Protein AF-0000000084845623 (afdb_homodimer)

Sequence (428 aa):
MVIKLFGHPLSTCTKQVATVFHEKKVPFEFYAVDFAKAEHKSPEHKAKQPFGQIPYIDDEGFILYESRAICRYLEDKYPNQGTKLIPSDIRQRALFEQGASIETSNFDAKALPLVSETVFKAFHGQTPDPVKVEELKTALAAKLDVYDEILSKQKYIAGDNVTLADLFHLPFGSLLAPAGINLIQERPHVARWFNELQNRPSWQTIKDGVKSSAMVIKLFGHPLSTCTKQVATVFHEKKVPFEFYAVDFAKAEHKSPEHKAKQPFGQIPYIDDEGFILYESRAICRYLEDKYPNQGTKLIPSDIRQRALFEQGASIETSNFDAKALPLVSETVFKAFHGQTPDPVKVEELKTALAAKLDVYDEILSKQKYIAGDNVTLADLFHLPFGSLLAPAGINLIQERPHVARWFNELQNRPSWQTIKDGVKSSA

Solvent-accessible surface area (backbone atoms only — not comparable to full-atom values): 22301 Å² total; per-residue (Å²): 135,72,35,34,39,37,22,38,43,80,36,50,46,30,40,49,36,51,27,45,32,48,44,33,68,46,55,26,41,58,43,77,50,50,66,92,74,44,41,39,67,33,69,75,40,25,74,71,29,68,85,35,61,66,22,38,35,39,52,91,79,48,70,44,40,45,39,71,17,48,40,53,37,52,47,68,75,39,62,88,35,60,60,65,43,69,61,84,51,68,69,55,30,30,35,36,36,24,26,37,42,42,39,51,68,52,40,44,65,29,46,48,60,39,42,43,42,63,48,52,30,45,75,72,72,43,79,60,55,67,69,58,49,53,52,31,50,52,55,34,47,59,41,49,53,44,47,24,57,55,31,67,77,30,66,29,82,50,33,81,55,72,32,53,38,56,57,69,45,47,48,63,58,66,52,32,51,84,71,72,43,53,65,53,68,74,30,68,41,38,27,51,41,50,52,54,55,59,65,32,68,36,41,60,68,31,75,88,32,56,70,54,68,99,136,70,35,34,40,36,22,39,44,78,36,49,47,30,41,50,36,51,27,46,32,49,44,32,67,48,55,27,41,59,42,78,50,50,64,94,74,44,40,40,67,33,69,75,41,26,75,71,30,69,83,36,63,66,22,37,36,39,54,89,80,48,68,44,41,44,39,70,18,46,41,53,37,52,46,68,75,39,65,87,33,60,58,66,45,70,60,84,50,69,70,54,28,29,36,35,37,24,24,38,41,43,39,52,68,50,39,46,66,29,44,49,60,38,43,42,42,61,48,52,29,44,75,72,73,44,80,60,55,66,69,60,48,52,54,30,50,53,55,34,46,59,40,50,53,44,47,26,57,56,33,67,76,32,67,31,81,49,32,81,55,72,33,52,40,55,58,68,45,48,47,62,57,66,53,32,51,85,71,70,44,53,67,54,69,73,30,68,40,39,27,52,40,51,52,54,55,59,65,33,66,35,39,61,67,31,75,90,32,54,68,54,69,96

pLDDT: mean 97.41, std 2.62, range [78.5, 98.94]

Nearest PDB structures (foldseek):
  5f05-assembly1_B  TM=9.588E-01  e=9.829E-20  Populus trichocarpa
  8agq-assembly1_A  TM=9.716E-01  e=1.937E-19  Populus trichocarpa
  6ezy-assembly1_A  TM=9.530E-01  e=1.029E-18  Arabidopsis thaliana
  5a4u-assembly1_F  TM=9.196E-01  e=6.434E-19  Arabidopsis thaliana
  5a5k-assembly3_O  TM=9.305E-01  e=4.676E-18  Arabidopsis thaliana

InterPro domains:
  IPR004045 Glutathione S-transferase, N-terminal [PF02798] (1-75)
  IPR004045 Glutathione S-transferase, N-terminal [PS50404] (1-82)
  IPR004046 Glutathione S-transferase, C-terminal [PF00043] (121-201)
  IPR010987 Glutathione S-transferase, C-terminal-like [PS50405] (89-214)
  IPR036249 Thioredoxin-like superfamily [SSF52833] (1-87)
  IPR036282 Glutathione S-transferase, C-terminal domain superfamily [SSF47616] (73-207)
  IPR040079 Glutathione transferase family [SFLDS00019] (1-210)

Radius of gyration: 20.86 Å; Cα contacts (8 Å, |Δi|>4): 704; chains: 2; bounding box: 49×49×54 Å

Organism: Agaricus bisporus var. burnettii (strain JB137-S8 / ATCC MYA-4627 / FGSC 10392) (NCBI:txid597362)

Structure (mmCIF, N/CA/C/O backbone):
data_AF-0000000084845623-model_v1
#
loop_
_entity.id
_entity.type
_entity.pdbx_description
1 polymer 'glutathione transferase'
#
loop_
_atom_site.group_PDB
_atom_site.id
_atom_site.type_symbol
_atom_site.label_atom_id
_atom_site.label_alt_id
_atom_site.label_comp_id
_atom_site.label_asym_id
_atom_site.label_entity_id
_atom_site.label_seq_id
_atom_site.pdbx_PDB_ins_code
_atom_site.Cartn_x
_atom_site.Cartn_y
_atom_site.Cartn_z
_atom_site.occupancy
_atom_site.B_iso_or_equiv
_atom_site.auth_seq_id
_atom_site.auth_comp_id
_atom_site.auth_asym_id
_atom_site.auth_atom_id
_atom_site.pdbx_PDB_model_num
ATOM 1 N N . MET A 1 1 ? -14.062 5.828 25.391 1 78.5 1 MET A N 1
ATOM 2 C CA . MET A 1 1 ? -12.781 6.434 25.734 1 78.5 1 MET A CA 1
ATOM 3 C C . MET A 1 1 ? -12.086 6.969 24.484 1 78.5 1 MET A C 1
ATOM 5 O O . MET A 1 1 ? -12.414 6.57 23.359 1 78.5 1 MET A O 1
ATOM 9 N N . VAL A 1 2 ? -11.188 8.016 24.641 1 94.81 2 VAL A N 1
ATOM 10 C CA . VAL A 1 2 ? -10.555 8.781 23.562 1 94.81 2 VAL A CA 1
ATOM 11 C C . VAL A 1 2 ? -9.352 8.008 23.016 1 94.81 2 VAL A C 1
ATOM 13 O O . VAL A 1 2 ? -8.586 7.422 23.781 1 94.81 2 VAL A O 1
ATOM 16 N N . ILE A 1 3 ? -9.266 7.836 21.75 1 98.56 3 ILE A N 1
ATOM 17 C CA . ILE A 1 3 ? -8.141 7.156 21.125 1 98.56 3 ILE A CA 1
ATOM 18 C C . ILE A 1 3 ? -6.871 7.988 21.297 1 98.56 3 ILE A C 1
ATOM 20 O O . ILE A 1 3 ? -6.895 9.211 21.156 1 98.56 3 ILE A O 1
ATOM 24 N N . LYS A 1 4 ? -5.75 7.289 21.641 1 98.88 4 LYS A N 1
ATOM 25 C CA . LYS A 1 4 ? -4.449 7.938 21.781 1 98.88 4 LYS A CA 1
ATOM 26 C C . LYS A 1 4 ? -3.598 7.746 20.531 1 98.88 4 LYS A C 1
ATOM 28 O O . LYS A 1 4 ? -3.482 6.629 20.016 1 98.88 4 LYS A O 1
ATOM 33 N N . LEU A 1 5 ? -3.055 8.844 20.031 1 98.88 5 LEU A N 1
ATOM 34 C CA . LEU A 1 5 ? -2.15 8.836 18.891 1 98.88 5 LEU A CA 1
ATOM 35 C C . LEU A 1 5 ? -0.729 9.188 19.312 1 98.88 5 LEU A C 1
ATOM 37 O O . LEU A 1 5 ? -0.491 10.258 19.875 1 98.88 5 LEU A O 1
ATOM 41 N N . PHE A 1 6 ? 0.217 8.281 19.078 1 98.88 6 PHE A N 1
ATOM 42 C CA . PHE A 1 6 ? 1.625 8.477 19.391 1 98.88 6 PHE A CA 1
ATOM 43 C C . PHE A 1 6 ? 2.441 8.711 18.125 1 98.88 6 PHE A C 1
ATOM 45 O O . PHE A 1 6 ? 2.369 7.922 17.188 1 98.88 6 PHE A O 1
ATOM 52 N N . GLY A 1 7 ? 3.146 9.766 18.047 1 98.31 7 GLY A N 1
ATOM 53 C CA . GLY A 1 7 ? 3.951 10.094 16.875 1 98.31 7 GLY A CA 1
ATOM 54 C C . GLY A 1 7 ? 4.691 11.414 17.016 1 98.31 7 GLY A C 1
ATOM 55 O O . GLY A 1 7 ? 4.898 11.906 18.125 1 98.31 7 GLY A O 1
ATOM 56 N N . HIS A 1 8 ? 5.238 11.898 15.977 1 97.88 8 HIS A N 1
ATOM 57 C CA . HIS A 1 8 ? 5.875 13.211 15.914 1 97.88 8 HIS A CA 1
ATOM 58 C C . HIS A 1 8 ? 4.988 14.219 15.195 1 97.88 8 HIS A C 1
ATOM 60 O O . HIS A 1 8 ? 4.387 13.906 14.164 1 97.88 8 HIS A O 1
ATOM 66 N N . PRO A 1 9 ? 4.824 15.438 15.734 1 97.44 9 PRO A N 1
ATOM 67 C CA . PRO A 1 9 ? 3.846 16.391 15.203 1 97.44 9 PRO A CA 1
ATOM 68 C C . PRO A 1 9 ? 4.094 16.75 13.742 1 97.44 9 PRO A C 1
ATOM 70 O O . PRO A 1 9 ? 3.156 17.094 13.023 1 97.44 9 PRO A O 1
ATOM 73 N N . LEU A 1 10 ? 5.332 16.609 13.289 1 95.25 10 LEU A N 1
ATOM 74 C CA . LEU A 1 10 ? 5.656 17.016 11.93 1 95.25 10 LEU A CA 1
ATOM 75 C C . LEU A 1 10 ? 5.832 15.82 11.016 1 95.25 10 LEU A C 1
ATOM 77 O O . LEU A 1 10 ? 6.137 15.969 9.828 1 95.25 10 LEU A O 1
ATOM 81 N N . SER A 1 11 ? 5.691 14.641 11.57 1 96 11 SER A N 1
ATOM 82 C CA . SER A 1 11 ? 5.867 13.414 10.805 1 96 11 SER A CA 1
ATOM 83 C C . SER A 1 11 ? 4.789 13.273 9.734 1 96 11 SER A C 1
ATOM 85 O O . SER A 1 11 ? 3.604 13.477 10.008 1 96 11 SER A O 1
ATOM 87 N N . THR A 1 12 ? 5.211 12.922 8.539 1 96.62 12 THR A N 1
ATOM 88 C CA . THR A 1 12 ? 4.301 12.727 7.414 1 96.62 12 THR A CA 1
ATOM 89 C C . THR A 1 12 ? 3.238 11.688 7.758 1 96.62 12 THR A C 1
ATOM 91 O O . THR A 1 12 ? 2.043 11.93 7.578 1 96.62 12 THR A O 1
ATOM 94 N N . CYS A 1 13 ? 3.633 10.547 8.352 1 97.88 13 CYS A N 1
ATOM 95 C CA . CYS A 1 13 ? 2.707 9.461 8.641 1 97.88 13 CYS A CA 1
ATOM 96 C C . CYS A 1 13 ? 1.781 9.82 9.797 1 97.88 13 CYS A C 1
ATOM 98 O O . CYS A 1 13 ? 0.621 9.406 9.82 1 97.88 13 CYS A O 1
ATOM 100 N N . THR A 1 14 ? 2.297 10.562 10.766 1 98.62 14 THR A N 1
ATOM 101 C CA . THR A 1 14 ? 1.461 11.031 11.867 1 98.62 14 THR A CA 1
ATOM 102 C C . THR A 1 14 ? 0.401 12 11.367 1 98.62 14 THR A C 1
ATOM 104 O O . THR A 1 14 ? -0.769 11.906 11.742 1 98.62 14 THR A O 1
ATOM 107 N N . LYS A 1 15 ? 0.77 12.891 10.461 1 98.75 15 LYS A N 1
ATOM 108 C CA . LYS A 1 15 ? -0.166 13.859 9.883 1 98.75 15 LYS A CA 1
ATOM 109 C C . LYS A 1 15 ? -1.247 13.156 9.07 1 98.75 15 LYS A C 1
ATOM 111 O O . LYS A 1 15 ? -2.402 13.586 9.055 1 98.75 15 LYS A O 1
ATOM 116 N N . GLN A 1 16 ? -0.851 12.125 8.414 1 98.69 16 GLN A N 1
ATOM 117 C CA . GLN A 1 16 ? -1.819 11.336 7.656 1 98.69 16 GLN A CA 1
ATOM 118 C C . GLN A 1 16 ? -2.936 10.82 8.562 1 98.69 16 GLN A C 1
ATOM 120 O O . GLN A 1 16 ? -4.117 10.969 8.242 1 98.69 16 GLN A O 1
ATOM 125 N N . VAL A 1 17 ? -2.605 10.258 9.688 1 98.88 17 VAL A N 1
ATOM 126 C CA . VAL A 1 17 ? -3.562 9.688 10.633 1 98.88 17 VAL A CA 1
ATOM 127 C C . VAL A 1 17 ? -4.395 10.805 11.258 1 98.88 17 VAL A C 1
ATOM 129 O O . VAL A 1 17 ? -5.621 10.703 11.344 1 98.88 17 VAL A O 1
ATOM 132 N N . ALA A 1 18 ? -3.742 11.883 11.625 1 98.94 18 ALA A N 1
ATOM 133 C CA . ALA A 1 18 ? -4.441 13 12.25 1 98.94 18 ALA A CA 1
ATOM 134 C C . ALA A 1 18 ? -5.457 13.617 11.289 1 98.94 18 ALA A C 1
ATOM 136 O O . ALA A 1 18 ? -6.543 14.031 11.703 1 98.94 18 ALA A O 1
ATOM 137 N N . THR A 1 19 ? -5.086 13.711 10.023 1 98.94 19 THR A N 1
ATOM 138 C CA . THR A 1 19 ? -6.02 14.195 9.016 1 98.94 19 THR A CA 1
ATOM 139 C C . THR A 1 19 ? -7.312 13.391 9.039 1 98.94 19 THR A C 1
ATOM 141 O O . THR A 1 19 ? -8.406 13.953 9 1 98.94 19 THR A O 1
ATOM 144 N N . VAL A 1 20 ? -7.203 12.07 9.156 1 98.88 20 VAL A N 1
ATOM 145 C CA . VAL A 1 20 ? -8.367 11.195 9.102 1 98.88 20 VAL A CA 1
ATOM 146 C C . VAL A 1 20 ? -9.164 11.32 10.398 1 98.88 20 VAL A C 1
ATOM 148 O O . VAL A 1 20 ? -10.398 11.281 10.383 1 98.88 20 VAL A O 1
ATOM 151 N N . PHE A 1 21 ? -8.484 11.5 11.578 1 98.88 21 PHE A N 1
ATOM 152 C CA . PHE A 1 21 ? -9.203 11.797 12.812 1 98.88 21 PHE A CA 1
ATOM 153 C C . PHE A 1 21 ? -10.117 13.008 12.625 1 98.88 21 PHE A C 1
ATOM 155 O O . PHE A 1 21 ? -11.289 12.969 13.008 1 98.88 21 PHE A O 1
ATOM 162 N N . HIS A 1 22 ? -9.594 14.008 11.992 1 98.88 22 HIS A N 1
ATOM 163 C CA . HIS A 1 22 ? -10.352 15.234 11.797 1 98.88 22 HIS A CA 1
ATOM 164 C C . HIS A 1 22 ? -11.445 15.047 10.758 1 98.88 22 HIS A C 1
ATOM 166 O O . HIS A 1 22 ? -12.562 15.547 10.922 1 98.88 22 HIS A O 1
ATOM 172 N N . GLU A 1 23 ? -11.148 14.352 9.633 1 98.88 23 GLU A N 1
ATOM 173 C CA . GLU A 1 23 ? -12.164 14.062 8.625 1 98.88 23 GLU A CA 1
ATOM 174 C C . GLU A 1 23 ? -13.359 13.344 9.25 1 98.88 23 GLU A C 1
ATOM 176 O O . GLU A 1 23 ? -14.508 13.609 8.875 1 98.88 23 GLU A O 1
ATOM 181 N N . LYS A 1 24 ? -13.055 12.461 10.227 1 98.56 24 LYS A N 1
ATOM 182 C CA . LYS A 1 24 ? -14.078 11.617 10.828 1 98.56 24 LYS A CA 1
ATOM 183 C C . LYS A 1 24 ? -14.695 12.289 12.062 1 98.56 24 LYS A C 1
ATOM 185 O O . LYS A 1 24 ? -15.641 11.766 12.648 1 98.56 24 LYS A O 1
ATOM 190 N N . LYS A 1 25 ? -14.125 13.422 12.445 1 98.12 25 LYS A N 1
ATOM 191 C CA . LYS A 1 25 ? -14.586 14.148 13.617 1 98.12 25 LYS A CA 1
ATOM 192 C C . LYS A 1 25 ? -14.492 13.281 14.875 1 98.12 25 LYS A C 1
ATOM 194 O O . LYS A 1 25 ? -15.43 13.242 15.68 1 98.12 25 LYS A O 1
ATOM 199 N N . VAL A 1 26 ? -13.461 12.57 14.977 1 98.12 26 VAL A N 1
ATOM 200 C CA . VAL A 1 26 ? -13.172 11.742 16.141 1 98.12 26 VAL A CA 1
ATOM 201 C C . VAL A 1 26 ? -12.109 12.422 17.016 1 98.12 26 VAL A C 1
ATOM 203 O O . VAL A 1 26 ? -10.984 12.656 16.547 1 98.12 26 VAL A O 1
ATOM 206 N N . PRO A 1 27 ? -12.453 12.797 18.188 1 98.06 27 PRO A N 1
ATOM 207 C CA . PRO A 1 27 ? -11.422 13.359 19.062 1 98.06 27 PRO A CA 1
ATOM 208 C C . PRO A 1 27 ? -10.312 12.367 19.391 1 98.06 27 PRO A C 1
ATOM 210 O O . PRO A 1 27 ? -10.562 11.156 19.469 1 98.06 27 PRO A O 1
ATOM 213 N N . PHE A 1 28 ? -9.102 12.859 19.562 1 98.75 28 PHE A N 1
ATOM 214 C CA . PHE A 1 28 ? -7.977 12.008 19.922 1 98.75 28 PHE A CA 1
ATOM 215 C C . PHE A 1 28 ? -7.004 12.766 20.828 1 98.75 28 PHE A C 1
ATOM 217 O O . PHE A 1 28 ? -6.965 13.992 20.812 1 98.75 28 PHE A O 1
ATOM 224 N N . GLU A 1 29 ? -6.27 12.023 21.656 1 98.81 29 GLU A N 1
ATOM 225 C CA . GLU A 1 29 ? -5.141 12.539 22.422 1 98.81 29 GLU A CA 1
ATOM 226 C C . GLU A 1 29 ? -3.82 12.273 21.703 1 98.81 29 GLU A C 1
ATOM 228 O O . GLU A 1 29 ? -3.582 11.164 21.219 1 98.81 29 GLU A O 1
ATOM 233 N N . PHE A 1 30 ? -3.033 13.305 21.688 1 98.69 30 PHE A N 1
ATOM 234 C CA . PHE A 1 30 ? -1.767 13.18 20.969 1 98.69 30 PHE A CA 1
ATOM 235 C C . PHE A 1 30 ? -0.601 13.125 21.953 1 98.69 30 PHE A C 1
ATOM 237 O O . PHE A 1 30 ? -0.526 13.922 22.891 1 98.69 30 PHE A O 1
ATOM 244 N N . TYR A 1 31 ? 0.286 12.148 21.766 1 98.56 31 TYR A N 1
ATOM 245 C CA . TYR A 1 31 ? 1.508 11.961 22.547 1 98.56 31 TYR A CA 1
ATOM 246 C C . TYR A 1 31 ? 2.738 12.023 21.641 1 98.56 31 TYR A C 1
ATOM 248 O O . TYR A 1 31 ? 2.949 11.141 20.812 1 98.56 31 TYR A O 1
ATOM 256 N N . ALA A 1 32 ? 3.545 12.984 21.875 1 98.19 32 ALA A N 1
ATOM 257 C CA . ALA A 1 32 ? 4.719 13.195 21.047 1 98.19 32 ALA A CA 1
ATOM 258 C C . ALA A 1 32 ? 5.824 12.195 21.375 1 98.19 32 ALA A C 1
ATOM 260 O O . ALA A 1 32 ? 6.102 11.938 22.547 1 98.19 32 ALA A O 1
ATOM 261 N N . VAL A 1 33 ? 6.316 11.57 20.359 1 97.81 33 VAL A N 1
ATOM 262 C CA . VAL A 1 33 ? 7.5 10.727 20.453 1 97.81 33 VAL A CA 1
ATOM 263 C C . VAL A 1 33 ? 8.75 11.555 20.172 1 97.81 33 VAL A C 1
ATOM 265 O O . VAL A 1 33 ? 8.836 12.234 19.141 1 97.81 33 VAL A O 1
ATOM 268 N N . ASP A 1 34 ? 9.766 11.555 21.062 1 95.56 34 ASP A N 1
ATOM 269 C CA . ASP A 1 34 ? 10.961 12.391 20.969 1 95.56 34 ASP A CA 1
ATOM 270 C C . ASP A 1 34 ? 12.016 11.75 20.078 1 95.56 34 ASP A C 1
ATOM 272 O O . ASP A 1 34 ? 12.789 10.906 20.516 1 95.56 34 ASP A O 1
ATOM 276 N N . PHE A 1 35 ? 12.227 12.258 18.906 1 90.44 35 PHE A N 1
ATOM 277 C CA . PHE A 1 35 ? 13.18 11.703 17.953 1 90.44 35 PHE A CA 1
ATOM 278 C C . PHE A 1 35 ? 14.609 12.102 18.312 1 90.44 35 PHE A C 1
ATOM 280 O O . PHE A 1 35 ? 15.562 11.391 18 1 90.44 35 PHE A O 1
ATOM 287 N N . ALA A 1 36 ? 14.68 13.297 18.922 1 89.19 36 ALA A N 1
ATOM 288 C CA . ALA A 1 36 ? 16 13.75 19.312 1 89.19 36 ALA A CA 1
ATOM 289 C C . ALA A 1 36 ? 16.656 12.75 20.281 1 89.19 36 ALA A C 1
ATOM 291 O O . ALA A 1 36 ? 17.875 12.602 20.297 1 89.19 36 ALA A O 1
ATOM 292 N N . LYS A 1 37 ? 15.859 12.039 21.031 1 94.62 37 LYS A N 1
ATOM 293 C CA . LYS A 1 37 ? 16.359 11.055 21.984 1 94.62 37 LYS A CA 1
ATOM 294 C C . LYS A 1 37 ? 16.188 9.633 21.453 1 94.62 37 LYS A C 1
ATOM 296 O O . LYS A 1 37 ? 16.328 8.664 22.188 1 94.62 37 LYS A O 1
ATOM 301 N N . ALA A 1 38 ? 15.742 9.445 20.188 1 95.12 38 ALA A N 1
ATOM 302 C CA . ALA A 1 38 ? 15.508 8.156 19.531 1 95.12 38 ALA A CA 1
ATOM 303 C C . ALA A 1 38 ? 14.5 7.328 20.328 1 95.12 38 ALA A C 1
ATOM 305 O O . ALA A 1 38 ? 14.648 6.109 20.438 1 95.12 38 ALA A O 1
ATOM 306 N N . GLU A 1 39 ? 13.555 7.969 20.875 1 97.19 39 GLU A N 1
ATOM 307 C CA . GLU A 1 39 ? 12.539 7.305 21.688 1 97.19 39 GLU A CA 1
ATOM 308 C C . GLU A 1 39 ? 11.828 6.215 20.891 1 97.19 39 GLU A C 1
ATOM 310 O O . GLU A 1 39 ? 11.438 5.188 21.453 1 97.19 39 GLU A O 1
ATOM 315 N N . HIS A 1 40 ? 11.672 6.367 19.562 1 96.62 40 HIS A N 1
ATOM 316 C CA . HIS A 1 40 ? 11 5.395 18.703 1 96.62 40 HIS A CA 1
ATOM 317 C C . HIS A 1 40 ? 11.812 4.113 18.594 1 96.62 40 HIS A C 1
ATOM 319 O O . HIS A 1 40 ? 11.305 3.094 18.109 1 96.62 40 HIS A O 1
ATOM 325 N N . LYS A 1 41 ? 13.023 4.133 19.078 1 97.06 41 LYS A N 1
ATOM 326 C CA . LYS A 1 41 ? 13.883 2.957 19.031 1 97.06 41 LYS A CA 1
ATOM 327 C C . LYS A 1 41 ? 13.977 2.283 20.391 1 97.06 41 LYS A C 1
ATOM 329 O O . LYS A 1 41 ? 14.602 1.225 20.531 1 97.06 41 LYS A O 1
ATOM 334 N N . SER A 1 42 ? 13.375 2.857 21.422 1 97.69 42 SER A N 1
ATOM 335 C CA . SER A 1 42 ? 13.43 2.303 22.781 1 97.69 42 SER A CA 1
ATOM 336 C C . SER A 1 42 ? 12.664 0.985 22.859 1 97.69 42 SER A C 1
ATOM 338 O O . SER A 1 42 ? 11.766 0.733 22.062 1 97.69 42 SER A O 1
ATOM 340 N N . PRO A 1 43 ? 12.984 0.126 23.828 1 97.5 43 PRO A N 1
ATOM 341 C CA . PRO A 1 43 ? 12.242 -1.117 24.047 1 97.5 43 PRO A CA 1
ATOM 342 C C . PRO A 1 43 ? 10.766 -0.875 24.344 1 97.5 43 PRO A C 1
ATOM 344 O O . PRO A 1 43 ? 9.906 -1.646 23.891 1 97.5 43 PRO A O 1
ATOM 347 N N . GLU A 1 44 ? 10.508 0.162 25.078 1 97.5 44 GLU A N 1
ATOM 348 C CA . GLU A 1 44 ? 9.133 0.485 25.422 1 97.5 44 GLU A CA 1
ATOM 349 C C . GLU A 1 44 ? 8.297 0.801 24.188 1 97.5 44 GLU A C 1
ATOM 351 O O . GLU A 1 44 ? 7.164 0.333 24.062 1 97.5 44 GLU A O 1
ATOM 356 N N . HIS A 1 45 ? 8.883 1.646 23.297 1 98.25 45 HIS A N 1
ATOM 357 C CA . HIS A 1 45 ? 8.188 1.962 22.047 1 98.25 45 HIS A CA 1
ATOM 358 C C . HIS A 1 45 ? 8.055 0.727 21.172 1 98.25 45 HIS A C 1
ATOM 360 O O . HIS A 1 45 ? 6.977 0.457 20.641 1 98.25 45 HIS A O 1
ATOM 366 N N . LYS A 1 46 ? 9.078 -0.075 21.047 1 98 46 LYS A N 1
ATOM 367 C CA . LYS A 1 46 ? 9.109 -1.23 20.156 1 98 46 LYS A CA 1
ATOM 368 C C . LYS A 1 46 ? 8.172 -2.332 20.641 1 98 46 LYS A C 1
ATOM 370 O O . LYS A 1 46 ? 7.746 -3.186 19.859 1 98 46 LYS A O 1
ATOM 375 N N . ALA A 1 47 ? 7.824 -2.318 21.922 1 97.69 47 ALA A N 1
ATOM 376 C CA . ALA A 1 47 ? 6.848 -3.262 22.453 1 97.69 47 ALA A CA 1
ATOM 377 C C . ALA A 1 47 ? 5.461 -3.012 21.875 1 97.69 47 ALA A C 1
ATOM 379 O O . ALA A 1 47 ? 4.637 -3.926 21.797 1 97.69 47 ALA A O 1
ATOM 380 N N . LYS A 1 48 ? 5.238 -1.767 21.422 1 97.81 48 LYS A N 1
ATOM 381 C CA . LYS A 1 48 ? 3.953 -1.375 20.844 1 97.81 48 LYS A CA 1
ATOM 382 C C . LYS A 1 48 ? 4.031 -1.288 19.328 1 97.81 48 LYS A C 1
ATOM 384 O O . LYS A 1 48 ? 3.086 -1.661 18.625 1 97.81 48 LYS A O 1
ATOM 389 N N . GLN A 1 49 ? 5.195 -0.9 18.875 1 98.06 49 GLN A N 1
ATOM 390 C CA . GLN A 1 49 ? 5.496 -0.757 17.453 1 98.06 49 GLN A CA 1
ATOM 391 C C . GLN A 1 49 ? 6.828 -1.415 17.109 1 98.06 49 GLN A C 1
ATOM 393 O O . GLN A 1 49 ? 7.859 -0.743 17.047 1 98.06 49 GLN A O 1
ATOM 398 N N . PRO A 1 50 ? 6.844 -2.645 16.75 1 98.19 50 PRO A N 1
ATOM 399 C CA . PRO A 1 50 ? 8.047 -3.484 16.734 1 98.19 50 PRO A CA 1
ATOM 400 C C . PRO A 1 50 ? 9.055 -3.049 15.688 1 98.19 50 PRO A C 1
ATOM 402 O O . PRO A 1 50 ? 10.234 -3.414 15.766 1 98.19 50 PRO A O 1
ATOM 405 N N . PHE A 1 51 ? 8.68 -2.295 14.711 1 98.38 51 PHE A N 1
ATOM 406 C CA . PHE A 1 51 ? 9.617 -1.852 13.68 1 98.38 51 PHE A CA 1
ATOM 407 C C . PHE A 1 51 ? 10.344 -0.585 14.117 1 98.38 51 PHE A C 1
ATOM 409 O O . PHE A 1 51 ? 11.195 -0.073 13.391 1 98.38 51 PHE A O 1
ATOM 416 N N . GLY A 1 52 ? 9.938 -0.023 15.312 1 98.19 52 GLY A N 1
ATOM 417 C CA . GLY A 1 52 ? 10.57 1.19 15.797 1 98.19 52 GLY A CA 1
ATOM 418 C C . GLY A 1 52 ? 10.227 2.418 14.977 1 98.19 52 GLY A C 1
ATOM 419 O O . GLY A 1 52 ? 11.07 3.303 14.789 1 98.19 52 GLY A O 1
ATOM 420 N N . GLN A 1 53 ? 9.07 2.4 14.445 1 97.69 53 GLN A N 1
ATOM 421 C CA . GLN A 1 53 ? 8.57 3.498 13.625 1 97.69 53 GLN A CA 1
ATOM 422 C C . GLN A 1 53 ? 7.414 4.215 14.312 1 97.69 53 GLN A C 1
ATOM 424 O O . GLN A 1 53 ? 7.121 3.955 15.484 1 97.69 53 GLN A O 1
ATOM 429 N N . ILE A 1 54 ? 6.934 5.254 13.797 1 98 54 ILE A N 1
ATOM 430 C CA . ILE A 1 54 ? 5.734 5.984 14.195 1 98 54 ILE A CA 1
ATOM 431 C C . ILE A 1 54 ? 4.824 6.172 12.984 1 98 54 ILE A C 1
ATOM 433 O O . ILE A 1 54 ? 5.273 6.09 11.836 1 98 54 ILE A O 1
ATOM 437 N N . PRO A 1 55 ? 3.543 6.391 13.195 1 98.62 55 PRO A N 1
ATOM 438 C CA . PRO A 1 55 ? 2.807 6.449 14.461 1 98.62 55 PRO A CA 1
ATOM 439 C C . PRO A 1 55 ? 2.246 5.094 14.883 1 98.62 55 PRO A C 1
ATOM 441 O O . PRO A 1 55 ? 2.355 4.117 14.133 1 98.62 55 PRO A O 1
ATOM 444 N N . TYR A 1 56 ? 1.729 4.984 16.031 1 98.88 56 TYR A N 1
ATOM 445 C CA . TYR A 1 56 ? 0.762 3.963 16.422 1 98.88 56 TYR A CA 1
ATOM 446 C C . TYR A 1 56 ? -0.35 4.562 17.281 1 98.88 56 TYR A C 1
ATOM 448 O O . TYR A 1 56 ? -0.236 5.695 17.75 1 98.88 56 TYR A O 1
ATOM 456 N N . ILE A 1 57 ? -1.484 3.869 17.391 1 98.94 57 ILE A N 1
ATOM 457 C CA . ILE A 1 57 ? -2.561 4.305 18.281 1 98.94 57 ILE A CA 1
ATOM 458 C C . ILE A 1 57 ? -2.771 3.271 19.391 1 98.94 57 ILE A C 1
ATOM 460 O O . ILE A 1 57 ? -2.369 2.115 19.25 1 98.94 57 ILE A O 1
ATOM 464 N N . ASP A 1 58 ? -3.32 3.705 20.453 1 98.88 58 ASP A N 1
ATOM 465 C CA . ASP A 1 58 ? -3.855 2.902 21.547 1 98.88 58 AS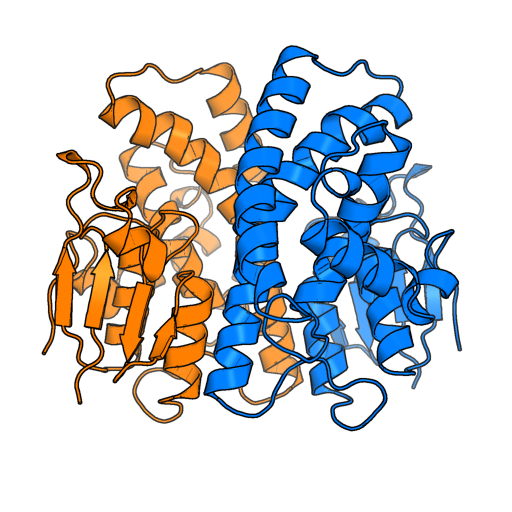P A CA 1
ATOM 466 C C . ASP A 1 58 ? -5.344 3.176 21.75 1 98.88 58 ASP A C 1
ATOM 468 O O . ASP A 1 58 ? -5.719 4.23 22.266 1 98.88 58 ASP A O 1
ATOM 472 N N . ASP A 1 59 ? -6.199 2.332 21.25 1 98.62 59 ASP A N 1
ATOM 473 C CA . ASP A 1 59 ? -7.645 2.412 21.422 1 98.62 59 ASP A CA 1
ATOM 474 C C . ASP A 1 59 ? -8.117 1.451 22.5 1 98.62 59 ASP A C 1
ATOM 476 O O . ASP A 1 59 ? -8.578 0.345 22.203 1 98.62 59 ASP A O 1
ATOM 480 N N . GLU A 1 60 ? -8.078 1.901 23.781 1 97.38 60 GLU A N 1
ATOM 481 C CA . GLU A 1 60 ? -8.5 1.114 24.938 1 97.38 60 GLU A CA 1
ATOM 482 C C . GLU A 1 60 ? -7.742 -0.21 25.016 1 97.38 60 GLU A C 1
ATOM 484 O O . GLU A 1 60 ? -8.352 -1.271 25.156 1 97.38 60 GLU A O 1
ATOM 489 N N . GLY A 1 61 ? -6.504 -0.144 24.75 1 97.81 61 GLY A N 1
ATOM 490 C CA . GLY A 1 61 ? -5.66 -1.324 24.859 1 97.81 61 GLY A CA 1
ATOM 491 C C . GLY A 1 61 ? -5.387 -1.988 23.516 1 97.81 61 GLY A C 1
ATOM 492 O O . GLY A 1 61 ? -4.461 -2.795 23.406 1 97.81 61 GLY A O 1
ATOM 493 N N . PHE A 1 62 ? -6.156 -1.656 22.531 1 98.44 62 PHE A N 1
ATOM 494 C CA . PHE A 1 62 ? -5.898 -2.164 21.188 1 98.44 62 PHE A CA 1
ATOM 495 C C . PHE A 1 62 ? -4.832 -1.328 20.484 1 98.44 62 PHE A C 1
ATOM 497 O O . PHE A 1 62 ? -5.09 -0.192 20.094 1 98.44 62 PHE A O 1
ATOM 504 N N . ILE A 1 63 ? -3.627 -1.902 20.297 1 98.81 63 ILE A N 1
ATOM 505 C CA . ILE A 1 63 ? -2.502 -1.218 19.672 1 98.81 63 ILE A CA 1
ATOM 506 C C . ILE A 1 63 ? -2.514 -1.481 18.172 1 98.81 63 ILE A C 1
ATOM 508 O O . ILE A 1 63 ? -2.65 -2.629 17.734 1 98.81 63 ILE A O 1
ATOM 512 N N . LEU A 1 64 ? -2.4 -0.426 17.453 1 98.88 64 LEU A N 1
ATOM 513 C CA . LEU A 1 64 ? -2.381 -0.526 16 1 98.88 64 LEU A CA 1
ATOM 514 C C . LEU A 1 64 ? -1.36 0.437 15.406 1 98.88 64 LEU A C 1
ATOM 516 O O . LEU A 1 64 ? -1.308 1.608 15.789 1 98.88 64 LEU A O 1
ATOM 520 N N . TYR A 1 65 ? -0.489 -0.127 14.547 1 98.75 65 TYR A N 1
ATOM 521 C CA . TYR A 1 65 ? 0.468 0.72 13.844 1 98.75 65 TYR A CA 1
ATOM 522 C C . TYR A 1 65 ? 0.328 0.565 12.336 1 98.75 65 TYR A C 1
ATOM 524 O O . TYR A 1 65 ? -0.524 -0.188 11.859 1 98.75 65 TYR A O 1
ATOM 532 N N . GLU A 1 66 ? 1.207 1.361 11.656 1 98.62 66 GLU A N 1
ATOM 533 C CA . GLU A 1 66 ? 1.088 1.612 10.219 1 98.62 66 GLU A CA 1
ATOM 534 C C . GLU A 1 66 ? -0.007 2.635 9.93 1 98.62 66 GLU A C 1
ATOM 536 O O . GLU A 1 66 ? -1.189 2.365 10.156 1 98.62 66 GLU A O 1
ATOM 541 N N . SER A 1 67 ? 0.356 3.764 9.391 1 98.75 67 SER A N 1
ATOM 542 C CA . SER A 1 67 ? -0.542 4.906 9.25 1 98.75 67 SER A CA 1
ATOM 543 C C . SER A 1 67 ? -1.755 4.555 8.398 1 98.75 67 SER A C 1
ATOM 545 O O . SER A 1 67 ? -2.891 4.863 8.766 1 98.75 67 SER A O 1
ATOM 547 N N . ARG A 1 68 ? -1.574 3.814 7.297 1 98.75 68 ARG A N 1
ATOM 548 C CA . ARG A 1 68 ? -2.686 3.496 6.406 1 98.75 68 ARG A CA 1
ATOM 549 C C . ARG A 1 68 ? -3.656 2.523 7.066 1 98.75 68 ARG A C 1
ATOM 551 O O . ARG A 1 68 ? -4.867 2.605 6.852 1 98.75 68 ARG A O 1
ATOM 558 N N . ALA A 1 69 ? -3.143 1.563 7.859 1 98.88 69 ALA A N 1
ATOM 559 C CA . ALA A 1 69 ? -3.992 0.645 8.609 1 98.88 69 ALA A CA 1
ATOM 560 C C . ALA A 1 69 ? -4.836 1.395 9.641 1 98.88 69 ALA A C 1
ATOM 562 O O . ALA A 1 69 ? -6.031 1.129 9.781 1 98.88 69 ALA A O 1
ATOM 563 N N . ILE A 1 70 ? -4.246 2.34 10.328 1 98.94 70 ILE A N 1
ATOM 564 C CA . ILE A 1 70 ? -4.949 3.135 11.328 1 98.94 70 ILE A CA 1
ATOM 565 C C . ILE A 1 70 ? -6.078 3.924 10.664 1 98.94 70 ILE A C 1
ATOM 567 O O . ILE A 1 70 ? -7.195 3.973 11.18 1 98.94 70 ILE A O 1
ATOM 571 N N . CYS A 1 71 ? -5.801 4.496 9.523 1 98.94 71 CYS A N 1
ATOM 572 C CA . CYS A 1 71 ? -6.805 5.27 8.812 1 98.94 71 CYS A CA 1
ATOM 573 C C . CYS A 1 71 ? -7.996 4.398 8.422 1 98.94 71 CYS A C 1
ATOM 575 O O . CYS A 1 71 ? -9.148 4.797 8.602 1 98.94 71 CYS A O 1
ATOM 577 N N . ARG A 1 72 ? -7.727 3.217 7.887 1 98.88 72 ARG A N 1
ATOM 578 C CA . ARG A 1 72 ? -8.805 2.301 7.516 1 98.88 72 ARG A CA 1
ATOM 579 C C . ARG A 1 72 ? -9.586 1.849 8.742 1 98.88 72 ARG A C 1
ATOM 581 O O . ARG A 1 72 ? -10.812 1.722 8.688 1 98.88 72 ARG A O 1
ATOM 588 N N . TYR A 1 73 ? -8.906 1.649 9.883 1 98.94 73 TYR A N 1
ATOM 589 C CA . TYR A 1 73 ? -9.539 1.266 11.133 1 98.94 73 TYR A CA 1
ATOM 590 C C . TYR A 1 73 ? -10.5 2.346 11.609 1 98.94 73 TYR A C 1
ATOM 592 O O . TYR A 1 73 ? -11.633 2.047 12.008 1 98.94 73 TYR A O 1
ATOM 600 N N . LEU A 1 74 ? -10.117 3.609 11.508 1 98.88 74 LEU A N 1
ATOM 601 C CA . LEU A 1 74 ? -10.961 4.723 11.93 1 98.88 74 LEU A CA 1
ATOM 602 C C . LEU A 1 74 ? -12.234 4.785 11.086 1 98.88 74 LEU A C 1
ATOM 604 O O . LEU A 1 74 ? -13.32 5.023 11.609 1 98.88 74 LEU A O 1
ATOM 608 N N . GLU A 1 75 ? -12.078 4.566 9.781 1 98.62 75 GLU A N 1
ATOM 609 C CA . GLU A 1 75 ? -13.25 4.547 8.914 1 98.62 75 GLU A CA 1
ATOM 610 C C . GLU A 1 75 ? -14.188 3.398 9.281 1 98.62 75 GLU A C 1
ATOM 612 O O . GLU A 1 75 ? -15.406 3.576 9.328 1 98.62 75 GLU A O 1
ATOM 617 N N . ASP A 1 76 ? -13.656 2.225 9.547 1 97.94 76 ASP A N 1
ATOM 618 C CA . ASP A 1 76 ? -14.453 1.051 9.883 1 97.94 76 ASP A CA 1
ATOM 619 C C . ASP A 1 76 ? -15.164 1.234 11.227 1 97.94 76 ASP A C 1
ATOM 621 O O . ASP A 1 76 ? -16.312 0.816 11.383 1 97.94 76 ASP A O 1
ATOM 625 N N . LYS A 1 77 ? -14.5 1.837 12.125 1 97.88 77 LYS A N 1
ATOM 626 C CA . LYS A 1 77 ? -15.023 1.99 13.477 1 97.88 77 LYS A CA 1
ATOM 627 C C . LYS A 1 77 ? -16.109 3.064 13.531 1 97.88 77 LYS A C 1
ATOM 629 O O . LYS A 1 77 ? -17.047 2.963 14.312 1 97.88 77 LYS A O 1
ATOM 634 N N . TYR A 1 78 ? -15.961 4.07 12.688 1 97.56 78 TYR A N 1
ATOM 635 C CA . TYR A 1 78 ? -16.906 5.184 12.68 1 97.56 78 TYR A CA 1
ATOM 636 C 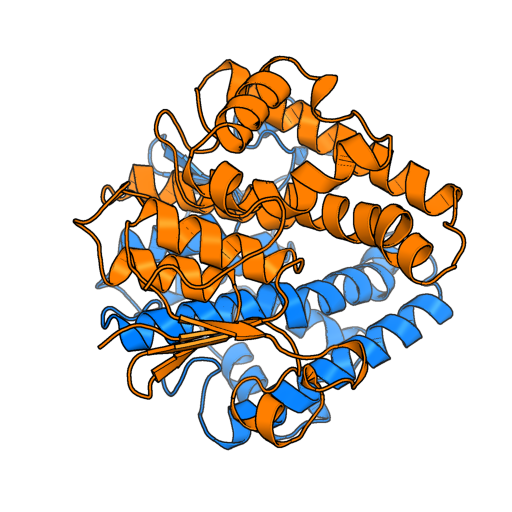C . TYR A 1 78 ? -17.469 5.414 11.289 1 97.56 78 TYR A C 1
ATOM 638 O O . TYR A 1 78 ? -17.344 6.508 10.734 1 97.56 78 TYR A O 1
ATOM 646 N N . PRO A 1 79 ? -18.172 4.449 10.789 1 94.94 79 PRO A N 1
ATOM 647 C CA . PRO A 1 79 ? -18.594 4.496 9.383 1 94.94 79 PRO A CA 1
ATOM 648 C C . PRO A 1 79 ? -19.625 5.59 9.117 1 94.94 79 PRO A C 1
ATOM 650 O O . PRO A 1 79 ? -19.781 6.039 7.98 1 94.94 79 PRO A O 1
ATOM 653 N N . ASN A 1 80 ? -20.312 6.055 10.109 1 95.38 80 ASN A N 1
ATOM 654 C CA . ASN A 1 80 ? -21.406 6.996 9.922 1 95.38 80 ASN A CA 1
ATOM 655 C C . ASN A 1 80 ? -21.078 8.367 10.5 1 95.38 80 ASN A C 1
ATOM 657 O O . ASN A 1 80 ? -21.969 9.18 10.734 1 95.38 80 ASN A O 1
ATOM 661 N N . GLN A 1 81 ? -19.875 8.586 10.75 1 96.38 81 GLN A N 1
ATOM 662 C CA . GLN A 1 81 ? -19.422 9.852 11.328 1 96.38 81 GLN A CA 1
ATOM 663 C C . GLN A 1 81 ? -18.422 10.547 10.414 1 96.38 81 GLN A C 1
ATOM 665 O O . GLN A 1 81 ? -17.516 9.898 9.875 1 96.38 81 GLN A O 1
ATOM 670 N N . GLY A 1 82 ? -18.688 11.859 10.203 1 98 82 GLY A N 1
ATOM 671 C CA . GLY A 1 82 ? -17.766 12.602 9.359 1 98 82 GLY A CA 1
ATOM 672 C C . GLY A 1 82 ? -17.844 12.211 7.898 1 98 82 GLY A C 1
ATOM 673 O O . GLY A 1 82 ? -18.875 11.734 7.43 1 98 82 GLY A O 1
ATOM 674 N N . THR A 1 83 ? -16.812 12.461 7.191 1 98.25 83 THR A N 1
ATOM 675 C CA . THR A 1 83 ? -16.734 12.18 5.766 1 98.25 83 THR A CA 1
ATOM 676 C C . THR A 1 83 ? -16.656 10.672 5.516 1 98.25 83 THR A C 1
ATOM 678 O O . THR A 1 83 ? -15.914 9.961 6.188 1 98.25 83 THR A O 1
ATOM 681 N N . LYS A 1 84 ? -17.5 10.133 4.668 1 98.19 84 LYS A N 1
ATOM 682 C CA . LYS A 1 84 ? -17.359 8.75 4.234 1 98.19 84 LYS A CA 1
ATOM 683 C C . LYS A 1 84 ? -16.125 8.578 3.34 1 98.19 84 LYS A C 1
ATOM 685 O O . LYS A 1 84 ? -16.094 9.094 2.225 1 98.19 84 LYS A O 1
ATOM 690 N N . LEU A 1 85 ? -15.148 7.793 3.738 1 98.81 85 LEU A N 1
ATOM 691 C CA . LEU A 1 85 ? -13.836 7.812 3.109 1 98.81 85 LEU A CA 1
ATOM 692 C C . LEU A 1 85 ? -13.578 6.52 2.342 1 98.81 85 LEU A C 1
ATOM 694 O O . LEU A 1 85 ? -12.609 6.422 1.584 1 98.81 85 LEU A O 1
ATOM 698 N N . ILE A 1 86 ? -14.352 5.488 2.574 1 98.62 86 ILE A N 1
ATOM 699 C CA . ILE A 1 86 ? -14.312 4.246 1.812 1 98.62 86 ILE A CA 1
ATOM 700 C C . ILE A 1 86 ? -15.719 3.889 1.336 1 98.62 86 ILE A C 1
ATOM 702 O O . ILE A 1 86 ? -16.641 3.721 2.148 1 98.62 86 ILE A O 1
ATOM 706 N N . PRO A 1 87 ? -15.891 3.746 0.025 1 98.06 87 PRO A N 1
ATOM 707 C CA . PRO A 1 87 ? -17.219 3.424 -0.5 1 98.06 87 PRO A CA 1
ATOM 708 C C . PRO A 1 87 ? -17.703 2.039 -0.071 1 98.06 87 PRO A C 1
ATOM 710 O O . PRO A 1 87 ? -16.891 1.129 0.115 1 98.06 87 PRO A O 1
ATOM 713 N N . SER A 1 88 ? -19.062 1.868 -0.018 1 96.19 88 SER A N 1
ATOM 714 C CA . SER A 1 88 ? -19.656 0.597 0.388 1 96.19 88 SER A CA 1
ATOM 715 C C . SER A 1 88 ? -19.984 -0.273 -0.822 1 96.19 88 SER A C 1
ATOM 717 O O . SER A 1 88 ? -20 -1.502 -0.723 1 96.19 88 SER A O 1
ATOM 719 N N . ASP A 1 89 ? -20.297 0.392 -1.938 1 97.44 89 ASP A N 1
ATOM 720 C CA . ASP A 1 89 ? -20.578 -0.343 -3.17 1 97.44 89 ASP A CA 1
ATOM 721 C C . ASP A 1 89 ? -19.328 -1.095 -3.646 1 97.44 89 ASP A C 1
ATOM 723 O O . ASP A 1 89 ? -18.234 -0.547 -3.643 1 97.44 89 ASP A O 1
ATOM 727 N N . ILE A 1 90 ? -19.5 -2.291 -4.059 1 97.75 90 ILE A N 1
ATOM 728 C CA . ILE A 1 90 ? -18.391 -3.191 -4.375 1 97.75 90 ILE A CA 1
ATOM 729 C C . ILE A 1 90 ? -17.531 -2.586 -5.477 1 97.75 90 ILE A C 1
ATOM 731 O O . ILE A 1 90 ? -16.297 -2.568 -5.375 1 97.75 90 ILE A O 1
ATOM 735 N N . ARG A 1 91 ? -18.109 -2.078 -6.551 1 97.94 91 ARG A N 1
ATOM 736 C CA . ARG A 1 91 ? -17.344 -1.529 -7.664 1 97.94 91 ARG A CA 1
ATOM 737 C C . ARG A 1 91 ? -16.688 -0.211 -7.277 1 97.94 91 ARG A C 1
ATOM 739 O O . ARG A 1 91 ? -15.539 0.042 -7.641 1 97.94 91 ARG A O 1
ATOM 746 N N . GLN A 1 92 ? -17.406 0.661 -6.539 1 98.44 92 GLN A N 1
ATOM 747 C CA . GLN A 1 92 ? -16.828 1.917 -6.07 1 98.44 92 GLN A CA 1
ATOM 748 C C . GLN A 1 92 ? -15.664 1.665 -5.109 1 98.44 92 GLN A C 1
ATOM 750 O O . GLN A 1 92 ? -14.656 2.377 -5.137 1 98.44 92 GLN A O 1
ATOM 755 N N . ARG A 1 93 ? -15.812 0.647 -4.262 1 98.56 93 ARG A N 1
ATOM 756 C CA . ARG A 1 93 ? -14.742 0.287 -3.34 1 98.56 93 ARG A CA 1
ATOM 757 C C . ARG A 1 93 ? -13.523 -0.241 -4.09 1 98.56 93 ARG A C 1
ATOM 759 O O . ARG A 1 93 ? -12.383 0.033 -3.709 1 98.56 93 ARG A O 1
ATOM 766 N N . ALA A 1 94 ? -13.781 -0.973 -5.16 1 98.88 94 ALA A N 1
ATOM 767 C CA . ALA A 1 94 ? -12.688 -1.46 -5.992 1 98.88 94 ALA A CA 1
ATOM 768 C C . ALA A 1 94 ? -11.898 -0.3 -6.598 1 98.88 94 ALA A C 1
ATOM 770 O O . ALA A 1 94 ? -10.672 -0.332 -6.641 1 98.88 94 ALA A O 1
ATOM 771 N N . LEU A 1 95 ? -12.586 0.694 -7.031 1 98.81 95 LEU A N 1
ATOM 772 C CA . LEU A 1 95 ? -11.93 1.86 -7.617 1 98.81 95 LEU A CA 1
ATOM 773 C C . LEU A 1 95 ? -11.172 2.648 -6.551 1 98.81 95 LEU A C 1
ATOM 775 O O . LEU A 1 95 ? -10.094 3.188 -6.82 1 98.81 95 LEU A O 1
ATOM 779 N N . PHE A 1 96 ? -11.695 2.707 -5.359 1 98.88 96 PHE A N 1
ATOM 780 C CA . PHE A 1 96 ? -10.969 3.266 -4.227 1 98.88 96 PHE A CA 1
ATOM 781 C C . PHE A 1 96 ? -9.664 2.51 -3.994 1 98.88 96 PHE A C 1
ATOM 783 O O . PHE A 1 96 ? -8.602 3.119 -3.855 1 98.88 96 PHE A O 1
ATOM 790 N N . GLU A 1 97 ? -9.758 1.162 -3.979 1 98.88 97 GLU A N 1
ATOM 791 C CA . GLU A 1 97 ? -8.57 0.341 -3.754 1 98.88 97 GLU A CA 1
ATOM 792 C C . GLU A 1 97 ? -7.551 0.525 -4.875 1 98.88 97 GLU A C 1
ATOM 794 O O . GLU A 1 97 ? -6.34 0.51 -4.629 1 98.88 97 GLU A O 1
ATOM 799 N N . GLN A 1 98 ? -8.062 0.691 -6.086 1 98.88 98 GLN A N 1
ATOM 800 C CA . GLN A 1 98 ? -7.18 1.023 -7.203 1 98.88 98 GLN A CA 1
ATOM 801 C C . GLN A 1 98 ? -6.453 2.342 -6.957 1 98.88 98 GLN A C 1
ATOM 803 O O . GLN A 1 98 ? -5.234 2.426 -7.121 1 98.88 98 GLN A O 1
ATOM 808 N N . GLY A 1 99 ? -7.203 3.342 -6.535 1 98.81 99 GLY A N 1
ATOM 809 C CA . GLY A 1 99 ? -6.609 4.629 -6.219 1 98.81 99 GLY A CA 1
ATOM 810 C C . GLY A 1 99 ? -5.57 4.555 -5.117 1 98.81 99 GLY A C 1
ATOM 811 O O . GLY A 1 99 ? -4.5 5.156 -5.227 1 98.81 99 GLY A O 1
ATOM 812 N N . ALA A 1 100 ? -5.887 3.805 -4.055 1 98.81 100 ALA A N 1
ATOM 813 C CA . ALA A 1 100 ? -4.957 3.629 -2.941 1 98.81 100 ALA A CA 1
ATOM 814 C C . ALA A 1 100 ? -3.68 2.93 -3.398 1 98.81 100 ALA A C 1
ATOM 816 O O . ALA A 1 100 ? -2.58 3.291 -2.971 1 98.81 100 ALA A O 1
ATOM 817 N N . SER A 1 101 ? -3.836 1.959 -4.273 1 98.69 101 SER A N 1
ATOM 818 C CA . SER A 1 101 ? -2.686 1.248 -4.824 1 98.69 101 SER A CA 1
ATOM 819 C C . SER A 1 101 ? -1.858 2.152 -5.734 1 98.69 101 SER A C 1
ATOM 821 O O . SER A 1 101 ? -0.627 2.123 -5.691 1 98.69 101 SER A O 1
ATOM 823 N N . ILE A 1 102 ? -2.529 2.939 -6.566 1 98.69 102 ILE A N 1
ATOM 824 C CA . ILE A 1 102 ? -1.846 3.91 -7.414 1 98.69 102 ILE A CA 1
ATOM 825 C C . ILE A 1 102 ? -0.993 4.836 -6.551 1 98.69 102 ILE A C 1
ATOM 827 O O . ILE A 1 102 ? 0.171 5.094 -6.867 1 98.69 102 ILE A O 1
ATOM 831 N N . GLU A 1 103 ? -1.589 5.305 -5.48 1 98.75 103 GLU A N 1
ATOM 832 C CA . GLU A 1 103 ? -0.898 6.227 -4.586 1 98.75 103 GLU A CA 1
ATOM 833 C C . GLU A 1 103 ? 0.39 5.609 -4.047 1 98.75 103 GLU A C 1
ATOM 835 O O . GLU A 1 103 ? 1.442 6.254 -4.055 1 98.75 103 GLU A O 1
ATOM 840 N N . THR A 1 104 ? 0.385 4.359 -3.605 1 97.94 104 THR A N 1
ATOM 841 C CA . THR A 1 104 ? 1.548 3.715 -3.006 1 97.94 104 THR A CA 1
ATOM 842 C C . THR A 1 104 ? 2.586 3.371 -4.07 1 97.94 104 THR A C 1
ATOM 844 O O . THR A 1 104 ? 3.775 3.645 -3.896 1 97.94 104 THR A O 1
ATOM 847 N N . SER A 1 105 ? 2.131 2.896 -5.219 1 97.12 105 SER A N 1
ATOM 848 C CA . SER A 1 105 ? 3.035 2.291 -6.191 1 97.12 105 SER A CA 1
ATOM 849 C C . SER A 1 105 ? 3.523 3.318 -7.207 1 97.12 105 SER A C 1
ATOM 851 O O . SER A 1 105 ? 4.625 3.189 -7.75 1 97.12 105 SER A O 1
ATOM 853 N N . ASN A 1 106 ? 2.686 4.375 -7.457 1 97.75 106 ASN A N 1
ATOM 854 C CA . ASN A 1 106 ? 3.01 5.273 -8.562 1 97.75 106 ASN A CA 1
ATOM 855 C C . ASN A 1 106 ? 3.279 6.691 -8.07 1 97.75 106 ASN A C 1
ATOM 857 O O . ASN A 1 106 ? 3.848 7.508 -8.797 1 97.75 106 ASN A O 1
ATOM 861 N N . PHE A 1 107 ? 2.924 7.008 -6.887 1 98.62 107 PHE A N 1
ATOM 862 C CA . PHE A 1 107 ? 3.193 8.336 -6.355 1 98.62 107 PHE A CA 1
ATOM 863 C C . PHE A 1 107 ? 4.219 8.273 -5.23 1 98.62 107 PHE A C 1
ATOM 865 O O . PHE A 1 107 ? 5.375 8.664 -5.414 1 98.62 107 PHE A O 1
ATOM 872 N N . ASP A 1 108 ? 3.883 7.57 -4.113 1 97.69 108 ASP A N 1
ATOM 873 C CA . ASP A 1 108 ? 4.734 7.527 -2.93 1 97.69 108 ASP A CA 1
ATOM 874 C C . ASP A 1 108 ? 6.074 6.859 -3.242 1 97.69 108 ASP A C 1
ATOM 876 O O . ASP A 1 108 ? 7.102 7.23 -2.676 1 97.69 108 ASP A O 1
ATOM 880 N N . ALA A 1 109 ? 6.039 5.863 -4.098 1 96.56 109 ALA A N 1
ATOM 881 C CA . ALA A 1 109 ? 7.254 5.148 -4.477 1 96.56 109 ALA A CA 1
ATOM 882 C C . ALA A 1 109 ? 8.281 6.102 -5.078 1 96.56 109 ALA A C 1
ATOM 884 O O . ALA A 1 109 ? 9.477 5.793 -5.113 1 96.56 109 ALA A O 1
ATOM 885 N N . LYS A 1 110 ? 7.879 7.258 -5.582 1 97.69 110 LYS A N 1
ATOM 886 C CA . LYS A 1 110 ? 8.766 8.258 -6.168 1 97.69 110 LYS A CA 1
ATOM 887 C C . LYS A 1 110 ? 8.883 9.484 -5.27 1 97.69 110 LYS A C 1
ATOM 889 O O . LYS A 1 110 ? 9.977 10.023 -5.078 1 97.69 110 LYS A O 1
ATOM 894 N N . ALA A 1 111 ? 7.77 9.867 -4.695 1 98.19 111 ALA A N 1
ATOM 895 C CA . ALA A 1 111 ? 7.73 11.086 -3.895 1 98.19 111 ALA A CA 1
ATOM 896 C C . ALA A 1 111 ? 8.516 10.914 -2.594 1 98.19 111 ALA A C 1
ATOM 898 O O . ALA A 1 111 ? 9.211 11.836 -2.156 1 98.19 111 ALA A O 1
ATOM 899 N N . LEU A 1 112 ? 8.414 9.734 -2.004 1 96.5 112 LEU A N 1
ATOM 900 C CA . LEU A 1 112 ? 9.078 9.484 -0.727 1 96.5 112 LEU A CA 1
ATOM 901 C C . LEU A 1 112 ? 10.594 9.586 -0.871 1 96.5 112 LEU A C 1
ATOM 903 O O . LEU A 1 112 ? 11.242 10.359 -0.159 1 96.5 112 LEU A O 1
ATOM 907 N N . PRO A 1 113 ? 11.203 8.852 -1.812 1 95.94 113 PRO A N 1
ATOM 908 C CA . PRO A 1 113 ? 12.656 9.008 -1.953 1 95.94 113 PRO A CA 1
ATOM 909 C C . PRO A 1 113 ? 13.062 10.406 -2.4 1 95.94 113 PRO A C 1
ATOM 911 O O . PRO A 1 113 ? 14.133 10.891 -2.039 1 95.94 113 PRO A O 1
ATOM 914 N N . LEU A 1 114 ? 12.234 11.07 -3.199 1 97.62 114 LEU A N 1
ATOM 915 C CA . LEU A 1 114 ? 12.523 12.43 -3.643 1 97.62 114 LEU A CA 1
ATOM 916 C C . LEU A 1 114 ? 12.531 13.398 -2.463 1 97.62 114 LEU A C 1
ATOM 918 O O . LEU A 1 114 ? 13.469 14.188 -2.309 1 97.62 114 LEU A O 1
ATOM 922 N N . VAL A 1 115 ? 11.539 13.312 -1.609 1 96.94 115 VAL A N 1
ATOM 923 C CA . VAL A 1 115 ? 11.438 14.148 -0.416 1 96.94 115 VAL A CA 1
ATOM 924 C C . VAL A 1 115 ? 12.555 13.789 0.558 1 96.94 115 VAL A C 1
ATOM 926 O O . VAL A 1 115 ? 13.148 14.672 1.182 1 96.94 115 VAL A O 1
ATOM 929 N N . SER A 1 116 ? 12.836 12.477 0.672 1 95 116 SER A N 1
ATOM 930 C CA . SER A 1 116 ? 13.945 12.047 1.511 1 95 116 SER A CA 1
ATOM 931 C C . SER A 1 116 ? 15.258 12.672 1.047 1 95 116 SER A C 1
ATOM 933 O O . SER A 1 116 ? 16.031 13.172 1.861 1 95 116 SER A O 1
ATOM 935 N N . GLU A 1 117 ? 15.461 12.727 -0.244 1 95.62 117 GLU A N 1
ATOM 936 C CA . GLU A 1 117 ? 16.703 13.234 -0.831 1 95.62 117 GLU A CA 1
ATOM 937 C C . GLU A 1 117 ? 16.766 14.758 -0.73 1 95.62 117 GLU A C 1
ATOM 939 O O . GLU A 1 117 ? 17.844 15.32 -0.505 1 95.62 117 GLU A O 1
ATOM 944 N N . THR A 1 118 ? 15.68 15.445 -0.761 1 95.38 118 THR A N 1
ATOM 945 C CA . THR A 1 118 ? 15.711 16.891 -0.937 1 95.38 118 THR A CA 1
ATOM 946 C C . THR A 1 118 ? 15.336 17.609 0.362 1 95.38 118 THR A C 1
ATOM 948 O O . THR A 1 118 ? 15.828 18.703 0.637 1 95.38 118 THR A O 1
ATOM 951 N N . VAL A 1 119 ? 14.461 16.953 1.146 1 93.06 119 VAL A N 1
ATOM 952 C CA . VAL A 1 119 ? 13.945 17.625 2.33 1 93.06 119 VAL A CA 1
ATOM 953 C C . VAL A 1 119 ? 14.57 17.031 3.586 1 93.06 119 VAL A C 1
ATOM 955 O O . VAL A 1 119 ? 15.203 17.734 4.367 1 93.06 119 VAL A O 1
ATOM 958 N N . PHE A 1 120 ? 14.547 15.742 3.734 1 92 120 PHE A N 1
ATOM 959 C CA . PHE A 1 120 ? 14.992 15.109 4.969 1 92 120 PHE A CA 1
ATOM 960 C C . PHE A 1 120 ? 16.516 15.164 5.086 1 92 120 PHE A C 1
ATOM 962 O O . PHE A 1 120 ? 17.047 15.438 6.164 1 92 120 PHE A O 1
ATOM 969 N N . LYS A 1 121 ? 17.219 14.945 3.996 1 91.25 121 LYS A N 1
ATOM 970 C CA . LYS A 1 121 ? 18.672 15.078 4.023 1 91.25 121 LYS A CA 1
ATOM 971 C C . LYS A 1 121 ? 19.094 16.5 4.406 1 91.25 121 LYS A C 1
ATOM 973 O O . LYS A 1 121 ? 20.016 16.688 5.203 1 91.25 121 LYS A O 1
ATOM 978 N N . ALA A 1 122 ? 18.422 17.438 3.867 1 85.56 122 ALA A N 1
ATOM 979 C CA . ALA A 1 122 ? 18.75 18.828 4.188 1 85.56 122 ALA A CA 1
ATOM 980 C C . ALA A 1 122 ? 18.516 19.125 5.668 1 85.56 122 ALA A C 1
ATOM 982 O O . ALA A 1 122 ? 19.297 19.844 6.293 1 85.56 122 ALA A O 1
ATOM 983 N N . PHE A 1 123 ? 17.516 18.578 6.164 1 84.25 123 PHE A N 1
ATOM 984 C CA . PHE A 1 123 ? 17.203 18.734 7.578 1 84.25 123 PHE A CA 1
ATOM 985 C C . PHE A 1 123 ? 18.328 18.172 8.445 1 84.25 123 PHE A C 1
ATOM 987 O O . PHE A 1 123 ? 18.594 18.688 9.539 1 84.25 123 PHE A O 1
ATOM 994 N N . HIS A 1 124 ? 19.031 17.188 7.938 1 86.38 124 HIS A N 1
ATOM 995 C CA . HIS A 1 124 ? 20.125 16.562 8.688 1 86.38 124 HIS A CA 1
ATOM 996 C C . HIS A 1 124 ? 21.469 17.125 8.266 1 86.38 124 HIS A C 1
ATOM 998 O O . HIS A 1 124 ? 22.516 16.562 8.609 1 86.38 124 HIS A O 1
ATOM 1004 N N . GLY A 1 125 ? 21.438 18.125 7.414 1 89.38 125 GLY A N 1
ATOM 1005 C CA . GLY A 1 125 ? 22.656 18.828 7.027 1 89.38 125 GLY A CA 1
ATOM 1006 C C . GLY A 1 125 ? 23.422 18.109 5.922 1 89.38 125 GLY A C 1
ATOM 1007 O O . GLY A 1 125 ? 24.609 18.359 5.727 1 89.38 125 GLY A O 1
ATOM 1008 N N . GLN A 1 126 ? 22.734 17.188 5.246 1 92.31 126 GLN A N 1
ATOM 1009 C CA . GLN A 1 126 ? 23.359 16.453 4.148 1 92.31 126 GLN A CA 1
ATOM 1010 C C . GLN A 1 126 ? 23 17.078 2.803 1 92.31 126 GLN A C 1
ATOM 1012 O O . GLN A 1 126 ? 22.047 17.859 2.703 1 92.31 126 GLN A O 1
ATOM 1017 N N . THR A 1 127 ? 23.891 16.781 1.844 1 92.75 127 THR A N 1
ATOM 1018 C CA . THR A 1 127 ? 23.688 17.328 0.508 1 92.75 127 THR A CA 1
ATOM 1019 C C . THR A 1 127 ? 23 16.312 -0.395 1 92.75 127 THR A C 1
ATOM 1021 O O . THR A 1 127 ? 23.406 15.156 -0.468 1 92.75 127 THR A O 1
ATOM 1024 N N . PRO A 1 128 ? 21.984 16.797 -1.055 1 92.88 128 PRO A N 1
ATOM 1025 C CA . PRO A 1 128 ? 21.312 15.891 -1.997 1 92.88 128 PRO A CA 1
ATOM 1026 C C . PRO A 1 128 ? 22.219 15.477 -3.158 1 92.88 128 PRO A C 1
ATOM 1028 O O . PRO A 1 128 ? 23.156 16.203 -3.508 1 92.88 128 PRO A O 1
ATOM 1031 N N . ASP A 1 129 ? 22 14.281 -3.65 1 94.69 129 ASP A N 1
ATOM 1032 C CA . ASP A 1 129 ? 22.609 13.836 -4.898 1 94.69 129 ASP A CA 1
ATOM 1033 C C . ASP A 1 129 ? 21.812 14.32 -6.105 1 94.69 129 ASP A C 1
ATOM 1035 O O . ASP A 1 129 ? 20.719 13.82 -6.379 1 94.69 129 ASP A O 1
ATOM 1039 N N . PRO A 1 130 ? 22.375 15.25 -6.82 1 95.25 130 PRO A N 1
ATOM 1040 C CA . PRO A 1 130 ? 21.594 15.859 -7.898 1 95.25 130 PRO A CA 1
ATOM 1041 C C . PRO A 1 130 ? 21.188 14.859 -8.977 1 95.25 130 PRO A C 1
ATOM 1043 O O . PRO A 1 130 ? 20.125 15.016 -9.594 1 95.25 130 PRO A O 1
ATOM 1046 N N . VAL A 1 131 ? 21.969 13.859 -9.211 1 96.38 131 VAL A N 1
ATOM 1047 C CA . VAL A 1 131 ? 21.656 12.852 -10.211 1 96.38 131 VAL A CA 1
ATOM 1048 C C . VAL A 1 131 ? 20.438 12.039 -9.766 1 96.38 131 VAL A C 1
ATOM 1050 O O . VAL A 1 131 ? 19.516 11.82 -10.547 1 96.38 131 VAL A O 1
ATOM 1053 N N . LYS A 1 132 ? 20.406 11.68 -8.586 1 95 132 LYS A N 1
ATOM 1054 C CA . LYS A 1 132 ? 19.297 10.938 -8.016 1 95 132 LYS A CA 1
ATOM 1055 C C . LYS A 1 132 ? 18.016 11.781 -7.996 1 95 132 LYS A C 1
ATOM 1057 O O . LYS A 1 132 ? 16.938 11.289 -8.312 1 95 132 LYS A O 1
ATOM 1062 N N . VAL A 1 133 ? 18.141 13.055 -7.613 1 97.19 133 VAL A N 1
ATOM 1063 C CA . VAL A 1 133 ? 17 13.977 -7.566 1 97.19 133 VAL A CA 1
ATOM 1064 C C . VAL A 1 133 ? 16.359 14.078 -8.953 1 97.19 133 VAL A C 1
ATOM 1066 O O . VAL A 1 133 ? 15.148 13.977 -9.094 1 97.19 133 VAL A O 1
ATOM 1069 N N . GLU A 1 134 ? 17.172 14.234 -9.969 1 97.88 134 GLU A N 1
ATOM 1070 C CA . GLU A 1 134 ? 16.656 14.406 -11.32 1 97.88 134 GLU A CA 1
ATOM 1071 C C . GLU A 1 134 ? 15.992 13.125 -11.82 1 97.88 134 GLU A C 1
ATOM 1073 O O . GLU A 1 134 ? 14.969 13.18 -12.508 1 97.88 134 GLU A O 1
ATOM 1078 N N . GLU A 1 135 ? 16.562 12.016 -11.484 1 97.19 135 GLU A N 1
ATOM 1079 C CA . GLU A 1 135 ? 15.961 10.734 -11.844 1 97.19 135 GLU A CA 1
ATOM 1080 C C . GLU A 1 135 ? 14.578 10.578 -11.203 1 97.19 135 GLU A C 1
ATOM 1082 O O . GLU A 1 135 ? 13.625 10.164 -11.867 1 97.19 135 GLU A O 1
ATOM 1087 N N . LEU A 1 136 ? 14.484 10.914 -9.984 1 97.75 136 LEU A N 1
ATOM 1088 C CA . LEU A 1 136 ? 13.242 10.773 -9.242 1 97.75 136 LEU A CA 1
ATOM 1089 C C . LEU A 1 136 ? 12.195 11.773 -9.727 1 97.75 136 LEU A C 1
ATOM 1091 O O . LEU A 1 136 ? 11.016 11.445 -9.836 1 97.75 136 LEU A O 1
ATOM 1095 N N . LYS A 1 137 ? 12.625 13.008 -10.023 1 98.44 137 LYS A N 1
ATOM 1096 C CA . LYS A 1 137 ? 11.711 14.008 -10.57 1 98.44 137 LYS A CA 1
ATOM 1097 C C . LYS A 1 137 ? 11.117 13.539 -11.891 1 98.44 137 LYS A C 1
ATOM 1099 O O . LYS A 1 137 ? 9.914 13.68 -12.125 1 98.44 137 LYS A O 1
ATOM 1104 N N . THR A 1 138 ? 12 12.992 -12.734 1 98.62 138 THR A N 1
ATOM 1105 C CA . THR A 1 138 ? 11.562 12.516 -14.039 1 98.62 138 THR A CA 1
ATOM 1106 C C . THR A 1 138 ? 10.555 11.375 -13.891 1 98.62 138 THR A C 1
ATOM 1108 O O . THR A 1 138 ? 9.531 11.359 -14.57 1 98.62 138 THR A O 1
ATOM 1111 N N . ALA A 1 139 ? 10.844 10.5 -13 1 98.25 139 ALA A N 1
ATOM 1112 C CA . ALA A 1 139 ? 9.961 9.359 -12.766 1 98.25 139 ALA A CA 1
ATOM 1113 C C . ALA A 1 139 ? 8.609 9.812 -12.211 1 98.25 139 ALA A C 1
ATOM 1115 O O . ALA A 1 139 ? 7.562 9.344 -12.664 1 98.25 139 ALA A O 1
ATOM 1116 N N . LEU A 1 140 ? 8.625 10.703 -11.242 1 98.75 140 LEU A N 1
ATOM 1117 C CA . LEU A 1 140 ? 7.387 11.203 -10.648 1 98.75 140 LEU A CA 1
ATOM 1118 C C . LEU A 1 140 ? 6.574 11.984 -11.672 1 98.75 140 LEU A C 1
ATOM 1120 O O . LEU A 1 140 ? 5.348 11.859 -11.727 1 98.75 140 LEU A O 1
ATOM 1124 N N . ALA A 1 141 ? 7.254 12.805 -12.477 1 98.81 141 ALA A N 1
ATOM 1125 C CA . ALA A 1 141 ? 6.59 13.586 -13.516 1 98.81 141 ALA A CA 1
ATOM 1126 C C . ALA A 1 141 ? 5.805 12.68 -14.461 1 98.81 141 ALA A C 1
ATOM 1128 O O . ALA A 1 141 ? 4.656 12.977 -14.805 1 98.81 141 ALA A O 1
ATOM 1129 N N . ALA A 1 142 ? 6.402 11.602 -14.859 1 98.62 142 ALA A N 1
ATOM 1130 C CA . ALA A 1 142 ? 5.746 10.672 -15.773 1 98.62 142 ALA A CA 1
ATOM 1131 C C . ALA A 1 142 ? 4.469 10.109 -15.156 1 98.62 142 ALA A C 1
ATOM 1133 O O . ALA A 1 142 ? 3.461 9.938 -15.844 1 98.62 142 ALA A O 1
ATOM 1134 N N . LYS A 1 143 ? 4.488 9.773 -13.891 1 98.75 143 LYS A N 1
ATOM 1135 C CA . LYS A 1 143 ? 3.303 9.258 -13.211 1 98.75 143 LYS A CA 1
ATOM 1136 C C . LYS A 1 143 ? 2.234 10.344 -13.078 1 98.75 143 LYS A C 1
ATOM 1138 O O . LYS A 1 143 ? 1.049 10.078 -13.289 1 98.75 143 LYS A O 1
ATOM 1143 N N . LEU A 1 144 ? 2.646 11.547 -12.734 1 98.88 144 LEU A N 1
ATOM 1144 C CA . LEU A 1 144 ? 1.702 12.641 -12.547 1 98.88 144 LEU A CA 1
ATOM 1145 C C . LEU A 1 144 ? 1.041 13.023 -13.875 1 98.88 144 LEU A C 1
ATOM 1147 O O . LEU A 1 144 ? -0.091 13.508 -13.891 1 98.88 144 LEU A O 1
ATOM 1151 N N . ASP A 1 145 ? 1.708 12.797 -14.992 1 98.88 145 ASP A N 1
ATOM 1152 C CA . ASP A 1 145 ? 1.062 12.984 -16.297 1 98.88 145 ASP A CA 1
ATOM 1153 C C . ASP A 1 145 ? -0.148 12.062 -16.438 1 98.88 145 ASP A C 1
ATOM 1155 O O . ASP A 1 145 ? -1.188 12.477 -16.953 1 98.88 145 ASP A O 1
ATOM 1159 N N . VAL A 1 146 ? -0.043 10.883 -15.992 1 98.81 146 VAL A N 1
ATOM 1160 C CA . VAL A 1 146 ? -1.151 9.93 -16.047 1 98.81 146 VAL A CA 1
ATOM 1161 C C . VAL A 1 146 ? -2.244 10.367 -15.07 1 98.81 146 VAL A C 1
ATOM 1163 O O . VAL A 1 146 ? -3.432 10.312 -15.391 1 98.81 146 VAL A O 1
ATOM 1166 N N . TYR A 1 147 ? -1.812 10.812 -13.867 1 98.88 147 TYR A N 1
ATOM 1167 C CA . TYR A 1 147 ? -2.779 11.383 -12.93 1 98.88 147 TYR A CA 1
ATOM 1168 C C . TYR A 1 147 ? -3.604 12.477 -13.602 1 98.88 147 TYR A C 1
ATOM 1170 O O . TYR A 1 147 ? -4.824 12.531 -13.43 1 98.88 147 TYR A O 1
ATOM 1178 N N . ASP A 1 148 ? -2.908 13.32 -14.289 1 98.88 148 ASP A N 1
ATOM 1179 C CA . ASP A 1 148 ? -3.576 14.461 -14.906 1 98.88 148 ASP A CA 1
ATOM 1180 C C . ASP A 1 148 ? -4.629 14 -15.914 1 98.88 148 ASP A C 1
ATOM 1182 O O . ASP A 1 148 ? -5.691 14.617 -16.031 1 98.88 148 ASP A O 1
ATOM 1186 N N . GLU A 1 149 ? -4.352 12.93 -16.609 1 98.5 149 GLU A N 1
ATOM 1187 C CA . GLU A 1 149 ? -5.32 12.344 -17.531 1 98.5 149 GLU A CA 1
ATOM 1188 C C . GLU A 1 149 ? -6.527 11.781 -16.781 1 98.5 149 GLU A C 1
ATOM 1190 O O . GLU A 1 149 ? -7.672 12.031 -17.172 1 98.5 149 GLU A O 1
ATOM 1195 N N . ILE A 1 150 ? -6.289 11.086 -15.742 1 98.5 150 ILE A N 1
ATOM 1196 C CA . ILE A 1 150 ? -7.359 10.484 -14.953 1 98.5 150 ILE A CA 1
ATOM 1197 C C . ILE A 1 150 ? -8.242 11.586 -14.367 1 98.5 150 ILE A C 1
ATOM 1199 O O . ILE A 1 150 ? -9.469 11.531 -14.484 1 98.5 150 ILE A O 1
ATOM 1203 N N . LEU A 1 151 ? -7.629 12.594 -13.844 1 98.81 151 LEU A N 1
ATOM 1204 C CA . LEU A 1 151 ? -8.32 13.656 -13.117 1 98.81 151 LEU A CA 1
ATOM 1205 C C . LEU A 1 151 ? -8.969 14.641 -14.086 1 98.81 151 LEU A C 1
ATOM 1207 O O . LEU A 1 151 ? -9.773 15.484 -13.672 1 98.81 151 LEU A O 1
ATOM 1211 N N . SER A 1 152 ? -8.617 14.555 -15.328 1 98.56 152 SER A N 1
ATOM 1212 C CA . SER A 1 152 ? -9.328 15.344 -16.328 1 98.56 152 SER A CA 1
ATOM 1213 C C . SER A 1 152 ? -10.742 14.828 -16.547 1 98.56 152 SER A C 1
ATOM 1215 O O . SER A 1 152 ? -11.594 15.539 -17.078 1 98.56 152 SER A O 1
ATOM 1217 N N . LYS A 1 153 ? -11.016 13.602 -16.109 1 97.88 153 LYS A N 1
ATOM 1218 C CA . LYS A 1 153 ? -12.289 12.945 -16.406 1 97.88 153 LYS A CA 1
ATOM 1219 C C . LYS A 1 153 ? -13.125 12.789 -15.141 1 97.88 153 LYS A C 1
ATOM 1221 O O . LYS A 1 153 ? -14.305 12.422 -15.211 1 97.88 153 LYS A O 1
ATOM 1226 N N . GLN A 1 154 ? -12.555 13.047 -14 1 98.19 154 GLN A N 1
ATOM 1227 C CA . GLN A 1 154 ? -13.234 12.898 -12.719 1 98.19 154 GLN A CA 1
ATOM 1228 C C . GLN A 1 154 ? -12.641 13.828 -11.672 1 98.19 154 GLN A C 1
ATOM 1230 O O . GLN A 1 154 ? -11.508 14.297 -11.82 1 98.19 154 GLN A O 1
ATOM 1235 N N . LYS A 1 155 ? -13.273 14.047 -10.555 1 98.38 155 LYS A N 1
ATOM 1236 C CA . LYS A 1 155 ? -12.891 15.047 -9.562 1 98.38 155 LYS A CA 1
ATOM 1237 C C . LYS A 1 155 ? -11.781 14.531 -8.656 1 98.38 155 LYS A C 1
ATOM 1239 O O . LYS A 1 155 ? -10.875 15.273 -8.281 1 98.38 155 LYS A O 1
ATOM 1244 N N . TYR A 1 156 ? -11.898 13.219 -8.266 1 98.81 156 TYR A N 1
ATOM 1245 C CA . TYR A 1 156 ? -10.938 12.586 -7.379 1 98.81 156 TYR A CA 1
ATOM 1246 C C . TYR A 1 156 ? -10.375 11.312 -8 1 98.81 156 TYR A C 1
ATOM 1248 O O . TYR A 1 156 ? -10.836 10.883 -9.062 1 98.81 156 TYR A O 1
ATOM 1256 N N . ILE A 1 157 ? -9.359 10.68 -7.422 1 98.31 157 ILE A N 1
ATOM 1257 C CA . ILE A 1 157 ? -8.602 9.594 -8.031 1 98.31 157 ILE A CA 1
ATOM 1258 C C . ILE A 1 157 ? -9.516 8.391 -8.266 1 98.31 157 ILE A C 1
ATOM 1260 O O . ILE A 1 157 ? -9.375 7.68 -9.266 1 98.31 157 ILE A O 1
ATOM 1264 N N . ALA A 1 158 ? -10.508 8.211 -7.363 1 97.94 158 ALA A N 1
ATOM 1265 C CA . ALA A 1 158 ? -11.375 7.039 -7.465 1 97.94 158 ALA A CA 1
ATOM 1266 C C . ALA A 1 158 ? -12.766 7.422 -7.969 1 97.94 158 ALA A C 1
ATOM 1268 O O . ALA A 1 158 ? -13.703 6.629 -7.875 1 97.94 158 ALA A O 1
ATOM 1269 N N . GLY A 1 159 ? -12.992 8.633 -8.422 1 97.81 159 GLY A N 1
ATOM 1270 C CA . GLY A 1 159 ? -14.289 9.086 -8.891 1 97.81 159 GLY A CA 1
ATOM 1271 C C . GLY A 1 159 ? -14.625 10.5 -8.438 1 97.81 159 GLY A C 1
ATOM 1272 O O . GLY A 1 159 ? -13.781 11.391 -8.5 1 97.81 159 GLY A O 1
ATOM 1273 N N . ASP A 1 160 ? -15.867 10.656 -7.957 1 97.5 160 ASP A N 1
ATOM 1274 C CA . ASP A 1 160 ? -16.312 12.031 -7.734 1 97.5 160 ASP A CA 1
ATOM 1275 C C . ASP A 1 160 ? -16.359 12.359 -6.246 1 97.5 160 ASP A C 1
ATOM 1277 O O . ASP A 1 160 ? -16.625 13.5 -5.863 1 97.5 160 ASP A O 1
ATOM 1281 N N . ASN A 1 161 ? -16.094 11.438 -5.473 1 98.06 161 ASN A N 1
ATOM 1282 C CA . ASN A 1 161 ? -16.062 11.656 -4.031 1 98.06 161 ASN A CA 1
ATOM 1283 C C . ASN A 1 161 ? -14.656 11.445 -3.467 1 98.06 161 ASN A C 1
ATOM 1285 O O . ASN A 1 161 ? -13.922 10.578 -3.934 1 98.06 161 ASN A O 1
ATOM 1289 N N . VAL A 1 162 ? -14.352 12.227 -2.459 1 98.75 162 VAL A N 1
ATOM 1290 C CA . VAL A 1 162 ? -13.062 12.109 -1.792 1 98.75 162 VAL A CA 1
ATOM 1291 C C . VAL A 1 162 ? -13 10.789 -1.027 1 98.75 162 VAL A C 1
ATOM 1293 O O . VAL A 1 162 ? -14 10.352 -0.451 1 98.75 162 VAL A O 1
ATOM 1296 N N . THR A 1 163 ? -11.914 10.117 -1.05 1 98.81 163 THR A N 1
ATOM 1297 C CA . THR A 1 163 ? -11.664 8.906 -0.273 1 98.81 163 THR A CA 1
ATOM 1298 C C . THR A 1 163 ? -10.312 8.984 0.435 1 98.81 163 THR A C 1
ATOM 1300 O O . THR A 1 163 ? -9.586 9.961 0.285 1 98.81 163 THR A O 1
ATOM 1303 N N . LEU A 1 164 ? -9.953 7.977 1.168 1 98.88 164 LEU A N 1
ATOM 1304 C CA . LEU A 1 164 ? -8.625 7.844 1.771 1 98.88 164 LEU A CA 1
ATOM 1305 C C . LEU A 1 164 ? -7.539 7.895 0.707 1 98.88 164 LEU A C 1
ATOM 1307 O O . LEU A 1 164 ? -6.445 8.406 0.957 1 98.88 164 LEU A O 1
ATOM 1311 N N . ALA A 1 165 ? -7.82 7.32 -0.487 1 98.81 165 ALA A N 1
ATOM 1312 C CA . ALA A 1 165 ? -6.836 7.293 -1.565 1 98.81 165 ALA A CA 1
ATOM 1313 C C . ALA A 1 165 ? -6.344 8.695 -1.896 1 98.81 165 ALA A C 1
ATOM 1315 O O . ALA A 1 165 ? -5.156 8.906 -2.146 1 98.81 165 ALA A O 1
ATOM 1316 N N . ASP A 1 166 ? -7.223 9.641 -1.881 1 98.94 166 ASP A N 1
ATOM 1317 C CA . ASP A 1 166 ? -6.859 11.023 -2.15 1 98.94 166 ASP A CA 1
ATOM 1318 C C . ASP A 1 166 ? -6.039 11.609 -1.002 1 98.94 166 ASP A C 1
ATOM 1320 O O . ASP A 1 166 ? -4.98 12.203 -1.22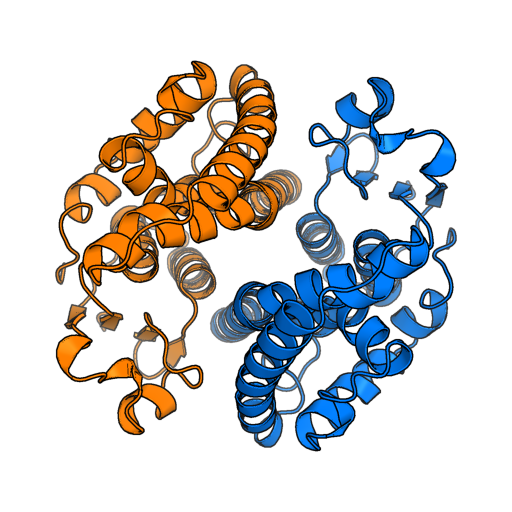7 1 98.94 166 ASP A O 1
ATOM 1324 N N . LEU A 1 167 ? -6.5 11.406 0.194 1 98.94 167 LEU A N 1
ATOM 1325 C CA . LEU A 1 167 ? -5.906 12.016 1.379 1 98.94 167 LEU A CA 1
ATOM 1326 C C . LEU A 1 167 ? -4.5 11.484 1.616 1 98.94 167 LEU A C 1
ATOM 1328 O O . LEU A 1 167 ? -3.637 12.203 2.131 1 98.94 167 LEU A O 1
ATOM 1332 N N . PHE A 1 168 ? -4.199 10.289 1.193 1 98.81 168 PHE A N 1
ATOM 1333 C CA . PHE A 1 168 ? -2.908 9.641 1.386 1 98.81 168 PHE A CA 1
ATOM 1334 C C . PHE A 1 168 ? -1.811 10.391 0.64 1 98.81 168 PHE A C 1
ATOM 1336 O O . PHE A 1 168 ? -0.625 10.203 0.922 1 98.81 168 PHE A O 1
ATOM 1343 N N . HIS A 1 169 ? -2.143 11.266 -0.282 1 98.81 169 HIS A N 1
ATOM 1344 C CA . HIS A 1 169 ? -1.159 12 -1.069 1 98.81 169 HIS A CA 1
ATOM 1345 C C . HIS A 1 169 ? -0.663 13.227 -0.32 1 98.81 169 HIS A C 1
ATOM 1347 O O . HIS A 1 169 ? 0.364 13.812 -0.68 1 98.81 169 HIS A O 1
ATOM 1353 N N . LEU A 1 170 ? -1.383 13.688 0.677 1 98.69 170 LEU A N 1
ATOM 1354 C CA . LEU A 1 170 ? -1.212 15.016 1.264 1 98.69 170 LEU A CA 1
ATOM 1355 C C . LEU A 1 170 ? 0.159 15.141 1.919 1 98.69 170 LEU A C 1
ATOM 1357 O O . LEU A 1 170 ? 0.89 16.094 1.653 1 98.69 170 LEU A O 1
ATOM 1361 N N . PRO A 1 171 ? 0.57 14.156 2.711 1 97.5 171 PRO A N 1
ATOM 1362 C CA . PRO A 1 171 ? 1.786 14.406 3.49 1 97.5 171 PRO A CA 1
ATOM 1363 C C . PRO A 1 171 ? 3.021 14.586 2.613 1 97.5 171 PRO A C 1
ATOM 1365 O O . PRO A 1 171 ? 3.717 15.602 2.723 1 97.5 171 PRO A O 1
ATOM 1368 N N . PHE A 1 172 ? 3.266 13.719 1.69 1 97.81 172 PHE A N 1
ATOM 1369 C CA . PHE A 1 172 ? 4.449 13.828 0.849 1 97.81 172 PHE A CA 1
ATOM 1370 C C . PHE A 1 172 ? 4.246 14.875 -0.238 1 97.81 172 PHE A C 1
ATOM 1372 O O . PHE A 1 172 ? 5.164 15.633 -0.558 1 97.81 172 PHE A O 1
ATOM 1379 N N . GLY A 1 173 ? 3.023 14.914 -0.804 1 98.44 173 GLY A N 1
ATOM 1380 C CA . GLY A 1 173 ? 2.73 15.914 -1.824 1 98.44 173 GLY A CA 1
ATOM 1381 C C . GLY A 1 173 ? 2.943 17.344 -1.347 1 98.44 173 GLY A C 1
ATOM 1382 O O . GLY A 1 173 ? 3.418 18.188 -2.104 1 98.44 173 GLY A O 1
ATOM 1383 N N . SER A 1 174 ? 2.672 17.594 -0.107 1 98.19 174 SER A N 1
ATOM 1384 C CA . SER A 1 174 ? 2.729 18.953 0.445 1 98.19 174 SER A CA 1
ATOM 1385 C C . SER A 1 174 ? 4.168 19.375 0.696 1 98.19 174 SER A C 1
ATOM 1387 O O . SER A 1 174 ? 4.434 20.562 0.938 1 98.19 174 SER A O 1
ATOM 1389 N N . LEU A 1 175 ? 5.098 18.469 0.63 1 97.56 175 LEU A N 1
ATOM 1390 C CA . LEU A 1 175 ? 6.492 18.797 0.903 1 97.56 175 LEU A CA 1
ATOM 1391 C C . LEU A 1 175 ? 7.246 19.094 -0.39 1 97.56 175 LEU A C 1
ATOM 1393 O O . LEU A 1 175 ? 8.359 19.609 -0.357 1 97.56 175 LEU A O 1
ATOM 1397 N N . LEU A 1 176 ? 6.598 18.812 -1.548 1 97.94 176 LEU A N 1
ATOM 1398 C CA . LEU A 1 176 ? 7.293 18.938 -2.824 1 97.94 176 LEU A CA 1
ATOM 1399 C C . LEU A 1 176 ? 7.488 20.406 -3.191 1 97.94 176 LEU A C 1
ATOM 1401 O O . LEU A 1 176 ? 8.617 20.844 -3.406 1 97.94 176 LEU A O 1
ATOM 1405 N N . ALA A 1 177 ? 6.504 21.219 -3.141 1 97.12 177 ALA A N 1
ATOM 1406 C CA . ALA A 1 177 ? 6.574 22.609 -3.594 1 97.12 177 ALA A CA 1
ATOM 1407 C C . ALA A 1 177 ? 7.523 23.422 -2.721 1 97.12 177 ALA A C 1
ATOM 1409 O O . ALA A 1 177 ? 8.352 24.188 -3.232 1 97.12 177 ALA A O 1
ATOM 1410 N N . PRO A 1 178 ? 7.469 23.266 -1.386 1 94.81 178 PRO A N 1
ATOM 1411 C CA . PRO A 1 178 ? 8.422 24 -0.547 1 94.81 178 PRO A CA 1
ATOM 1412 C C . PRO A 1 178 ? 9.875 23.625 -0.856 1 94.81 178 PRO A C 1
ATOM 1414 O O . PRO A 1 178 ? 10.789 24.406 -0.565 1 94.81 178 PRO A O 1
ATOM 1417 N N . ALA A 1 179 ? 10.102 22.469 -1.431 1 94.56 179 ALA A N 1
ATOM 1418 C CA . ALA A 1 179 ? 11.453 22.047 -1.793 1 94.56 179 ALA A CA 1
ATOM 1419 C C . ALA A 1 179 ? 11.812 22.5 -3.201 1 94.56 179 ALA A C 1
ATOM 1421 O O . ALA A 1 179 ? 12.828 22.078 -3.758 1 94.56 179 ALA A O 1
ATOM 1422 N N . GLY A 1 180 ? 10.891 23.266 -3.787 1 95.69 180 GLY A N 1
ATOM 1423 C CA . GLY A 1 180 ? 11.133 23.797 -5.117 1 95.69 180 GLY A CA 1
ATOM 1424 C C . GLY A 1 180 ? 10.75 22.844 -6.227 1 95.69 180 GLY A C 1
ATOM 1425 O O . GLY A 1 180 ? 11.172 23 -7.371 1 95.69 180 GLY A O 1
ATOM 1426 N N . ILE A 1 181 ? 10.055 21.828 -5.91 1 97.56 181 ILE A N 1
ATOM 1427 C CA . ILE A 1 181 ? 9.609 20.844 -6.883 1 97.56 181 ILE A CA 1
ATOM 1428 C C . ILE A 1 181 ? 8.133 21.062 -7.211 1 97.56 181 ILE A C 1
ATOM 1430 O O . ILE A 1 181 ? 7.254 20.641 -6.453 1 97.56 181 ILE A O 1
ATOM 1434 N N . ASN A 1 182 ? 7.84 21.625 -8.383 1 98.44 182 ASN A N 1
ATOM 1435 C CA . ASN A 1 182 ? 6.496 22.094 -8.68 1 98.44 182 ASN A CA 1
ATOM 1436 C C . ASN A 1 182 ? 5.789 21.188 -9.68 1 98.44 182 ASN A C 1
ATOM 1438 O O . ASN A 1 182 ? 5.004 21.656 -10.508 1 98.44 182 ASN A O 1
ATOM 1442 N N . LEU A 1 183 ? 6.086 19.938 -9.672 1 98.75 183 LEU A N 1
ATOM 1443 C CA . LEU A 1 183 ? 5.539 18.953 -10.609 1 98.75 183 LEU A CA 1
ATOM 1444 C C . LEU A 1 183 ? 4.02 18.906 -10.516 1 98.75 183 LEU A C 1
ATOM 1446 O O . LEU A 1 183 ? 3.336 18.719 -11.523 1 98.75 183 LEU A O 1
ATOM 1450 N N . ILE A 1 184 ? 3.473 19.031 -9.32 1 98.75 184 ILE A N 1
ATOM 1451 C CA . ILE A 1 184 ? 2.029 19 -9.109 1 98.75 184 ILE A CA 1
ATOM 1452 C C . ILE A 1 184 ? 1.396 20.25 -9.742 1 98.75 184 ILE A C 1
ATOM 1454 O O . ILE A 1 184 ? 0.447 20.141 -10.523 1 98.75 184 ILE A O 1
ATOM 1458 N N . GLN A 1 185 ? 1.929 21.375 -9.539 1 98.5 185 GLN A N 1
ATOM 1459 C CA . GLN A 1 185 ? 1.409 22.672 -10 1 98.5 185 GLN A CA 1
ATOM 1460 C C . GLN A 1 185 ? 1.511 22.797 -11.516 1 98.5 185 GLN A C 1
ATOM 1462 O O . GLN A 1 185 ? 0.761 23.547 -12.133 1 98.5 185 GLN A O 1
ATOM 1467 N N . GLU A 1 186 ? 2.33 22.047 -12.133 1 98.56 186 GLU A N 1
ATOM 1468 C CA . GLU A 1 186 ? 2.582 22.125 -13.57 1 98.56 186 GLU A CA 1
ATOM 1469 C C . GLU A 1 186 ? 1.534 21.328 -14.352 1 98.56 186 GLU A C 1
ATOM 1471 O O . GLU A 1 186 ? 1.506 21.375 -15.586 1 98.56 186 GLU A O 1
ATOM 1476 N N . ARG A 1 187 ? 0.66 20.688 -13.719 1 98.81 187 ARG A N 1
ATOM 1477 C CA . ARG A 1 187 ? -0.388 19.859 -14.312 1 98.81 187 ARG A CA 1
ATOM 1478 C C . ARG A 1 187 ? -1.769 20.297 -13.836 1 98.81 187 ARG A C 1
ATOM 1480 O O . ARG A 1 187 ? -2.141 20.062 -12.688 1 98.81 187 ARG A O 1
ATOM 1487 N N . PRO A 1 188 ? -2.5 20.875 -14.688 1 98.75 188 PRO A N 1
ATOM 1488 C CA . PRO A 1 188 ? -3.66 21.656 -14.25 1 98.75 188 PRO A CA 1
ATOM 1489 C C . PRO A 1 188 ? -4.676 20.828 -13.469 1 98.75 188 PRO A C 1
ATOM 1491 O O . PRO A 1 188 ? -5.234 21.297 -12.484 1 98.75 188 PRO A O 1
ATOM 1494 N N . HIS A 1 189 ? -4.988 19.609 -13.945 1 98.88 189 HIS A N 1
ATOM 1495 C CA . HIS A 1 189 ? -6 18.812 -13.258 1 98.88 189 HIS A CA 1
ATOM 1496 C C . HIS A 1 189 ? -5.461 18.25 -11.945 1 98.88 189 HIS A C 1
ATOM 1498 O O . HIS A 1 189 ? -6.207 18.125 -10.969 1 98.88 189 HIS A O 1
ATOM 1504 N N . VAL A 1 190 ? -4.16 17.922 -11.914 1 98.94 190 VAL A N 1
ATOM 1505 C CA . VAL A 1 190 ? -3.533 17.484 -10.664 1 98.94 190 VAL A CA 1
ATOM 1506 C C . VAL A 1 190 ? -3.482 18.656 -9.688 1 98.94 190 VAL A C 1
ATOM 1508 O O . VAL A 1 190 ? -3.762 18.5 -8.492 1 98.94 190 VAL A O 1
ATOM 1511 N N . ALA A 1 191 ? -3.131 19.812 -10.18 1 98.88 191 ALA A N 1
ATOM 1512 C CA . ALA A 1 191 ? -3.066 21 -9.344 1 98.88 191 ALA A CA 1
ATOM 1513 C C . ALA A 1 191 ? -4.422 21.312 -8.719 1 98.88 191 ALA A C 1
ATOM 1515 O O . ALA A 1 191 ? -4.512 21.578 -7.516 1 98.88 191 ALA A O 1
ATOM 1516 N N . ARG A 1 192 ? -5.418 21.266 -9.508 1 98.88 192 ARG A N 1
ATOM 1517 C CA . ARG A 1 192 ? -6.77 21.5 -9.008 1 98.88 192 ARG A CA 1
ATOM 1518 C C . ARG A 1 192 ? -7.121 20.5 -7.906 1 98.88 192 ARG A C 1
ATOM 1520 O O . ARG A 1 192 ? -7.582 20.891 -6.828 1 98.88 192 ARG A O 1
ATOM 1527 N N . TRP A 1 193 ? -6.906 19.266 -8.18 1 98.94 193 TRP A N 1
ATOM 1528 C CA . TRP A 1 193 ? -7.188 18.156 -7.273 1 98.94 193 TRP A CA 1
ATOM 1529 C C . TRP A 1 193 ? -6.414 18.312 -5.969 1 98.94 193 TRP A C 1
ATOM 1531 O O . TRP A 1 193 ? -7 18.266 -4.883 1 98.94 193 TRP A O 1
ATOM 1541 N N . PHE A 1 194 ? -5.156 18.578 -6.055 1 98.88 194 PHE A N 1
ATOM 1542 C CA . PHE A 1 194 ? -4.309 18.641 -4.871 1 98.88 194 PHE A CA 1
ATOM 1543 C C . PHE A 1 194 ? -4.605 19.891 -4.059 1 98.88 194 PHE A C 1
ATOM 1545 O O . PHE A 1 194 ? -4.586 19.859 -2.826 1 98.88 194 PHE A O 1
ATOM 1552 N N . ASN A 1 195 ? -4.84 21.016 -4.734 1 98.69 195 ASN A N 1
ATOM 1553 C CA . ASN A 1 195 ? -5.234 22.234 -4.043 1 98.69 195 ASN A CA 1
ATOM 1554 C C . ASN A 1 195 ? -6.523 22.031 -3.25 1 98.69 195 ASN A C 1
ATOM 1556 O O . ASN A 1 195 ? -6.656 22.547 -2.137 1 98.69 195 ASN A O 1
ATOM 1560 N N . GLU A 1 196 ? -7.438 21.359 -3.836 1 98.62 196 GLU A N 1
ATOM 1561 C CA . GLU A 1 196 ? -8.672 21.047 -3.121 1 98.62 196 GLU A CA 1
ATOM 1562 C C . GLU A 1 196 ? -8.391 20.25 -1.854 1 98.62 196 GLU A C 1
ATOM 1564 O O . GLU A 1 196 ? -8.969 20.516 -0.8 1 98.62 196 GLU A O 1
ATOM 1569 N N . LEU A 1 197 ? -7.57 19.281 -1.96 1 98.81 197 LEU A N 1
ATOM 1570 C CA . LEU A 1 197 ? -7.219 18.469 -0.803 1 98.81 197 LEU A CA 1
ATOM 1571 C C . LEU A 1 197 ? -6.543 19.312 0.273 1 98.81 197 LEU A C 1
ATOM 1573 O O . LEU A 1 197 ? -6.883 19.203 1.454 1 98.81 197 LEU A O 1
ATOM 1577 N N . GLN A 1 198 ? -5.633 20.156 -0.097 1 98.56 198 GLN A N 1
ATOM 1578 C CA . GLN A 1 198 ? -4.859 20.969 0.844 1 98.56 198 GLN A CA 1
ATOM 1579 C C . GLN A 1 198 ? -5.738 21.984 1.552 1 98.56 198 GLN A C 1
ATOM 1581 O O . GLN A 1 198 ? -5.402 22.453 2.639 1 98.56 198 GLN A O 1
ATOM 1586 N N . ASN A 1 199 ? -6.797 22.328 0.962 1 98.56 199 ASN A N 1
ATOM 1587 C CA . ASN A 1 199 ? -7.664 23.359 1.523 1 98.56 199 ASN A CA 1
ATOM 1588 C C . ASN A 1 199 ? -8.734 22.766 2.426 1 98.56 199 ASN A C 1
ATOM 1590 O O . ASN A 1 199 ? -9.508 23.5 3.047 1 98.56 199 ASN A O 1
ATOM 1594 N N . ARG A 1 200 ? -8.836 21.484 2.48 1 98.69 200 ARG A N 1
ATOM 1595 C CA . ARG A 1 200 ? -9.781 20.875 3.402 1 98.69 200 ARG A CA 1
ATOM 1596 C C . ARG A 1 200 ? -9.469 21.25 4.848 1 98.69 200 ARG A C 1
ATOM 1598 O O . ARG A 1 200 ? -8.305 21.281 5.242 1 98.69 200 ARG A O 1
ATOM 1605 N N . PRO A 1 201 ? -10.469 21.438 5.68 1 98.5 201 PRO A N 1
ATOM 1606 C CA . PRO A 1 201 ? -10.258 21.828 7.074 1 98.5 201 PRO A CA 1
ATOM 1607 C C . PRO A 1 201 ? -9.414 20.828 7.855 1 98.5 201 PRO A C 1
ATOM 1609 O O . PRO A 1 201 ? -8.625 21.203 8.719 1 98.5 201 PRO A O 1
ATOM 1612 N N . SER A 1 202 ? -9.555 19.578 7.574 1 98.69 202 SER A N 1
ATOM 1613 C CA . SER A 1 202 ? -8.812 18.531 8.273 1 98.69 202 SER A CA 1
ATOM 1614 C C . SER A 1 202 ? -7.309 18.734 8.125 1 98.69 202 SER A C 1
ATOM 1616 O O . SER A 1 202 ? -6.57 18.703 9.117 1 98.69 202 SER A O 1
ATOM 1618 N N . TRP A 1 203 ? -6.844 19.016 6.922 1 98.69 203 TRP A N 1
ATOM 1619 C CA . TRP A 1 203 ? -5.422 19.219 6.66 1 98.69 203 TRP A CA 1
ATOM 1620 C C . TRP A 1 203 ? -4.961 20.578 7.191 1 98.69 203 TRP A C 1
ATOM 1622 O O . TRP A 1 203 ? -3.898 20.672 7.812 1 98.69 203 TRP A O 1
ATOM 1632 N N . GLN A 1 204 ? -5.773 21.578 7.008 1 98.5 204 GLN A N 1
ATOM 1633 C CA . GLN A 1 204 ? -5.426 22.922 7.449 1 98.5 204 GLN A CA 1
ATOM 1634 C C . GLN A 1 204 ? -5.191 22.953 8.961 1 98.5 204 GLN A C 1
ATOM 1636 O O . GLN A 1 204 ? -4.348 23.719 9.438 1 98.5 204 GLN A O 1
ATOM 1641 N N . THR A 1 205 ? -5.871 22.125 9.625 1 98 205 THR A N 1
ATOM 1642 C CA . THR A 1 205 ? -5.789 22.078 11.086 1 98 205 THR A CA 1
ATOM 1643 C C . THR A 1 205 ? -4.449 21.516 11.539 1 98 205 THR A C 1
ATOM 1645 O O . THR A 1 205 ? -3.904 21.922 12.562 1 98 205 THR A O 1
ATOM 1648 N N . ILE A 1 206 ? -3.836 20.594 10.703 1 97.69 206 ILE A N 1
ATOM 1649 C CA . ILE A 1 206 ? -2.719 19.844 11.258 1 97.69 206 ILE A CA 1
ATOM 1650 C C . ILE A 1 206 ? -1.457 20.109 10.438 1 97.69 206 ILE A C 1
ATOM 1652 O O . ILE A 1 206 ? -0.367 19.656 10.812 1 97.69 206 ILE A O 1
ATOM 1656 N N . LYS A 1 207 ? -1.521 20.812 9.336 1 96.19 207 LYS A N 1
ATOM 1657 C CA . LYS A 1 207 ? -0.425 20.906 8.375 1 96.19 207 LYS A CA 1
ATOM 1658 C C . LYS A 1 207 ? 0.835 21.453 9.031 1 96.19 207 LYS A C 1
ATOM 1660 O O . LYS A 1 207 ? 1.949 21.172 8.594 1 96.19 207 LYS A O 1
ATOM 1665 N N . ASP A 1 208 ? 0.658 22.266 10.125 1 96.19 208 ASP A N 1
ATOM 1666 C CA . ASP A 1 208 ? 1.816 22.875 10.781 1 96.19 208 ASP A CA 1
ATOM 1667 C C . ASP A 1 208 ? 2.221 22.094 12.023 1 96.19 208 ASP A C 1
ATOM 1669 O O . ASP A 1 208 ? 3.135 22.484 12.75 1 96.19 208 ASP A O 1
ATOM 1673 N N . GLY A 1 209 ? 1.503 21.062 12.336 1 97.62 209 GLY A N 1
ATOM 1674 C CA . GLY A 1 209 ? 1.815 20.219 13.484 1 97.62 209 GLY A CA 1
ATOM 1675 C C . GLY A 1 209 ? 0.587 19.594 14.117 1 97.62 209 GLY A C 1
ATOM 1676 O O . GLY A 1 209 ? -0.421 20.281 14.328 1 97.62 209 GLY A O 1
ATOM 1677 N N . VAL A 1 210 ? 0.672 18.391 14.461 1 98.44 210 VAL A N 1
ATOM 1678 C CA . VAL A 1 210 ? -0.437 17.656 15.047 1 98.44 210 VAL A CA 1
ATOM 1679 C C . VAL A 1 210 ? -0.533 17.969 16.531 1 98.44 210 VAL A C 1
ATOM 1681 O O . VAL A 1 210 ? 0.484 18.031 17.234 1 98.44 210 VAL A O 1
ATOM 1684 N N . LYS A 1 211 ? -1.724 18.203 17.031 1 98 211 LYS A N 1
ATOM 1685 C CA . LYS A 1 211 ? -2.043 18.406 18.438 1 98 211 LYS A CA 1
ATOM 1686 C C . LYS A 1 211 ? -3.287 17.609 18.828 1 98 211 LYS A C 1
ATOM 1688 O O . LYS A 1 211 ? -4.055 17.172 17.969 1 98 211 LYS A O 1
ATOM 1693 N N . SER A 1 212 ? -3.438 17.422 20.156 1 97.69 212 SER A N 1
ATOM 1694 C CA . SER A 1 212 ? -4.641 16.766 20.656 1 97.69 212 SER A CA 1
ATOM 1695 C C . SER A 1 212 ? -5.898 17.531 20.25 1 97.69 212 SER A C 1
ATOM 1697 O O . SER A 1 212 ? -5.883 18.766 20.172 1 97.69 212 SER A O 1
ATOM 1699 N N . SER A 1 213 ? -6.988 16.781 19.953 1 93.75 213 SER A N 1
ATOM 1700 C CA . SER A 1 213 ? -8.266 17.438 19.672 1 93.75 213 SER A CA 1
ATOM 1701 C C . SER A 1 213 ? -9.297 17.125 20.75 1 93.75 213 SER A C 1
ATOM 1703 O O . SER A 1 213 ? -10.43 17.609 20.703 1 93.75 213 SER A O 1
ATOM 1705 N N . ALA A 1 214 ? -8.961 16.234 21.609 1 90.94 214 ALA A N 1
ATOM 1706 C CA . ALA A 1 214 ? -9.812 15.938 22.766 1 90.94 214 ALA A CA 1
ATOM 1707 C C . ALA A 1 214 ? -9.523 16.891 23.922 1 90.94 214 ALA A C 1
ATOM 1709 O O . ALA A 1 214 ? -8.43 17.453 24.016 1 90.94 214 ALA A O 1
ATOM 1710 N N . MET B 1 1 ? -20.516 -14.492 -16.125 1 78.75 1 MET B N 1
ATOM 1711 C CA . MET B 1 1 ? -19.438 -14.539 -17.094 1 78.75 1 MET B CA 1
ATOM 1712 C C . MET B 1 1 ? -18.078 -14.586 -16.406 1 78.75 1 MET B C 1
ATOM 1714 O O . MET B 1 1 ? -17.953 -14.234 -15.234 1 78.75 1 MET B O 1
ATOM 1718 N N . VAL B 1 2 ? -17.016 -15.164 -17.094 1 94.81 2 VAL B N 1
ATOM 1719 C CA . VAL B 1 2 ? -15.695 -15.469 -16.547 1 94.81 2 VAL B CA 1
ATOM 1720 C C . VAL B 1 2 ? -14.828 -14.211 -16.578 1 94.81 2 VAL B C 1
ATOM 1722 O O . VAL B 1 2 ? -14.844 -13.445 -17.547 1 94.81 2 VAL B O 1
ATOM 1725 N N . ILE B 1 3 ? -14.234 -13.867 -15.484 1 98.56 3 ILE B N 1
ATOM 1726 C CA . ILE B 1 3 ? -13.344 -12.711 -15.406 1 98.56 3 ILE B CA 1
ATOM 1727 C C . ILE B 1 3 ? -12.109 -12.945 -16.266 1 98.56 3 ILE B C 1
ATOM 1729 O O . ILE B 1 3 ? -11.547 -14.047 -16.266 1 98.56 3 ILE B O 1
ATOM 1733 N N . LYS B 1 4 ? -11.688 -11.891 -17.016 1 98.88 4 LYS B N 1
ATOM 1734 C CA . LYS B 1 4 ? -10.484 -11.945 -17.844 1 98.88 4 LYS B CA 1
ATOM 1735 C C . LYS B 1 4 ? -9.305 -11.273 -17.141 1 98.88 4 LYS B C 1
ATOM 1737 O O . LYS B 1 4 ? -9.438 -10.156 -16.641 1 98.88 4 LYS B O 1
ATOM 1742 N N . LEU B 1 5 ? -8.195 -11.984 -17.094 1 98.88 5 LEU B N 1
ATOM 1743 C CA . LEU B 1 5 ? -6.957 -11.461 -16.531 1 98.88 5 LEU B CA 1
ATOM 1744 C C . LEU B 1 5 ? -5.918 -11.234 -17.625 1 98.88 5 LEU B C 1
ATOM 1746 O O . LEU B 1 5 ? -5.555 -12.164 -18.344 1 98.88 5 LEU B O 1
ATOM 1750 N N . PHE B 1 6 ? -5.449 -9.992 -17.766 1 98.88 6 PHE B N 1
ATOM 1751 C CA . PHE B 1 6 ? -4.438 -9.617 -18.75 1 98.88 6 PHE B CA 1
ATOM 1752 C C . PHE B 1 6 ? -3.102 -9.336 -18.078 1 98.88 6 PHE B C 1
ATOM 1754 O O . PHE B 1 6 ? -3.033 -8.555 -17.125 1 98.88 6 PHE B O 1
ATOM 1761 N N . GLY B 1 7 ? -2.076 -9.992 -18.453 1 98.31 7 GLY B N 1
ATOM 1762 C CA . GLY B 1 7 ? -0.761 -9.812 -17.859 1 98.31 7 GLY B CA 1
ATOM 1763 C C . GLY B 1 7 ? 0.298 -10.703 -18.484 1 98.31 7 GLY B C 1
ATOM 1764 O O . GLY B 1 7 ? 0.132 -11.18 -19.609 1 98.31 7 GLY B O 1
ATOM 1765 N N . HIS B 1 8 ? 1.427 -10.789 -17.891 1 97.94 8 HIS B N 1
ATOM 1766 C CA . HIS B 1 8 ? 2.496 -11.695 -18.297 1 97.94 8 HIS B CA 1
ATOM 1767 C C . HIS B 1 8 ? 2.578 -12.891 -17.359 1 97.94 8 HIS B C 1
ATOM 1769 O O . HIS B 1 8 ? 2.473 -12.742 -16.125 1 97.94 8 HIS B O 1
ATOM 1775 N N . PRO B 1 9 ? 2.699 -14.125 -17.875 1 97.5 9 PRO B N 1
ATOM 1776 C CA . PRO B 1 9 ? 2.596 -15.328 -17.062 1 97.5 9 PRO B CA 1
ATOM 1777 C C . PRO B 1 9 ? 3.635 -15.375 -15.938 1 97.5 9 PRO B C 1
ATOM 1779 O O . PRO B 1 9 ? 3.406 -16 -14.898 1 97.5 9 PRO B O 1
ATOM 1782 N N . LEU B 1 10 ? 4.742 -14.68 -16.125 1 95.31 10 LEU B N 1
ATOM 1783 C CA . LEU B 1 10 ? 5.82 -14.773 -15.148 1 95.31 10 LEU B CA 1
ATOM 1784 C C . LEU B 1 10 ? 5.895 -13.508 -14.305 1 95.31 10 LEU B C 1
ATOM 1786 O O . LEU B 1 10 ? 6.762 -13.391 -13.43 1 95.31 10 LEU B O 1
ATOM 1790 N N . SER B 1 11 ? 5.043 -12.562 -14.586 1 96 11 SER B N 1
ATOM 1791 C CA . SER B 1 11 ? 5.035 -11.297 -13.867 1 96 11 SER B CA 1
ATOM 1792 C C . SER B 1 11 ? 4.652 -11.5 -12.406 1 96 11 SER B C 1
ATOM 1794 O O . SER B 1 11 ? 3.695 -12.211 -12.102 1 96 11 SER B O 1
ATOM 1796 N N . THR B 1 12 ? 5.406 -10.875 -11.516 1 96.62 12 THR B N 1
ATOM 1797 C CA . THR B 1 12 ? 5.16 -10.953 -10.086 1 96.62 12 THR B CA 1
ATOM 1798 C C . THR B 1 12 ? 3.738 -10.5 -9.758 1 96.62 12 THR B C 1
ATOM 1800 O O . THR B 1 12 ? 3.006 -11.203 -9.055 1 96.62 12 THR B O 1
ATOM 1803 N N . CYS B 1 13 ? 3.285 -9.383 -10.336 1 97.94 13 CYS B N 1
ATOM 1804 C CA . CYS B 1 13 ? 1.977 -8.82 -10.016 1 97.94 13 CYS B CA 1
ATOM 1805 C C . CYS B 1 13 ? 0.86 -9.664 -10.625 1 97.94 13 CYS B C 1
ATOM 1807 O O . CYS B 1 13 ? -0.22 -9.781 -10.039 1 97.94 13 CYS B O 1
ATOM 1809 N N . THR B 1 14 ? 1.1 -10.227 -11.797 1 98.62 14 THR B N 1
ATOM 1810 C CA . THR B 1 14 ? 0.125 -11.125 -12.406 1 98.62 14 THR B CA 1
ATOM 1811 C C . THR B 1 14 ? -0.043 -12.391 -11.57 1 98.62 14 THR B C 1
ATOM 1813 O O . THR B 1 14 ? -1.167 -12.836 -11.328 1 98.62 14 THR B O 1
ATOM 1816 N N . LYS B 1 15 ? 1.044 -12.938 -11.07 1 98.75 15 LYS B N 1
ATOM 1817 C CA . LYS B 1 15 ? 1.001 -14.133 -10.234 1 98.75 15 LYS B CA 1
ATOM 1818 C C . LYS B 1 15 ? 0.265 -13.859 -8.922 1 98.75 15 LYS B C 1
ATOM 1820 O O . LYS B 1 15 ? -0.437 -14.727 -8.406 1 98.75 15 LYS B O 1
ATOM 1825 N N . GLN B 1 16 ? 0.459 -12.695 -8.406 1 98.69 16 GLN B N 1
ATOM 1826 C CA . GLN B 1 16 ? -0.254 -12.305 -7.195 1 98.69 16 GLN B CA 1
ATOM 1827 C C . GLN B 1 16 ? -1.765 -12.406 -7.387 1 98.69 16 GLN B C 1
ATOM 1829 O O . GLN B 1 16 ? -2.463 -12.992 -6.555 1 98.69 16 GLN B O 1
ATOM 1834 N N . VAL B 1 17 ? -2.293 -11.891 -8.469 1 98.94 17 VAL B N 1
ATOM 1835 C CA . VAL B 1 17 ? -3.723 -11.883 -8.766 1 98.94 17 VAL B CA 1
ATOM 1836 C C . VAL B 1 17 ? -4.195 -13.312 -9.039 1 98.94 17 VAL B C 1
ATOM 1838 O O . VAL B 1 17 ? -5.227 -13.742 -8.516 1 98.94 17 VAL B O 1
ATOM 1841 N N . ALA B 1 18 ? -3.412 -14.047 -9.797 1 98.94 18 ALA B N 1
ATOM 1842 C CA . ALA B 1 18 ? -3.781 -15.414 -10.133 1 98.94 18 ALA B CA 1
ATOM 1843 C C . ALA B 1 18 ? -3.844 -16.297 -8.883 1 98.94 18 ALA B C 1
ATOM 1845 O O . ALA B 1 18 ? -4.707 -17.156 -8.766 1 98.94 18 ALA B O 1
ATOM 1846 N N . THR B 1 19 ? -2.908 -16.078 -7.969 1 98.94 19 THR B N 1
ATOM 1847 C CA . THR B 1 19 ? -2.938 -16.781 -6.695 1 98.94 19 THR B CA 1
ATOM 1848 C C . THR B 1 19 ? -4.285 -16.609 -6.004 1 98.94 19 THR B C 1
ATOM 1850 O O . THR B 1 19 ? -4.875 -17.562 -5.516 1 98.94 19 THR B O 1
ATOM 1853 N N . VAL B 1 20 ? -4.812 -15.391 -6.004 1 98.88 20 VAL B N 1
ATOM 1854 C CA . VAL B 1 20 ? -6.051 -15.086 -5.297 1 98.88 20 VAL B CA 1
ATOM 1855 C C . VAL B 1 20 ? -7.238 -15.68 -6.051 1 98.88 20 VAL B C 1
ATOM 1857 O O . VAL B 1 20 ? -8.195 -16.156 -5.438 1 98.88 20 VAL B O 1
ATOM 1860 N N . PHE B 1 21 ? -7.207 -15.688 -7.434 1 98.88 21 PHE B N 1
ATOM 1861 C CA . PHE B 1 21 ? -8.227 -16.406 -8.188 1 98.88 21 PHE B CA 1
ATOM 1862 C C . PHE B 1 21 ? -8.336 -17.859 -7.723 1 98.88 21 PHE B C 1
ATOM 1864 O O . PHE B 1 21 ? -9.43 -18.359 -7.488 1 98.88 21 PHE B O 1
ATOM 1871 N N . HIS B 1 22 ? -7.203 -18.453 -7.547 1 98.88 22 HIS B N 1
ATOM 1872 C CA . HIS B 1 22 ? -7.18 -19.859 -7.156 1 98.88 22 HIS B CA 1
ATOM 1873 C C . HIS B 1 22 ? -7.598 -20.031 -5.703 1 98.88 22 HIS B C 1
ATOM 1875 O 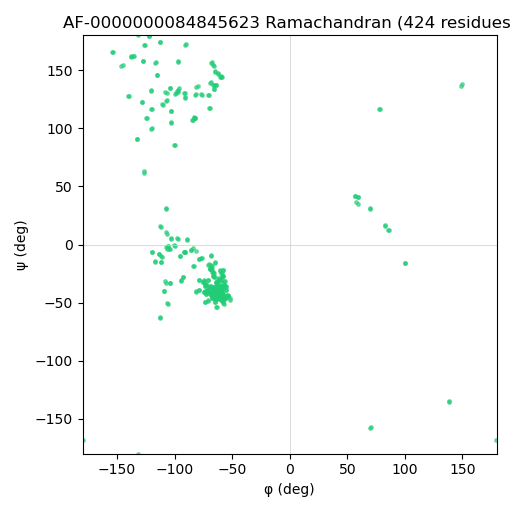O . HIS B 1 22 ? -8.328 -20.969 -5.367 1 98.88 22 HIS B O 1
ATOM 1881 N N . GLU B 1 23 ? -7.121 -19.156 -4.789 1 98.88 23 GLU B N 1
ATOM 1882 C CA . GLU B 1 23 ? -7.543 -19.203 -3.395 1 98.88 23 GLU B CA 1
ATOM 1883 C C . GLU B 1 23 ? -9.062 -19.125 -3.275 1 98.88 23 GLU B C 1
ATOM 1885 O O . GLU B 1 23 ? -9.656 -19.797 -2.432 1 98.88 23 GLU B O 1
ATOM 1890 N N . LYS B 1 24 ? -9.672 -18.328 -4.172 1 98.56 24 LYS B N 1
ATOM 1891 C CA . LYS B 1 24 ? -11.102 -18.062 -4.105 1 98.56 24 LYS B CA 1
ATOM 1892 C C . LYS B 1 24 ? -11.883 -19.062 -4.949 1 98.56 24 LYS B C 1
ATOM 1894 O O . LYS B 1 24 ? -13.117 -19.062 -4.945 1 98.56 24 LYS B O 1
ATOM 1899 N N . LYS B 1 25 ? -11.148 -19.891 -5.688 1 98.12 25 LYS B N 1
ATOM 1900 C CA . LYS B 1 25 ? -11.766 -20.875 -6.57 1 98.12 25 LYS B CA 1
ATOM 1901 C C . LYS B 1 25 ? -12.656 -20.203 -7.605 1 98.12 25 LYS B C 1
ATOM 1903 O O . LYS B 1 25 ? -13.781 -20.641 -7.848 1 98.12 25 LYS B O 1
ATOM 1908 N N . VAL B 1 26 ? -12.227 -19.141 -8.117 1 98.06 26 VAL B N 1
ATOM 1909 C CA . VAL B 1 26 ? -12.906 -18.391 -9.18 1 98.06 26 VAL B CA 1
ATOM 1910 C C . VAL B 1 26 ? -12.219 -18.656 -10.516 1 98.06 26 VAL B C 1
ATOM 1912 O O . VAL B 1 26 ? -11.039 -18.359 -10.688 1 98.06 26 VAL B O 1
ATOM 1915 N N . PRO B 1 27 ? -12.891 -19.281 -11.422 1 98.06 27 PRO B N 1
ATOM 1916 C CA . PRO B 1 27 ? -12.281 -19.453 -12.742 1 98.06 27 PRO B CA 1
ATOM 1917 C C . PRO B 1 27 ? -12.008 -18.125 -13.445 1 98.06 27 PRO B C 1
ATOM 1919 O O . PRO B 1 27 ? -12.742 -17.156 -13.258 1 98.06 27 PRO B O 1
ATOM 1922 N N . PHE B 1 28 ? -10.938 -18.078 -14.219 1 98.75 28 PHE B N 1
ATOM 1923 C CA . PHE B 1 28 ? -10.609 -16.891 -14.984 1 98.75 28 PHE B CA 1
ATOM 1924 C C . PHE B 1 28 ? -9.977 -17.266 -16.328 1 98.75 28 PHE B C 1
ATOM 1926 O O . PHE B 1 28 ? -9.43 -18.359 -16.469 1 98.75 28 PHE B O 1
ATOM 1933 N N . GLU B 1 29 ? -10.109 -16.375 -17.312 1 98.81 29 GLU B N 1
ATOM 1934 C CA . GLU B 1 29 ? -9.406 -16.453 -18.578 1 98.81 29 GLU B CA 1
ATOM 1935 C C . GLU B 1 29 ? -8.156 -15.578 -18.578 1 98.81 29 GLU B C 1
ATOM 1937 O O . GLU B 1 29 ? -8.203 -14.422 -18.156 1 98.81 29 GLU B O 1
ATOM 1942 N N . PHE B 1 30 ? -7.102 -16.172 -19.031 1 98.69 30 PHE B N 1
ATOM 1943 C CA . PHE B 1 30 ? -5.836 -15.453 -19.016 1 98.69 30 PHE B CA 1
ATOM 1944 C C . PHE B 1 30 ? -5.434 -15.016 -20.422 1 98.69 30 PHE B C 1
ATOM 1946 O O . PHE B 1 30 ? -5.492 -15.812 -21.359 1 98.69 30 PHE B O 1
ATOM 1953 N N . TYR B 1 31 ? -5.078 -13.75 -20.578 1 98.56 31 TYR B N 1
ATOM 1954 C CA . TYR B 1 31 ? -4.582 -13.164 -21.812 1 98.56 31 TYR B CA 1
ATOM 1955 C C . TYR B 1 31 ? -3.178 -12.602 -21.641 1 98.56 31 TYR B C 1
ATOM 1957 O O . TYR B 1 31 ? -2.982 -11.625 -20.906 1 98.56 31 TYR B O 1
ATOM 1965 N N . ALA B 1 32 ? -2.27 -13.156 -22.344 1 98.12 32 ALA B N 1
ATOM 1966 C CA . ALA B 1 32 ? -0.869 -12.766 -22.188 1 98.12 32 ALA B CA 1
ATOM 1967 C C . ALA B 1 32 ? -0.595 -11.438 -22.891 1 98.12 32 ALA B C 1
ATOM 1969 O O . ALA B 1 32 ? -1.06 -11.211 -24.016 1 98.12 32 ALA B O 1
ATOM 1970 N N . VAL B 1 33 ? 0.005 -10.555 -22.188 1 97.81 33 VAL B N 1
ATOM 1971 C CA . VAL B 1 33 ? 0.521 -9.312 -22.75 1 97.81 33 VAL B CA 1
ATOM 1972 C C . VAL B 1 33 ? 1.97 -9.5 -23.188 1 97.81 33 VAL B C 1
ATOM 1974 O O . VAL B 1 33 ? 2.807 -9.969 -22.406 1 97.81 33 VAL B O 1
ATOM 1977 N N . ASP B 1 34 ? 2.334 -9.18 -24.438 1 95.5 34 ASP B N 1
ATOM 1978 C CA . ASP B 1 34 ? 3.646 -9.43 -25.031 1 95.5 34 ASP B CA 1
ATOM 1979 C C . ASP B 1 34 ? 4.629 -8.312 -24.672 1 95.5 34 ASP B C 1
ATOM 1981 O O . ASP B 1 34 ? 4.664 -7.273 -25.328 1 95.5 34 ASP B O 1
ATOM 1985 N N . PHE B 1 35 ? 5.555 -8.555 -23.812 1 90.44 35 PHE B N 1
ATOM 1986 C CA . PHE B 1 35 ? 6.512 -7.551 -23.375 1 90.44 35 PHE B CA 1
ATOM 1987 C C . PHE B 1 35 ? 7.613 -7.359 -24.406 1 90.44 35 PHE B C 1
ATOM 1989 O O . PHE B 1 35 ? 8.203 -6.281 -24.5 1 90.44 35 PHE B O 1
ATOM 1996 N N . ALA B 1 36 ? 7.883 -8.469 -25.094 1 89.38 36 ALA B N 1
ATOM 1997 C CA . ALA B 1 36 ? 8.914 -8.359 -26.125 1 89.38 36 ALA B CA 1
ATOM 1998 C C . ALA B 1 36 ? 8.539 -7.305 -27.172 1 89.38 36 ALA B C 1
ATOM 2000 O O . ALA B 1 36 ? 9.422 -6.656 -27.75 1 89.38 36 ALA B O 1
ATOM 2001 N N . LYS B 1 37 ? 7.266 -7.082 -27.359 1 94.62 37 LYS B N 1
ATOM 2002 C CA . LYS B 1 37 ? 6.785 -6.094 -28.328 1 94.62 37 LYS B CA 1
ATOM 2003 C C . LYS B 1 37 ? 6.32 -4.824 -27.625 1 94.62 37 LYS B C 1
ATOM 2005 O O . LYS B 1 37 ? 5.664 -3.975 -28.234 1 94.62 37 LYS B O 1
ATOM 2010 N N . ALA B 1 38 ? 6.492 -4.707 -26.281 1 95.12 38 ALA B N 1
ATOM 2011 C CA . ALA B 1 38 ? 6.082 -3.566 -25.469 1 95.12 38 ALA B CA 1
ATOM 2012 C C . ALA B 1 38 ? 4.578 -3.324 -25.578 1 95.12 38 ALA B C 1
ATOM 2014 O O . ALA B 1 38 ? 4.129 -2.176 -25.625 1 95.12 38 ALA B O 1
ATOM 2015 N N . GLU B 1 39 ? 3.859 -4.348 -25.688 1 97.19 39 GLU B N 1
ATOM 2016 C CA . GLU B 1 39 ? 2.408 -4.262 -25.828 1 97.19 39 GLU B CA 1
ATOM 2017 C C . GLU B 1 39 ? 1.783 -3.484 -24.672 1 97.19 39 GLU B C 1
ATOM 2019 O O . GLU B 1 39 ? 0.785 -2.785 -24.859 1 97.19 39 GLU B O 1
ATOM 2024 N N . HIS B 1 40 ? 2.361 -3.541 -23.469 1 96.69 40 HIS B N 1
ATOM 2025 C CA . HIS B 1 40 ? 1.848 -2.85 -22.297 1 96.69 40 HIS B CA 1
ATOM 2026 C C . HIS B 1 40 ? 2.002 -1.338 -22.438 1 96.69 40 HIS B C 1
ATOM 2028 O O . HIS B 1 40 ? 1.419 -0.577 -21.656 1 96.69 40 HIS B O 1
ATOM 2034 N N . LYS B 1 41 ? 2.695 -0.905 -23.438 1 97.06 41 LYS B N 1
ATOM 2035 C CA . LYS B 1 41 ? 2.895 0.522 -23.672 1 97.06 41 LYS B CA 1
ATOM 2036 C C . LYS B 1 41 ? 2.035 1.013 -24.844 1 97.06 41 LYS B C 1
ATOM 2038 O O . LYS B 1 41 ? 2.006 2.209 -25.141 1 97.06 41 LYS B O 1
ATOM 2043 N N . SER B 1 42 ? 1.312 0.122 -25.516 1 97.75 42 SER B N 1
ATOM 2044 C CA . SER B 1 42 ? 0.477 0.492 -26.656 1 97.75 42 SER B CA 1
ATOM 2045 C C . SER B 1 42 ? -0.705 1.352 -26.219 1 97.75 42 SER B C 1
ATOM 2047 O O . SER B 1 42 ? -1.13 1.29 -25.062 1 97.75 42 SER B O 1
ATOM 2049 N N . PRO B 1 43 ? -1.268 2.148 -27.109 1 97.5 43 PRO B N 1
ATOM 2050 C CA . PRO B 1 43 ? -2.465 2.936 -26.797 1 97.5 43 PRO B CA 1
ATOM 2051 C C . PRO B 1 43 ? -3.648 2.066 -26.375 1 97.5 43 PRO B C 1
ATOM 2053 O O . PRO B 1 43 ? -4.422 2.455 -25.5 1 97.5 43 PRO B O 1
ATOM 2056 N N . GLU B 1 44 ? -3.771 0.951 -27.016 1 97.5 44 GLU B N 1
ATOM 2057 C CA . GLU B 1 44 ? -4.871 0.044 -26.703 1 97.5 44 GLU B CA 1
ATOM 2058 C C . GLU B 1 44 ? -4.785 -0.447 -25.25 1 97.5 44 GLU B C 1
ATOM 2060 O O . GLU B 1 44 ? -5.793 -0.487 -24.547 1 97.5 44 GLU B O 1
ATOM 2065 N N . HIS B 1 45 ? -3.564 -0.868 -24.859 1 98.25 45 HIS B N 1
ATOM 2066 C CA . HIS B 1 45 ? -3.367 -1.3 -23.484 1 98.25 45 HIS B CA 1
ATOM 2067 C C . HIS B 1 45 ? -3.564 -0.142 -22.5 1 98.25 45 HIS B C 1
ATOM 2069 O O . HIS B 1 45 ? -4.254 -0.287 -21.5 1 98.25 45 HIS B O 1
ATOM 2075 N N . LYS B 1 46 ? -3.047 1.026 -22.797 1 98 46 LYS B N 1
ATOM 2076 C CA . LYS B 1 46 ? -3.078 2.182 -21.906 1 98 46 LYS B CA 1
ATOM 2077 C C . LYS B 1 46 ? -4.496 2.729 -21.766 1 98 46 LYS B C 1
ATOM 2079 O O . LYS B 1 46 ? -4.812 3.404 -20.781 1 98 46 LYS B O 1
ATOM 2084 N N . ALA B 1 47 ? -5.371 2.422 -22.719 1 97.69 47 ALA B N 1
ATOM 2085 C CA . ALA B 1 47 ? -6.777 2.809 -22.609 1 97.69 47 ALA B CA 1
ATOM 2086 C C . ALA B 1 47 ? -7.461 2.074 -21.453 1 97.69 47 ALA B C 1
ATOM 2088 O O . ALA B 1 47 ? -8.453 2.561 -20.906 1 97.69 47 ALA B O 1
ATOM 2089 N N . LYS B 1 48 ? -6.902 0.912 -21.094 1 97.81 48 LYS B N 1
ATOM 2090 C CA . LYS B 1 48 ? -7.461 0.087 -20.031 1 97.81 48 LYS B CA 1
ATOM 2091 C C . LYS B 1 48 ? -6.637 0.21 -18.75 1 97.81 48 LYS B C 1
ATOM 2093 O O . LYS B 1 48 ? -7.188 0.225 -17.641 1 97.81 48 LYS B O 1
ATOM 2098 N N . GLN B 1 49 ? -5.355 0.394 -18.953 1 98.06 49 GLN B N 1
ATOM 2099 C CA . GLN B 1 49 ? -4.383 0.546 -17.875 1 98.06 49 GLN B CA 1
ATOM 2100 C C . GLN B 1 49 ? -3.461 1.735 -18.141 1 98.06 49 GLN B C 1
ATOM 2102 O O . GLN B 1 49 ? -2.35 1.566 -18.641 1 98.06 49 GLN B O 1
ATOM 2107 N N . PRO B 1 50 ? -3.793 2.895 -17.688 1 98.19 50 PRO B N 1
ATOM 2108 C CA . PRO B 1 50 ? -3.211 4.156 -18.156 1 98.19 50 PRO B CA 1
ATOM 2109 C C . PRO B 1 50 ? -1.741 4.309 -17.766 1 98.19 50 PRO B C 1
ATOM 2111 O O . PRO B 1 50 ? -1.025 5.121 -18.359 1 98.19 50 PRO B O 1
ATOM 2114 N N . PHE B 1 51 ? -1.25 3.578 -16.828 1 98.38 51 PHE B N 1
ATOM 2115 C CA . PHE B 1 51 ? 0.149 3.682 -16.438 1 98.38 51 PHE B CA 1
ATOM 2116 C C . PHE B 1 51 ? 1.028 2.797 -17.312 1 98.38 51 PHE B C 1
ATOM 2118 O O . PHE B 1 51 ? 2.25 2.777 -17.141 1 98.38 51 PHE B O 1
ATOM 2125 N N . GLY B 1 52 ? 0.376 1.992 -18.219 1 98.19 52 GLY B N 1
ATOM 2126 C CA . GLY B 1 52 ? 1.136 1.108 -19.094 1 98.19 52 GLY B CA 1
ATOM 2127 C C . GLY B 1 52 ? 1.78 -0.049 -18.344 1 98.19 52 GLY B C 1
ATOM 2128 O O . GLY B 1 52 ? 2.885 -0.475 -18.688 1 98.19 52 GLY B O 1
ATOM 2129 N N . GLN B 1 53 ? 1.14 -0.462 -17.328 1 97.62 53 GLN B N 1
ATOM 2130 C CA . GLN B 1 53 ? 1.61 -1.567 -16.5 1 97.62 53 GLN B CA 1
ATOM 2131 C C . GLN B 1 53 ? 0.689 -2.777 -16.625 1 97.62 53 GLN B C 1
ATOM 2133 O O . GLN B 1 53 ? -0.204 -2.801 -17.469 1 97.62 53 GLN B O 1
ATOM 2138 N N . ILE B 1 54 ? 1.011 -3.846 -16.062 1 98 54 ILE B N 1
ATOM 2139 C CA . ILE B 1 54 ? 0.205 -5.055 -15.914 1 98 54 ILE B CA 1
ATOM 2140 C C . ILE B 1 54 ? 0.165 -5.473 -14.445 1 98 54 ILE B C 1
ATOM 2142 O O . ILE B 1 54 ? 1.028 -5.074 -13.656 1 98 54 ILE B O 1
ATOM 2146 N N . PRO B 1 55 ? -0.842 -6.242 -14.039 1 98.62 55 PRO B N 1
ATOM 2147 C CA . PRO B 1 55 ? -1.993 -6.738 -14.797 1 98.62 55 PRO B CA 1
ATOM 2148 C C . PRO B 1 55 ? -3.193 -5.797 -14.734 1 98.62 55 PRO B C 1
ATOM 2150 O O . PRO B 1 55 ? -3.154 -4.789 -14.023 1 98.62 55 PRO B O 1
ATOM 2153 N N . TYR B 1 56 ? -4.191 -6.051 -15.469 1 98.88 56 TYR B N 1
ATOM 2154 C CA . TYR B 1 56 ? -5.551 -5.582 -15.227 1 98.88 56 TYR B CA 1
ATOM 2155 C C . TYR B 1 56 ? -6.566 -6.684 -15.5 1 98.88 56 TYR B C 1
ATOM 2157 O O . TYR B 1 56 ? -6.234 -7.707 -16.094 1 98.88 56 TYR B O 1
ATOM 2165 N N . ILE B 1 57 ? -7.797 -6.543 -14.984 1 98.94 57 ILE B N 1
ATOM 2166 C CA . ILE B 1 57 ? -8.867 -7.484 -15.289 1 98.94 57 ILE B CA 1
ATOM 2167 C C . ILE B 1 57 ? -9.992 -6.766 -16.031 1 98.94 57 ILE B C 1
ATOM 2169 O O . ILE B 1 57 ? -10.102 -5.539 -15.969 1 98.94 57 ILE B O 1
ATOM 2173 N N . ASP B 1 58 ? -10.742 -7.504 -16.75 1 98.88 58 ASP B N 1
ATOM 2174 C CA . ASP B 1 58 ? -12.016 -7.129 -17.344 1 98.88 58 ASP B CA 1
ATOM 2175 C C . ASP B 1 58 ? -13.148 -8.023 -16.844 1 98.88 58 ASP B C 1
ATOM 2177 O O . ASP B 1 58 ? -13.242 -9.188 -17.219 1 98.88 58 ASP B O 1
ATOM 2181 N N . ASP B 1 59 ? -13.922 -7.555 -15.898 1 98.62 59 ASP B N 1
ATOM 2182 C CA . ASP B 1 59 ? -15.086 -8.25 -15.367 1 98.62 59 ASP B CA 1
ATOM 2183 C C . ASP B 1 59 ? -16.375 -7.711 -15.977 1 98.62 59 ASP B C 1
ATOM 2185 O O . ASP B 1 59 ? -17.047 -6.871 -15.375 1 98.62 59 ASP B O 1
ATOM 2189 N N . GLU B 1 60 ? -16.766 -8.25 -17.156 1 97.44 60 GLU B N 1
ATOM 2190 C CA . GLU B 1 60 ? -17.984 -7.852 -17.875 1 97.44 60 GLU B CA 1
ATOM 2191 C C . GLU B 1 60 ? -17.984 -6.348 -18.156 1 97.44 60 GLU B C 1
ATOM 2193 O O . GLU B 1 60 ? -18.969 -5.664 -17.859 1 97.44 60 GLU B O 1
ATOM 2198 N N . GLY B 1 61 ? -16.875 -5.855 -18.531 1 97.88 61 GLY B N 1
ATOM 2199 C CA . GLY B 1 61 ? -16.781 -4.453 -18.891 1 97.88 61 GLY B CA 1
ATOM 2200 C C . GLY B 1 61 ? -16.203 -3.588 -17.781 1 97.88 61 GLY B C 1
ATOM 2201 O O . GLY B 1 61 ? -15.773 -2.461 -18.031 1 97.88 61 GLY B O 1
ATOM 2202 N N . PHE B 1 62 ? -16.172 -4.094 -16.594 1 98.44 62 PHE B N 1
ATOM 2203 C CA . PHE B 1 62 ? -15.539 -3.377 -15.492 1 98.44 62 PHE B CA 1
ATOM 2204 C C . PHE B 1 62 ? -14.031 -3.605 -15.484 1 98.44 62 PHE B C 1
ATOM 2206 O O . PHE B 1 62 ? -13.562 -4.691 -15.141 1 98.44 62 PHE B O 1
ATOM 2213 N N . ILE B 1 63 ? -13.258 -2.559 -15.828 1 98.81 63 ILE B N 1
ATOM 2214 C CA . ILE B 1 63 ? -11.805 -2.633 -15.898 1 98.81 63 ILE B CA 1
ATOM 2215 C C . ILE B 1 63 ? -11.203 -2.229 -14.555 1 98.81 63 ILE B C 1
ATOM 2217 O O . ILE B 1 63 ? -11.586 -1.204 -13.977 1 98.81 63 ILE B O 1
ATOM 2221 N N . LEU B 1 64 ? -10.336 -3.057 -14.109 1 98.88 64 LEU B N 1
ATOM 2222 C CA . LEU B 1 64 ? -9.664 -2.793 -12.844 1 98.88 64 LEU B CA 1
ATOM 2223 C C . LEU B 1 64 ? -8.188 -3.168 -12.922 1 98.88 64 LEU B C 1
ATOM 2225 O O . LEU B 1 64 ? -7.84 -4.242 -13.422 1 98.88 64 LEU B O 1
ATOM 2229 N N . TYR B 1 65 ? -7.336 -2.195 -12.531 1 98.75 65 TYR B N 1
ATOM 2230 C CA . TYR B 1 65 ? -5.91 -2.479 -12.469 1 98.75 65 TYR B CA 1
ATOM 2231 C C . TYR B 1 65 ? -5.359 -2.225 -11.07 1 98.75 65 TYR B C 1
ATOM 2233 O O . TYR B 1 65 ? -6.102 -1.843 -10.164 1 98.75 65 TYR B O 1
ATOM 2241 N N . GLU B 1 66 ? -4.016 -2.51 -10.992 1 98.62 66 GLU B N 1
ATOM 2242 C CA . GLU B 1 66 ? -3.312 -2.625 -9.719 1 98.62 66 GLU B CA 1
ATOM 2243 C C . GLU B 1 66 ? -3.586 -3.973 -9.062 1 98.62 66 GLU B C 1
ATOM 2245 O O . GLU B 1 66 ? -4.715 -4.254 -8.656 1 98.62 66 GLU B O 1
ATOM 2250 N N . SER B 1 67 ? -2.574 -4.773 -8.891 1 98.75 67 SER B N 1
ATOM 2251 C CA . SER B 1 67 ? -2.721 -6.16 -8.461 1 98.75 67 SER B CA 1
ATOM 2252 C C . SER B 1 67 ? -3.395 -6.254 -7.098 1 98.75 67 SER B C 1
ATOM 2254 O O . SER B 1 67 ? -4.316 -7.051 -6.906 1 98.75 67 SER B O 1
ATOM 2256 N N . ARG B 1 68 ? -3.045 -5.391 -6.137 1 98.75 68 ARG B N 1
ATOM 2257 C CA . ARG B 1 68 ? -3.611 -5.465 -4.793 1 98.75 68 ARG B CA 1
ATOM 2258 C C . ARG B 1 68 ? -5.082 -5.07 -4.797 1 98.75 68 ARG B C 1
ATOM 2260 O O . ARG B 1 68 ? -5.883 -5.625 -4.039 1 98.75 68 ARG B O 1
ATOM 2267 N N . ALA B 1 69 ? -5.469 -4.074 -5.625 1 98.88 69 ALA B N 1
ATOM 2268 C CA . ALA B 1 69 ? -6.867 -3.688 -5.77 1 98.88 69 ALA B CA 1
ATOM 2269 C C . ALA B 1 69 ? -7.699 -4.832 -6.344 1 98.88 69 ALA B C 1
ATOM 2271 O O . ALA B 1 69 ? -8.805 -5.109 -5.867 1 98.88 69 ALA B O 1
ATOM 2272 N N . ILE B 1 70 ? -7.184 -5.516 -7.336 1 98.94 70 ILE B N 1
ATOM 2273 C CA . ILE B 1 70 ? -7.875 -6.637 -7.961 1 98.94 70 ILE B CA 1
ATOM 2274 C C . ILE B 1 70 ? -8.094 -7.746 -6.934 1 98.94 70 ILE B C 1
ATOM 2276 O O . ILE B 1 70 ? -9.188 -8.312 -6.852 1 98.94 70 ILE B O 1
ATOM 2280 N N . CYS B 1 71 ? -7.098 -8.016 -6.137 1 98.94 71 CYS B N 1
ATOM 2281 C CA . CYS B 1 71 ? -7.203 -9.055 -5.121 1 98.94 71 CYS B CA 1
ATOM 2282 C C . CYS B 1 71 ? -8.297 -8.719 -4.113 1 98.94 71 CYS B C 1
ATOM 2284 O O . CYS B 1 71 ? -9.109 -9.586 -3.76 1 98.94 71 CYS B O 1
ATOM 2286 N N . ARG B 1 72 ? -8.336 -7.484 -3.633 1 98.88 72 ARG B N 1
ATOM 2287 C CA . ARG B 1 72 ? -9.367 -7.066 -2.689 1 98.88 72 ARG B CA 1
ATOM 2288 C C . ARG B 1 72 ? -10.75 -7.129 -3.33 1 98.88 72 ARG B C 1
ATOM 2290 O O . ARG B 1 72 ? -11.727 -7.52 -2.682 1 98.88 72 ARG B O 1
ATOM 2297 N N . TYR B 1 73 ? -10.852 -6.793 -4.629 1 98.94 73 TYR B N 1
ATOM 2298 C CA . TYR B 1 73 ? -12.109 -6.855 -5.375 1 98.94 73 TYR B CA 1
ATOM 2299 C C . TYR B 1 73 ? -12.625 -8.289 -5.449 1 98.94 73 TYR B C 1
ATOM 2301 O O . TYR B 1 73 ? -13.812 -8.539 -5.219 1 98.94 73 TYR B O 1
ATOM 2309 N N . LEU B 1 74 ? -11.742 -9.25 -5.691 1 98.88 74 LEU B N 1
ATOM 2310 C CA . LEU B 1 74 ? -12.125 -10.656 -5.777 1 98.88 74 LEU B CA 1
ATOM 2311 C C . LEU B 1 74 ? -12.672 -11.148 -4.441 1 98.88 74 LEU B C 1
ATOM 2313 O O . LEU B 1 74 ? -13.664 -11.883 -4.402 1 98.88 74 LEU B O 1
ATOM 2317 N N . GLU B 1 75 ? -12.023 -10.75 -3.357 1 98.62 75 GLU B N 1
ATOM 2318 C CA . GLU B 1 75 ? -12.516 -11.125 -2.035 1 98.62 75 GLU B CA 1
ATOM 2319 C C . GLU B 1 75 ? -13.898 -10.531 -1.773 1 98.62 75 GLU B C 1
ATOM 2321 O O . GLU B 1 75 ? -14.781 -11.203 -1.25 1 98.62 75 GLU B O 1
ATOM 2326 N N . ASP B 1 76 ? -14.109 -9.273 -2.133 1 98 76 ASP B N 1
ATOM 2327 C CA . ASP B 1 76 ? -15.383 -8.586 -1.912 1 98 76 ASP B CA 1
ATOM 2328 C C . ASP B 1 76 ? -16.5 -9.211 -2.756 1 98 76 ASP B C 1
ATOM 2330 O O . ASP B 1 76 ? -17.625 -9.336 -2.297 1 98 76 ASP B O 1
ATOM 2334 N N . LYS B 1 77 ? -16.156 -9.57 -3.93 1 97.88 77 LYS B N 1
ATOM 2335 C CA . LYS B 1 77 ? -17.141 -10.086 -4.875 1 97.88 77 LYS B CA 1
ATOM 2336 C C . LYS B 1 77 ? -17.547 -11.508 -4.523 1 97.88 77 LYS B C 1
ATOM 2338 O O . LYS B 1 77 ? -18.703 -11.906 -4.742 1 97.88 77 LYS B O 1
ATOM 2343 N N . TYR B 1 78 ? -16.625 -12.25 -3.979 1 97.62 78 TYR B N 1
ATOM 2344 C CA . TYR B 1 78 ? -16.875 -13.648 -3.652 1 97.62 78 TYR B CA 1
ATOM 2345 C C . TYR B 1 78 ? -16.547 -13.938 -2.191 1 97.62 78 TYR B C 1
ATOM 2347 O O . TYR B 1 78 ? -15.727 -14.805 -1.893 1 97.62 78 TYR B O 1
ATOM 2355 N N . PRO B 1 79 ? -17.234 -13.297 -1.315 1 94.94 79 PRO B N 1
ATOM 2356 C CA . PRO B 1 79 ? -16.875 -13.367 0.103 1 94.94 79 PRO B CA 1
ATOM 2357 C C . PRO B 1 79 ? -17.094 -14.758 0.7 1 94.94 79 PRO B C 1
ATOM 2359 O O . PRO B 1 79 ? -16.469 -15.102 1.709 1 94.94 79 PRO B O 1
ATOM 2362 N N . ASN B 1 80 ? -17.906 -15.57 0.114 1 95.31 80 ASN B N 1
ATOM 2363 C CA . ASN B 1 80 ? -18.266 -16.859 0.698 1 95.31 80 ASN B CA 1
ATOM 2364 C C . ASN B 1 80 ? -17.703 -18.016 -0.114 1 95.31 80 ASN B C 1
ATOM 2366 O O . ASN B 1 80 ? -18.172 -19.156 0.028 1 95.31 80 ASN B O 1
ATOM 2370 N N . GLN B 1 81 ? -16.812 -17.734 -0.93 1 96.25 81 GLN B N 1
ATOM 2371 C CA . GLN B 1 81 ? -16.203 -18.766 -1.779 1 96.25 81 GLN B CA 1
ATOM 2372 C C . GLN B 1 81 ? -14.695 -18.859 -1.538 1 96.25 81 GLN B C 1
ATOM 2374 O O . GLN B 1 81 ? -14.016 -17.844 -1.416 1 96.25 81 GLN B O 1
ATOM 2379 N N . GLY B 1 82 ? -14.266 -20.141 -1.377 1 98 82 GLY B N 1
ATOM 2380 C CA . GLY B 1 82 ? -12.836 -20.328 -1.168 1 98 82 GLY B CA 1
ATOM 2381 C C . GLY B 1 82 ? -12.367 -19.828 0.185 1 98 82 GLY B C 1
ATOM 2382 O O . GLY B 1 82 ? -13.141 -19.781 1.144 1 98 82 GLY B O 1
ATOM 2383 N N . THR B 1 83 ? -11.125 -19.547 0.278 1 98.25 83 THR B N 1
ATOM 2384 C CA . THR B 1 83 ? -10.492 -19.094 1.511 1 98.25 83 THR B CA 1
ATOM 2385 C C . THR B 1 83 ? -10.953 -17.688 1.861 1 98.25 83 THR B C 1
ATOM 2387 O O . THR B 1 83 ? -10.992 -16.797 0.998 1 98.25 83 THR B O 1
ATOM 2390 N N . LYS B 1 84 ? -11.422 -17.438 3.061 1 98.19 84 LYS B N 1
ATOM 2391 C CA . LYS B 1 84 ? -11.68 -16.078 3.521 1 98.19 84 LYS B CA 1
ATOM 2392 C C . LYS B 1 84 ? -10.383 -15.312 3.734 1 98.19 84 LYS B C 1
ATOM 2394 O O . LYS B 1 84 ? -9.602 -15.641 4.633 1 98.19 84 LYS B O 1
ATOM 2399 N N . LEU B 1 85 ? -10.141 -14.242 3.012 1 98.81 85 LEU B N 1
ATOM 2400 C CA . LEU B 1 85 ? -8.812 -13.641 2.93 1 98.81 85 LEU B CA 1
ATOM 2401 C C . LEU B 1 85 ? -8.789 -12.281 3.617 1 98.81 85 LEU B C 1
ATOM 2403 O O . LEU B 1 85 ? -7.723 -11.703 3.824 1 98.81 85 LEU B O 1
ATOM 2407 N N . ILE B 1 86 ? -9.93 -11.703 3.902 1 98.62 86 ILE B N 1
ATOM 2408 C CA . ILE B 1 86 ? -10.055 -10.484 4.688 1 98.62 86 ILE B CA 1
ATOM 2409 C C . ILE B 1 86 ? -11.055 -10.695 5.816 1 98.62 86 ILE B C 1
ATOM 2411 O O . ILE B 1 86 ? -12.227 -11.016 5.566 1 98.62 86 ILE B O 1
ATOM 2415 N N . PRO B 1 87 ? -10.625 -10.484 7.055 1 98.06 87 PRO B N 1
ATOM 2416 C CA . PRO B 1 87 ? -11.531 -10.695 8.188 1 98.06 87 PRO B CA 1
ATOM 2417 C C . PRO B 1 87 ? -12.688 -9.695 8.203 1 98.06 87 PRO B C 1
ATOM 2419 O O . PRO B 1 87 ? -12.531 -8.555 7.754 1 98.06 87 PRO B O 1
ATOM 2422 N N . SER B 1 88 ? -13.828 -10.117 8.836 1 96.19 88 SER B N 1
ATOM 2423 C CA . SER B 1 88 ? -15.016 -9.266 8.906 1 96.19 88 SER B CA 1
ATOM 2424 C C . SER B 1 88 ? -15.047 -8.477 10.211 1 96.19 88 SER B C 1
ATOM 2426 O O . SER B 1 88 ? -15.625 -7.391 10.273 1 96.19 88 SER B O 1
ATOM 2428 N N . ASP B 1 89 ? -14.484 -9.078 11.258 1 97.44 89 ASP B N 1
ATOM 2429 C CA . ASP B 1 89 ? -14.414 -8.391 12.547 1 97.44 89 ASP B CA 1
ATOM 2430 C C . ASP B 1 89 ? -13.539 -7.145 12.453 1 97.44 89 ASP B C 1
ATOM 2432 O O . ASP B 1 89 ? -12.461 -7.176 11.859 1 97.44 89 ASP B O 1
ATOM 2436 N N . ILE B 1 90 ? -13.969 -6.082 13.039 1 97.75 90 ILE B N 1
ATOM 2437 C CA . ILE B 1 90 ? -13.344 -4.77 12.883 1 97.75 90 ILE B CA 1
ATOM 2438 C C . ILE B 1 90 ? -11.891 -4.832 13.359 1 97.75 90 ILE B C 1
ATOM 2440 O O . ILE B 1 90 ? -10.992 -4.348 12.672 1 97.75 90 ILE B O 1
ATOM 2444 N N . ARG B 1 91 ? -11.609 -5.422 14.516 1 98 91 ARG B N 1
ATOM 2445 C CA . ARG B 1 91 ? -10.25 -5.469 15.047 1 98 91 ARG B CA 1
ATOM 2446 C C . ARG B 1 91 ? -9.375 -6.426 14.242 1 98 91 ARG B C 1
ATOM 2448 O O . ARG B 1 91 ? -8.211 -6.133 13.977 1 98 91 ARG B O 1
ATOM 2455 N N . GLN B 1 92 ? -9.922 -7.598 13.836 1 98.44 92 GLN B N 1
ATOM 2456 C CA . GLN B 1 92 ? -9.18 -8.539 13.008 1 98.44 92 GLN B CA 1
ATOM 2457 C C . GLN B 1 92 ? -8.852 -7.934 11.648 1 98.44 92 GLN B C 1
ATOM 2459 O O . GLN B 1 92 ? -7.766 -8.148 11.109 1 98.44 92 GLN B O 1
ATOM 2464 N N . ARG B 1 93 ? -9.797 -7.168 11.102 1 98.56 93 ARG B N 1
ATOM 2465 C CA . ARG B 1 93 ? -9.562 -6.5 9.82 1 98.56 93 ARG B CA 1
ATOM 2466 C C . ARG B 1 93 ? -8.484 -5.43 9.953 1 98.56 93 ARG B C 1
ATOM 2468 O O . ARG B 1 93 ? -7.676 -5.242 9.039 1 98.56 93 ARG B O 1
ATOM 2475 N N . ALA B 1 94 ? -8.484 -4.762 11.086 1 98.88 94 ALA B N 1
ATOM 2476 C CA . ALA B 1 94 ? -7.441 -3.768 11.344 1 98.88 94 ALA B CA 1
ATOM 2477 C C . ALA B 1 94 ? -6.059 -4.418 11.359 1 98.88 94 ALA B C 1
ATOM 2479 O O . ALA B 1 94 ? -5.102 -3.869 10.805 1 98.88 94 ALA B O 1
ATOM 2480 N N . LEU B 1 95 ? -5.961 -5.543 11.953 1 98.81 95 LEU B N 1
ATOM 2481 C CA . LEU B 1 95 ? -4.688 -6.258 12.016 1 98.81 95 LEU B CA 1
ATOM 2482 C C . LEU B 1 95 ? -4.285 -6.77 10.633 1 98.81 95 LEU B C 1
ATOM 2484 O O . LEU B 1 95 ? -3.102 -6.777 10.289 1 98.81 95 LEU B O 1
ATOM 2488 N N . PHE B 1 96 ? -5.238 -7.172 9.844 1 98.88 96 PHE B N 1
ATOM 2489 C CA . PHE B 1 96 ? -4.984 -7.5 8.445 1 98.88 96 PHE B CA 1
ATOM 2490 C C . PHE B 1 96 ? -4.41 -6.297 7.703 1 98.88 96 PHE B C 1
ATOM 2492 O O . PHE B 1 96 ? -3.402 -6.418 7.004 1 98.88 96 PHE B O 1
ATOM 2499 N N . GLU B 1 97 ? -5.047 -5.129 7.879 1 98.88 97 GLU B N 1
ATOM 2500 C CA . GLU B 1 97 ? -4.586 -3.918 7.211 1 98.88 97 GLU B CA 1
ATOM 2501 C C . GLU B 1 97 ? -3.184 -3.529 7.676 1 98.88 97 GLU B C 1
ATOM 2503 O O . GLU B 1 97 ? -2.375 -3.035 6.887 1 98.88 97 GLU B O 1
ATOM 2508 N N . GLN B 1 98 ? -2.93 -3.756 8.953 1 98.88 98 GLN B N 1
ATOM 2509 C CA . GLN B 1 98 ? -1.577 -3.562 9.469 1 98.88 98 GLN B CA 1
ATOM 2510 C C . GLN B 1 98 ? -0.583 -4.473 8.75 1 98.88 98 GLN B C 1
ATOM 2512 O O . GLN B 1 98 ? 0.472 -4.02 8.305 1 98.88 98 GLN B O 1
ATOM 2517 N N . GLY B 1 99 ? -0.949 -5.738 8.641 1 98.81 99 GLY B N 1
ATOM 2518 C CA . GLY B 1 99 ? -0.103 -6.684 7.934 1 98.81 99 GLY B CA 1
ATOM 2519 C C . GLY B 1 99 ? 0.141 -6.305 6.488 1 98.81 99 GLY B C 1
ATOM 2520 O O . GLY B 1 99 ? 1.27 -6.387 6 1 98.81 99 GLY B O 1
ATOM 2521 N N . ALA B 1 100 ? -0.928 -5.879 5.793 1 98.81 100 ALA B N 1
ATOM 2522 C CA . ALA B 1 100 ? -0.817 -5.453 4.402 1 98.81 100 ALA B CA 1
ATOM 2523 C C . ALA B 1 100 ? 0.096 -4.238 4.27 1 98.81 100 ALA B C 1
ATOM 2525 O O . ALA B 1 100 ? 0.891 -4.148 3.33 1 98.81 100 ALA B O 1
ATOM 2526 N N . SER B 1 101 ? -0.009 -3.33 5.215 1 98.69 101 SER B N 1
ATOM 2527 C CA . SER B 1 101 ? 0.847 -2.148 5.227 1 98.69 101 SER B CA 1
ATOM 2528 C C . SER B 1 101 ? 2.297 -2.518 5.52 1 98.69 101 SER B C 1
ATOM 2530 O O . SER B 1 101 ? 3.219 -1.978 4.906 1 98.69 101 SER B O 1
ATOM 2532 N N . ILE B 1 102 ? 2.5 -3.426 6.477 1 98.69 102 ILE B N 1
ATOM 2533 C CA . ILE B 1 102 ? 3.838 -3.924 6.773 1 98.69 102 ILE B CA 1
ATOM 2534 C C . ILE B 1 102 ? 4.469 -4.5 5.508 1 98.69 102 ILE B C 1
ATOM 2536 O O . ILE B 1 102 ? 5.625 -4.207 5.195 1 98.69 102 ILE B O 1
ATOM 2540 N N . GLU B 1 103 ? 3.693 -5.289 4.809 1 98.75 103 GLU B N 1
ATOM 2541 C CA . GLU B 1 103 ? 4.18 -5.93 3.59 1 98.75 103 GLU B CA 1
ATOM 2542 C C . GLU B 1 103 ? 4.66 -4.895 2.576 1 98.75 103 GLU B C 1
ATOM 2544 O O . GLU B 1 103 ? 5.742 -5.035 2.004 1 98.75 103 GLU B O 1
ATOM 2549 N N . THR B 1 104 ? 3.93 -3.82 2.332 1 97.94 104 THR B N 1
ATOM 2550 C CA . THR B 1 104 ? 4.27 -2.818 1.326 1 97.94 104 THR B CA 1
ATOM 2551 C C . THR B 1 104 ? 5.438 -1.957 1.796 1 97.94 104 THR B C 1
ATOM 2553 O O . THR B 1 104 ? 6.387 -1.726 1.043 1 97.94 104 THR B O 1
ATOM 2556 N N . SER B 1 105 ? 5.434 -1.589 3.068 1 97.19 105 SER B N 1
ATOM 2557 C CA . SER B 1 105 ? 6.348 -0.556 3.547 1 97.19 105 SER B CA 1
ATOM 2558 C C . SER B 1 105 ? 7.637 -1.164 4.086 1 97.19 105 SER B C 1
ATOM 2560 O O . SER B 1 105 ? 8.695 -0.53 4.043 1 97.19 105 SER B O 1
ATOM 2562 N N . ASN B 1 106 ? 7.547 -2.436 4.59 1 97.81 106 ASN B N 1
ATOM 2563 C CA . ASN B 1 106 ? 8.703 -2.984 5.301 1 97.81 106 ASN B CA 1
ATOM 2564 C C . ASN B 1 106 ? 9.266 -4.211 4.586 1 97.81 106 ASN B C 1
ATOM 2566 O O . ASN B 1 106 ? 10.383 -4.641 4.875 1 97.81 106 ASN B O 1
ATOM 2570 N N . PHE B 1 107 ? 8.562 -4.766 3.682 1 98.62 107 PHE B N 1
ATOM 2571 C CA . PHE B 1 107 ? 9.07 -5.91 2.939 1 98.62 107 PHE B CA 1
ATOM 2572 C C . PHE B 1 107 ? 9.305 -5.551 1.477 1 98.62 107 PHE B C 1
ATOM 2574 O O . PHE B 1 107 ? 10.445 -5.383 1.044 1 98.62 107 PHE B O 1
ATOM 2581 N N . ASP B 1 108 ? 8.211 -5.191 0.738 1 97.69 108 ASP B N 1
ATOM 2582 C CA . ASP B 1 108 ? 8.281 -4.926 -0.696 1 97.69 108 ASP B CA 1
ATOM 2583 C C . ASP B 1 108 ? 9.188 -3.73 -0.988 1 97.69 108 ASP B C 1
ATOM 2585 O O . ASP B 1 108 ? 9.867 -3.695 -2.016 1 97.69 108 ASP B O 1
ATOM 2589 N N . ALA B 1 109 ? 9.148 -2.748 -0.115 1 96.56 109 ALA B N 1
ATOM 2590 C CA . ALA B 1 109 ? 9.977 -1.552 -0.284 1 96.56 109 ALA B CA 1
ATOM 2591 C C . ALA B 1 109 ? 11.453 -1.91 -0.361 1 96.56 109 ALA B C 1
ATOM 2593 O O . ALA B 1 109 ? 12.266 -1.13 -0.87 1 96.56 109 ALA B O 1
ATOM 2594 N N . LYS B 1 110 ? 11.867 -3.068 0.14 1 97.69 110 LYS B N 1
ATOM 2595 C CA . LYS B 1 110 ? 13.25 -3.531 0.112 1 97.69 110 LYS B CA 1
ATOM 2596 C C . LYS B 1 110 ? 13.422 -4.691 -0.864 1 97.69 110 LYS B C 1
ATOM 2598 O O . LYS B 1 110 ? 14.406 -4.738 -1.614 1 97.69 110 LYS B O 1
ATOM 2603 N N . ALA B 1 111 ? 12.453 -5.562 -0.875 1 98.19 111 ALA B N 1
ATOM 2604 C CA . ALA B 1 111 ? 12.547 -6.77 -1.691 1 98.19 111 ALA B CA 1
ATOM 2605 C C . ALA B 1 111 ? 12.461 -6.438 -3.178 1 98.19 111 ALA B C 1
ATOM 2607 O O . ALA B 1 111 ? 13.172 -7.023 -3.996 1 98.19 111 ALA B O 1
ATOM 2608 N N . LEU B 1 112 ? 11.602 -5.48 -3.518 1 96.5 112 LEU B N 1
ATOM 2609 C CA . LEU B 1 112 ? 11.398 -5.129 -4.918 1 96.5 112 LEU B CA 1
ATOM 2610 C C . LEU B 1 112 ? 12.68 -4.57 -5.531 1 96.5 112 LEU B C 1
ATOM 2612 O O . LEU B 1 112 ? 13.164 -5.078 -6.547 1 96.5 112 LEU B O 1
ATOM 2616 N N . PRO B 1 113 ? 13.297 -3.543 -4.922 1 96 113 PRO B N 1
ATOM 2617 C CA . PRO B 1 113 ? 14.547 -3.061 -5.512 1 96 113 PRO B CA 1
ATOM 2618 C C . PRO B 1 113 ? 15.656 -4.105 -5.473 1 96 113 PRO B C 1
ATOM 2620 O O . PRO B 1 113 ? 16.516 -4.129 -6.359 1 96 113 PRO B O 1
ATOM 2623 N N . LEU B 1 114 ? 15.688 -4.953 -4.457 1 97.62 114 LEU B N 1
ATOM 2624 C CA . LEU B 1 114 ? 16.688 -6.008 -4.367 1 97.62 114 LEU B CA 1
ATOM 2625 C C . LEU B 1 114 ? 16.531 -7.008 -5.508 1 97.62 114 LEU B C 1
ATOM 2627 O O . LEU B 1 114 ? 17.516 -7.348 -6.18 1 97.62 114 LEU B O 1
ATOM 2631 N N . VAL B 1 115 ? 15.32 -7.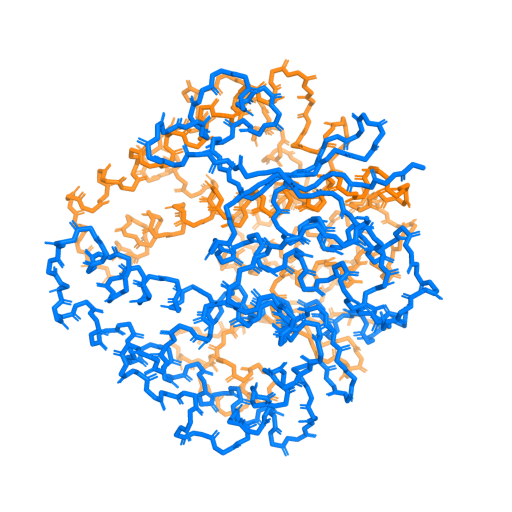449 -5.766 1 97 115 VAL B N 1
ATOM 2632 C CA . VAL B 1 115 ? 15.016 -8.375 -6.855 1 97 115 VAL B CA 1
ATOM 2633 C C . VAL B 1 115 ? 15.266 -7.695 -8.195 1 97 115 VAL B C 1
ATOM 2635 O O . VAL B 1 115 ? 15.797 -8.312 -9.125 1 97 115 VAL B O 1
ATOM 2638 N N . SER B 1 116 ? 14.875 -6.406 -8.281 1 95 116 SER B N 1
ATOM 2639 C CA . SER B 1 116 ? 15.156 -5.648 -9.492 1 95 116 SER B CA 1
ATOM 2640 C C . SER B 1 116 ? 16.656 -5.602 -9.789 1 95 116 SER B C 1
ATOM 2642 O O . SER B 1 116 ? 17.062 -5.82 -10.93 1 95 116 SER B O 1
ATOM 2644 N N . GLU B 1 117 ? 17.453 -5.418 -8.766 1 95.62 117 GLU B N 1
ATOM 2645 C CA . GLU B 1 117 ? 18.891 -5.289 -8.906 1 95.62 117 GLU B CA 1
ATOM 2646 C C . GLU B 1 117 ? 19.547 -6.637 -9.203 1 95.62 117 GLU B C 1
ATOM 2648 O O . GLU B 1 117 ? 20.5 -6.715 -9.977 1 95.62 117 GLU B O 1
ATOM 2653 N N . THR B 1 118 ? 19.016 -7.723 -8.727 1 95.38 118 THR B N 1
ATOM 2654 C CA . THR B 1 118 ? 19.719 -8.992 -8.758 1 95.38 118 THR B CA 1
ATOM 2655 C C . THR B 1 118 ? 19.109 -9.93 -9.797 1 95.38 118 THR B C 1
ATOM 2657 O O . THR B 1 118 ? 19.828 -10.742 -10.406 1 95.38 118 THR B O 1
ATOM 2660 N N . VAL B 1 119 ? 17.781 -9.812 -9.977 1 93.06 119 VAL B N 1
ATOM 2661 C CA . VAL B 1 119 ? 17.094 -10.773 -10.836 1 93.06 119 VAL B CA 1
ATOM 2662 C C . VAL B 1 119 ? 16.734 -10.109 -12.164 1 93.06 119 VAL B C 1
ATOM 2664 O O . VAL B 1 119 ? 17.141 -10.57 -13.227 1 93.06 119 VAL B O 1
ATOM 2667 N N . PHE B 1 120 ? 16.109 -8.984 -12.133 1 92 120 PHE B N 1
ATOM 2668 C CA . PHE B 1 120 ? 15.594 -8.367 -13.352 1 92 120 PHE B CA 1
ATOM 2669 C C . PHE B 1 120 ? 16.734 -7.793 -14.188 1 92 120 PHE B C 1
ATOM 2671 O O . PHE B 1 120 ? 16.75 -7.93 -15.406 1 92 120 PHE B O 1
ATOM 2678 N N . LYS B 1 121 ? 17.719 -7.176 -13.547 1 91.38 121 LYS B N 1
ATOM 2679 C CA . LYS B 1 121 ? 18.875 -6.691 -14.281 1 91.38 121 LYS B CA 1
ATOM 2680 C C . LYS B 1 121 ? 19.609 -7.84 -14.977 1 91.38 121 LYS B C 1
ATOM 2682 O O . LYS B 1 121 ? 20.016 -7.711 -16.141 1 91.38 121 LYS B O 1
ATOM 2687 N N . ALA B 1 122 ? 19.75 -8.914 -14.297 1 85.75 122 ALA B N 1
ATOM 2688 C CA . ALA B 1 122 ? 20.422 -10.07 -14.883 1 85.75 122 ALA B CA 1
ATOM 2689 C C . ALA B 1 122 ? 19.656 -10.586 -16.094 1 85.75 122 ALA B C 1
ATOM 2691 O O . ALA B 1 122 ? 20.25 -10.984 -17.094 1 85.75 122 ALA B O 1
ATOM 2692 N N . PHE B 1 123 ? 18.422 -10.562 -15.992 1 84.44 123 PHE B N 1
ATOM 2693 C CA . PHE B 1 123 ? 17.562 -10.992 -17.094 1 84.44 123 PHE B CA 1
ATOM 2694 C C . PHE B 1 123 ? 17.781 -10.117 -18.328 1 84.44 123 PHE B C 1
ATOM 2696 O O . PHE B 1 123 ? 17.688 -10.602 -19.453 1 84.44 123 PHE B O 1
ATOM 2703 N N . HIS B 1 124 ? 18.141 -8.883 -18.094 1 86.69 124 HIS B N 1
ATOM 2704 C CA . HIS B 1 124 ? 18.359 -7.949 -19.188 1 86.69 124 HIS B CA 1
ATOM 2705 C C . HIS B 1 124 ? 19.844 -7.844 -19.547 1 86.69 124 HIS B C 1
ATOM 2707 O O . HIS B 1 124 ? 20.25 -6.945 -20.281 1 86.69 124 HIS B O 1
ATOM 2713 N N . GLY B 1 125 ? 20.641 -8.672 -18.891 1 89.5 125 GLY B N 1
ATOM 2714 C CA . GLY B 1 125 ? 22.062 -8.742 -19.219 1 89.5 125 GLY B CA 1
ATOM 2715 C C . GLY B 1 125 ? 22.891 -7.664 -18.547 1 89.5 125 GLY B C 1
ATOM 2716 O O . GLY B 1 125 ? 24 -7.375 -18.969 1 89.5 125 GLY B O 1
ATOM 2717 N N . GLN B 1 126 ? 22.297 -7.031 -17.516 1 92.38 126 GLN B N 1
ATOM 2718 C CA . GLN B 1 126 ? 23 -5.992 -16.781 1 92.38 126 GLN B CA 1
ATOM 2719 C C . GLN B 1 126 ? 23.641 -6.551 -15.508 1 92.38 126 GLN B C 1
ATOM 2721 O O . GLN B 1 126 ? 23.266 -7.633 -15.047 1 92.38 126 GLN B O 1
ATOM 2726 N N . THR B 1 127 ? 24.641 -5.793 -15.07 1 92.81 127 THR B N 1
ATOM 2727 C CA . THR B 1 127 ? 25.359 -6.223 -13.875 1 92.81 127 THR B CA 1
ATOM 2728 C C . THR B 1 127 ? 24.828 -5.5 -12.641 1 92.81 127 THR B C 1
ATOM 2730 O O . THR B 1 127 ? 24.688 -4.273 -12.641 1 92.81 127 THR B O 1
ATOM 2733 N N . PRO B 1 128 ? 24.578 -6.27 -11.633 1 93 128 PRO B N 1
ATOM 2734 C CA . PRO B 1 128 ? 24.141 -5.637 -10.391 1 93 128 PRO B CA 1
ATOM 2735 C C . PRO B 1 128 ? 25.203 -4.75 -9.766 1 93 128 PRO B C 1
ATOM 2737 O O . PRO B 1 128 ? 26.406 -4.965 -9.992 1 93 128 PRO B O 1
ATOM 2740 N N . ASP B 1 129 ? 24.781 -3.709 -9.102 1 94.75 129 ASP B N 1
ATOM 2741 C CA . ASP B 1 129 ? 25.656 -2.904 -8.258 1 94.75 129 ASP B CA 1
ATOM 2742 C C . ASP B 1 129 ? 25.828 -3.541 -6.879 1 94.75 129 ASP B C 1
ATOM 2744 O O . ASP B 1 129 ? 24.906 -3.514 -6.059 1 94.75 129 ASP B O 1
ATOM 2748 N N . PRO B 1 130 ? 26.984 -4.066 -6.625 1 95.25 130 PRO B N 1
ATOM 2749 C CA . PRO B 1 130 ? 27.156 -4.824 -5.383 1 95.25 130 PRO B CA 1
ATOM 2750 C C . PRO B 1 130 ? 26.938 -3.971 -4.137 1 95.25 130 PRO B C 1
ATOM 2752 O O . PRO B 1 130 ? 26.484 -4.48 -3.109 1 95.25 130 PRO B O 1
ATOM 2755 N N . VAL B 1 131 ? 27.25 -2.707 -4.211 1 96.38 131 VAL B N 1
ATOM 2756 C CA . VAL B 1 131 ? 27.062 -1.814 -3.072 1 96.38 131 VAL B CA 1
ATOM 2757 C C . VAL B 1 131 ? 25.578 -1.646 -2.789 1 96.38 131 VAL B C 1
ATOM 2759 O O . VAL B 1 131 ? 25.141 -1.747 -1.639 1 96.38 131 VAL B O 1
ATOM 2762 N N . LYS B 1 132 ? 24.828 -1.473 -3.76 1 95.06 132 LYS B N 1
ATOM 2763 C CA . LYS B 1 132 ? 23.375 -1.33 -3.629 1 95.06 132 LYS B CA 1
ATOM 2764 C C . LYS B 1 132 ? 22.75 -2.625 -3.135 1 95.06 132 LYS B C 1
ATOM 2766 O O . LYS B 1 132 ? 21.844 -2.6 -2.289 1 95.06 132 LYS B O 1
ATOM 2771 N 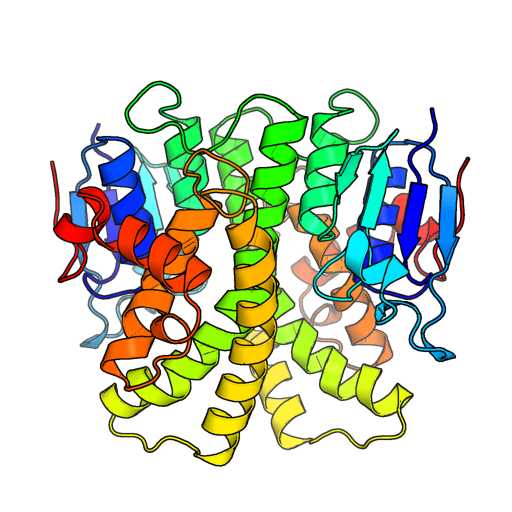N . VAL B 1 133 ? 23.172 -3.771 -3.674 1 97.25 133 VAL B N 1
ATOM 2772 C CA . VAL B 1 133 ? 22.656 -5.078 -3.275 1 97.25 133 VAL B CA 1
ATOM 2773 C C . VAL B 1 133 ? 22.891 -5.285 -1.778 1 97.25 133 VAL B C 1
ATOM 2775 O O . VAL B 1 133 ? 21.969 -5.684 -1.061 1 97.25 133 VAL B O 1
ATOM 2778 N N . GLU B 1 134 ? 24.062 -4.965 -1.31 1 97.88 134 GLU B N 1
ATOM 2779 C CA . GLU B 1 134 ? 24.375 -5.18 0.099 1 97.88 134 GLU B CA 1
ATOM 2780 C C . GLU B 1 134 ? 23.562 -4.254 0.998 1 97.88 134 GLU B C 1
ATOM 2782 O O . GLU B 1 134 ? 23.141 -4.652 2.082 1 97.88 134 GLU B O 1
ATOM 2787 N N . GLU B 1 135 ? 23.375 -3.049 0.565 1 97.25 135 GLU B N 1
ATOM 2788 C CA . GLU B 1 135 ? 22.547 -2.109 1.311 1 97.25 135 GLU B CA 1
ATOM 2789 C C . GLU B 1 135 ? 21.109 -2.615 1.432 1 97.25 135 GLU B C 1
ATOM 2791 O O . GLU B 1 135 ? 20.516 -2.564 2.512 1 97.25 135 GLU B O 1
ATOM 2796 N N . LEU B 1 136 ? 20.609 -3.098 0.38 1 97.81 136 LEU B N 1
ATOM 2797 C CA . LEU B 1 136 ? 19.219 -3.578 0.344 1 97.81 136 LEU B CA 1
ATOM 2798 C C . LEU B 1 136 ? 19.078 -4.863 1.152 1 97.81 136 LEU B C 1
ATOM 2800 O O . LEU B 1 136 ? 18.078 -5.051 1.847 1 97.81 136 LEU B O 1
ATOM 2804 N N . LYS B 1 137 ? 20.062 -5.754 1.072 1 98.44 137 LYS B N 1
ATOM 2805 C CA . LYS B 1 137 ? 20.047 -6.977 1.873 1 98.44 137 LYS B CA 1
ATOM 2806 C C . LYS B 1 137 ? 20.016 -6.652 3.365 1 98.44 137 LYS B C 1
ATOM 2808 O O . LYS B 1 137 ? 19.266 -7.258 4.125 1 98.44 137 LYS B O 1
ATOM 2813 N N . THR B 1 138 ? 20.875 -5.703 3.734 1 98.62 138 THR B N 1
ATOM 2814 C CA . THR B 1 138 ? 20.969 -5.305 5.133 1 98.62 138 THR B CA 1
ATOM 2815 C C . THR B 1 138 ? 19.641 -4.715 5.613 1 98.62 138 THR B C 1
ATOM 2817 O O . THR B 1 138 ? 19.156 -5.051 6.699 1 98.62 138 THR B O 1
ATOM 2820 N N . ALA B 1 139 ? 19.062 -3.904 4.793 1 98.25 139 ALA B N 1
ATOM 2821 C CA . ALA B 1 139 ? 17.797 -3.271 5.141 1 98.25 139 ALA B CA 1
ATOM 2822 C C . ALA B 1 139 ? 16.672 -4.305 5.258 1 98.25 139 ALA B C 1
ATOM 2824 O O . ALA B 1 139 ? 15.883 -4.27 6.203 1 98.25 139 ALA B O 1
ATOM 2825 N N . LEU B 1 140 ? 16.594 -5.219 4.309 1 98.75 140 LEU B N 1
ATOM 2826 C CA . LEU B 1 140 ? 15.57 -6.254 4.332 1 98.75 140 LEU B CA 1
ATOM 2827 C C . LEU B 1 140 ? 15.766 -7.188 5.523 1 98.75 140 LEU B C 1
ATOM 2829 O O . LEU B 1 140 ? 14.789 -7.582 6.172 1 98.75 140 LEU B O 1
ATOM 2833 N N . ALA B 1 141 ? 17.016 -7.547 5.805 1 98.88 141 ALA B N 1
ATOM 2834 C CA . ALA B 1 141 ? 17.328 -8.414 6.941 1 98.88 141 ALA B CA 1
ATOM 2835 C C . ALA B 1 141 ? 16.797 -7.82 8.242 1 98.88 141 ALA B C 1
ATOM 2837 O O . ALA B 1 141 ? 16.203 -8.531 9.055 1 98.88 141 ALA B O 1
ATOM 2838 N N . ALA B 1 142 ? 17 -6.555 8.422 1 98.62 142 ALA B N 1
ATOM 2839 C CA . ALA B 1 142 ? 16.531 -5.883 9.633 1 98.62 142 ALA B CA 1
ATOM 2840 C C . ALA B 1 142 ? 15.023 -5.977 9.773 1 98.62 142 ALA B C 1
ATOM 2842 O O . ALA B 1 142 ? 14.5 -6.168 10.875 1 98.62 142 ALA B O 1
ATOM 2843 N N . LYS B 1 143 ? 14.281 -5.809 8.703 1 98.75 143 LYS B N 1
ATOM 2844 C CA . LYS B 1 143 ? 12.828 -5.922 8.734 1 98.75 143 LYS B CA 1
ATOM 2845 C C . LYS B 1 143 ? 12.391 -7.355 9.008 1 98.75 143 LYS B C 1
ATOM 2847 O O . LYS B 1 143 ? 11.469 -7.594 9.789 1 98.75 143 LYS B O 1
ATOM 2852 N N . LEU B 1 144 ? 13.055 -8.305 8.383 1 98.88 144 LEU B N 1
ATOM 2853 C CA . LEU B 1 144 ? 12.695 -9.711 8.547 1 98.88 144 LEU B CA 1
ATOM 2854 C C . LEU B 1 144 ? 12.977 -10.18 9.969 1 98.88 144 LEU B C 1
ATOM 2856 O O . LEU B 1 144 ? 12.312 -11.094 10.469 1 98.88 144 LEU B O 1
ATOM 2860 N N . ASP B 1 145 ? 13.93 -9.57 10.656 1 98.88 145 ASP B N 1
ATOM 2861 C CA . ASP B 1 145 ? 14.133 -9.859 12.07 1 98.88 145 ASP B CA 1
ATOM 2862 C C . ASP B 1 145 ? 12.883 -9.523 12.883 1 98.88 145 ASP B C 1
ATOM 2864 O O . ASP B 1 145 ? 12.5 -10.273 13.781 1 98.88 145 ASP B O 1
ATOM 2868 N N . VAL B 1 146 ? 12.266 -8.461 12.578 1 98.81 146 VAL B N 1
ATOM 2869 C CA . VAL B 1 146 ? 11.031 -8.07 13.258 1 98.81 146 VAL B CA 1
ATOM 2870 C C . VAL B 1 146 ? 9.906 -9.023 12.883 1 98.81 146 VAL B C 1
ATOM 2872 O O . VAL B 1 146 ? 9.125 -9.438 13.742 1 98.81 146 VAL B O 1
ATOM 2875 N N . TYR B 1 147 ? 9.844 -9.383 11.578 1 98.88 147 TYR B N 1
ATOM 2876 C CA . TYR B 1 147 ? 8.898 -10.406 11.164 1 98.88 147 TYR B CA 1
ATOM 2877 C C . TYR B 1 147 ? 9.039 -11.656 12.023 1 98.88 147 TYR B C 1
ATOM 2879 O O . TYR B 1 147 ? 8.039 -12.242 12.453 1 98.88 147 TYR B O 1
ATOM 2887 N N . ASP B 1 148 ? 10.258 -12.062 12.18 1 98.88 148 ASP B N 1
ATOM 2888 C CA . ASP B 1 148 ? 10.516 -13.297 12.914 1 98.88 148 ASP B CA 1
ATOM 2889 C C . ASP B 1 148 ? 10 -13.211 14.344 1 98.88 148 ASP B C 1
ATOM 2891 O O . ASP B 1 148 ? 9.484 -14.188 14.891 1 98.88 148 ASP B O 1
ATOM 2895 N N . GLU B 1 149 ? 10.094 -12.047 14.945 1 98.5 149 GLU B N 1
ATOM 2896 C CA . GLU B 1 149 ? 9.547 -11.82 16.281 1 98.5 149 GLU B CA 1
ATOM 2897 C C . GLU B 1 149 ? 8.023 -11.906 16.266 1 98.5 149 GLU B C 1
ATOM 2899 O O . GLU B 1 149 ? 7.426 -12.57 17.125 1 98.5 149 GLU B O 1
ATOM 2904 N N . ILE B 1 150 ? 7.41 -11.289 15.328 1 98.5 150 ILE B N 1
ATOM 2905 C CA . ILE B 1 150 ? 5.953 -11.289 15.219 1 98.5 150 ILE B CA 1
ATOM 2906 C C . ILE B 1 150 ? 5.453 -12.719 15.008 1 98.5 150 ILE B C 1
ATOM 2908 O O . ILE B 1 150 ? 4.543 -13.172 15.711 1 98.5 150 ILE B O 1
ATOM 2912 N N . LEU B 1 151 ? 6.094 -13.43 14.141 1 98.81 151 LEU B N 1
ATOM 2913 C CA . LEU B 1 151 ? 5.652 -14.758 13.727 1 98.81 151 LEU B CA 1
ATOM 2914 C C . LEU B 1 151 ? 6.035 -15.805 14.766 1 98.81 151 LEU B C 1
ATOM 2916 O O . LEU B 1 151 ? 5.574 -16.953 14.695 1 98.81 151 LEU B O 1
ATOM 2920 N N . SER B 1 152 ? 6.863 -15.445 15.688 1 98.56 152 SER B N 1
ATOM 2921 C CA . SER B 1 152 ? 7.137 -16.344 16.812 1 98.56 152 SER B CA 1
ATOM 2922 C C . SER B 1 152 ? 5.93 -16.438 17.734 1 98.56 152 SER B C 1
ATOM 2924 O O . SER B 1 152 ? 5.824 -17.391 18.531 1 98.56 152 SER B O 1
ATOM 2926 N N . LYS B 1 153 ? 4.996 -15.508 17.641 1 97.94 153 LYS B N 1
ATOM 2927 C CA . LYS B 1 153 ? 3.879 -15.414 18.562 1 97.94 153 LYS B CA 1
ATOM 2928 C C . LYS B 1 153 ? 2.561 -15.773 17.891 1 97.94 153 LYS B C 1
ATOM 2930 O O . LYS B 1 153 ? 1.535 -15.93 18.547 1 97.94 153 LYS B O 1
ATOM 2935 N N . GLN B 1 154 ? 2.564 -15.898 16.594 1 98.19 154 GLN B N 1
ATOM 2936 C CA . GLN B 1 154 ? 1.364 -16.188 15.828 1 98.19 154 GLN B CA 1
ATOM 2937 C C . GLN B 1 154 ? 1.712 -16.891 14.516 1 98.19 154 GLN B C 1
ATOM 2939 O O . GLN B 1 154 ? 2.854 -16.844 14.062 1 98.19 154 GLN B O 1
ATOM 2944 N N . LYS B 1 155 ? 0.781 -17.484 13.828 1 98.38 155 LYS B N 1
ATOM 2945 C CA . LYS B 1 155 ? 1.011 -18.344 12.664 1 98.38 155 LYS B CA 1
ATOM 2946 C C . LYS B 1 155 ? 1.218 -17.516 11.406 1 98.38 155 LYS B C 1
ATOM 2948 O O . LYS B 1 155 ? 2.047 -17.859 10.555 1 98.38 155 LYS B O 1
ATOM 2953 N N . TYR B 1 156 ? 0.398 -16.422 11.281 1 98.81 156 TYR B N 1
ATOM 2954 C CA . TYR B 1 156 ? 0.453 -15.555 10.109 1 98.81 156 TYR B CA 1
ATOM 2955 C C . TYR B 1 156 ? 0.649 -14.102 10.531 1 98.81 156 TYR B C 1
ATOM 2957 O O . TYR B 1 156 ? 0.63 -13.781 11.719 1 98.81 156 TYR B O 1
ATOM 2965 N N . ILE B 1 157 ? 0.891 -13.164 9.609 1 98.31 157 ILE B N 1
ATOM 2966 C CA . ILE B 1 157 ? 1.318 -11.805 9.898 1 98.31 157 ILE B CA 1
ATOM 2967 C C . ILE B 1 157 ? 0.229 -11.07 10.68 1 98.31 157 ILE B C 1
ATOM 2969 O O . ILE B 1 157 ? 0.526 -10.258 11.555 1 98.31 157 ILE B O 1
ATOM 2973 N N . ALA B 1 158 ? -1.049 -11.422 10.391 1 97.94 158 ALA B N 1
ATOM 2974 C CA . ALA B 1 158 ? -2.152 -10.711 11.023 1 97.94 158 ALA B CA 1
ATOM 2975 C C . ALA B 1 158 ? -2.832 -11.578 12.078 1 97.94 158 ALA B C 1
ATOM 2977 O O . ALA B 1 158 ? -3.938 -11.266 12.531 1 97.94 158 ALA B O 1
ATOM 2978 N N . GLY B 1 159 ? -2.289 -12.711 12.461 1 97.88 159 GLY B N 1
ATOM 2979 C CA . GLY B 1 159 ? -2.881 -13.617 13.438 1 97.88 159 GLY B CA 1
ATOM 2980 C C . GLY B 1 159 ? -2.758 -15.07 13.047 1 97.88 159 GLY B C 1
ATOM 2981 O O . GLY B 1 159 ? -1.699 -15.516 12.594 1 97.88 159 GLY B O 1
ATOM 2982 N N . ASP B 1 160 ? -3.875 -15.805 13.211 1 97.56 160 ASP B N 1
ATOM 2983 C CA . ASP B 1 160 ? -3.738 -17.25 13.062 1 97.56 160 ASP B CA 1
ATOM 2984 C C . ASP B 1 160 ? -4.367 -17.734 11.766 1 97.56 160 ASP B C 1
ATOM 2986 O O . ASP B 1 160 ? -4.297 -18.922 11.438 1 97.56 160 ASP B O 1
ATOM 2990 N N . ASN B 1 161 ? -4.926 -16.891 11.07 1 98.06 161 ASN B N 1
ATOM 2991 C CA . ASN B 1 161 ? -5.492 -17.234 9.773 1 98.06 161 ASN B CA 1
ATOM 2992 C C . ASN B 1 161 ? -4.773 -16.516 8.633 1 98.06 161 ASN B C 1
ATOM 2994 O O . ASN B 1 161 ? -4.359 -15.375 8.781 1 98.06 161 ASN B O 1
ATOM 2998 N N . VAL B 1 162 ? -4.68 -17.219 7.516 1 98.75 162 VAL B N 1
ATOM 2999 C CA . VAL B 1 162 ? -4.055 -16.641 6.328 1 98.75 162 VAL B CA 1
ATOM 3000 C C . VAL B 1 162 ? -4.93 -15.508 5.781 1 98.75 162 VAL B C 1
ATOM 3002 O O . VAL B 1 162 ? -6.16 -15.594 5.812 1 98.75 162 VAL B O 1
ATOM 3005 N N . THR B 1 163 ? -4.371 -14.445 5.355 1 98.81 163 THR B N 1
ATOM 3006 C CA . THR B 1 163 ? -5.062 -13.336 4.699 1 98.81 163 THR B CA 1
ATOM 3007 C C . THR B 1 163 ? -4.332 -12.922 3.426 1 98.81 163 THR B C 1
ATOM 3009 O O . THR B 1 163 ? -3.285 -13.477 3.096 1 98.81 163 THR B O 1
ATOM 3012 N N . LEU B 1 164 ? -4.82 -11.945 2.729 1 98.88 164 LEU B N 1
ATOM 3013 C CA . LEU B 1 164 ? -4.148 -11.344 1.585 1 98.88 164 LEU B CA 1
ATOM 3014 C C . LEU B 1 164 ? -2.775 -10.805 1.982 1 98.88 164 LEU B C 1
ATOM 3016 O O . LEU B 1 164 ? -1.837 -10.836 1.182 1 98.88 164 LEU B O 1
ATOM 3020 N N . ALA B 1 165 ? -2.662 -10.273 3.223 1 98.81 165 ALA B N 1
ATOM 3021 C CA . ALA B 1 165 ? -1.398 -9.711 3.693 1 98.81 165 ALA B CA 1
ATOM 3022 C C . ALA B 1 165 ? -0.271 -10.734 3.588 1 98.81 165 ALA B C 1
ATOM 3024 O O . ALA B 1 165 ? 0.852 -10.391 3.209 1 98.81 165 ALA B O 1
ATOM 3025 N N . ASP B 1 166 ? -0.568 -11.953 3.885 1 98.94 166 ASP B N 1
ATOM 3026 C CA . ASP B 1 166 ? 0.423 -13.016 3.785 1 98.94 166 ASP B CA 1
ATOM 3027 C C . ASP B 1 166 ? 0.75 -13.328 2.326 1 98.94 166 ASP B C 1
ATOM 3029 O O . ASP B 1 166 ? 1.922 -13.391 1.947 1 98.94 166 ASP B O 1
ATOM 3033 N N . LEU B 1 167 ? -0.254 -13.492 1.532 1 98.94 167 LEU B N 1
ATOM 3034 C CA . LEU B 1 167 ? -0.107 -13.93 0.148 1 98.94 167 LEU B CA 1
ATOM 3035 C C . LEU B 1 167 ? 0.643 -12.883 -0.674 1 98.94 167 LEU B C 1
ATOM 3037 O O . LEU B 1 167 ? 1.359 -13.227 -1.616 1 98.94 167 LEU B O 1
ATOM 3041 N N . PHE B 1 168 ? 0.57 -11.633 -0.311 1 98.81 168 PHE B N 1
ATOM 3042 C CA . PHE B 1 168 ? 1.201 -10.523 -1.024 1 98.81 168 PHE B CA 1
ATOM 3043 C C . PHE B 1 168 ? 2.719 -10.656 -0.984 1 98.81 168 PHE B C 1
ATOM 3045 O O . PHE B 1 168 ? 3.422 -10.023 -1.778 1 98.81 168 PHE B O 1
ATOM 3052 N N . HIS B 1 169 ? 3.271 -11.469 -0.128 1 98.81 169 HIS B N 1
ATOM 3053 C CA . HIS B 1 169 ? 4.715 -11.633 0.001 1 98.81 169 HIS B CA 1
ATOM 3054 C C . HIS B 1 169 ? 5.254 -12.617 -1.031 1 98.81 169 HIS B C 1
ATOM 3056 O O . HIS B 1 169 ? 6.461 -12.664 -1.281 1 98.81 169 HIS B O 1
ATOM 3062 N N . LEU B 1 170 ? 4.414 -13.445 -1.608 1 98.69 170 LEU B N 1
ATOM 3063 C CA . LEU B 1 170 ? 4.82 -14.633 -2.35 1 98.69 170 LEU B CA 1
ATOM 3064 C C . LEU B 1 170 ? 5.617 -14.25 -3.594 1 98.69 170 LEU B C 1
ATOM 3066 O O . LEU B 1 170 ? 6.711 -14.781 -3.822 1 98.69 170 LEU B O 1
ATOM 3070 N N . PRO B 1 171 ? 5.137 -13.281 -4.367 1 97.5 171 PRO B N 1
ATOM 3071 C CA . PRO B 1 171 ? 5.805 -13.086 -5.656 1 97.5 171 PRO B CA 1
ATOM 3072 C C . PRO B 1 171 ? 7.254 -12.633 -5.508 1 97.5 171 PRO B C 1
ATOM 3074 O O . PRO B 1 171 ? 8.156 -13.266 -6.062 1 97.5 171 PRO B O 1
ATOM 3077 N N . PHE B 1 172 ? 7.523 -11.641 -4.715 1 97.81 172 PHE B N 1
ATOM 3078 C CA . PHE B 1 172 ? 8.891 -11.148 -4.566 1 97.81 172 PHE B CA 1
ATOM 3079 C C . PHE B 1 172 ? 9.695 -12.062 -3.643 1 97.81 172 PHE B C 1
ATOM 3081 O O . PHE B 1 172 ? 10.867 -12.32 -3.891 1 97.81 172 PHE B O 1
ATOM 3088 N N . GLY B 1 173 ? 9.039 -12.539 -2.574 1 98.44 173 GLY B N 1
ATOM 3089 C CA . GLY B 1 173 ? 9.719 -13.445 -1.659 1 98.44 173 GLY B CA 1
ATOM 3090 C C . GLY B 1 173 ? 10.25 -14.695 -2.338 1 98.44 173 GLY B C 1
ATOM 3091 O O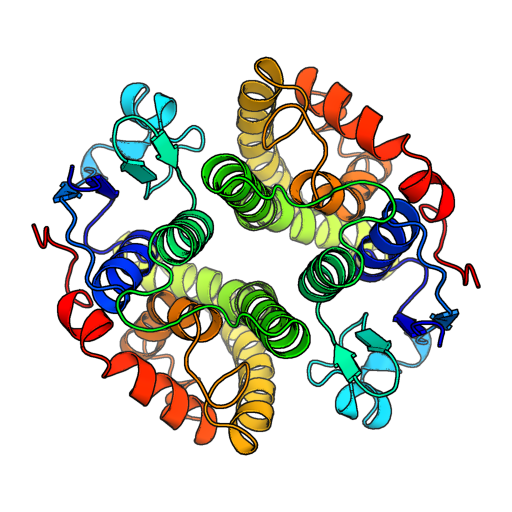 . GLY B 1 173 ? 11.336 -15.172 -2.008 1 98.44 173 GLY B O 1
ATOM 3092 N N . SER B 1 174 ? 9.555 -15.188 -3.316 1 98.19 174 SER B N 1
ATOM 3093 C CA . SER B 1 174 ? 9.898 -16.438 -3.977 1 98.19 174 SER B CA 1
ATOM 3094 C C . SER B 1 174 ? 11.07 -16.266 -4.934 1 98.19 174 SER B C 1
ATOM 3096 O O . SER B 1 174 ? 11.656 -17.234 -5.406 1 98.19 174 SER B O 1
ATOM 3098 N N . LEU B 1 175 ? 11.438 -15.047 -5.215 1 97.56 175 LEU B N 1
ATOM 3099 C CA . LEU B 1 175 ? 12.516 -14.781 -6.156 1 97.56 175 LEU B CA 1
ATOM 3100 C C . LEU B 1 175 ? 13.844 -14.586 -5.422 1 97.56 175 LEU B C 1
ATOM 3102 O O . LEU B 1 175 ? 14.906 -14.602 -6.043 1 97.56 175 LEU B O 1
ATOM 3106 N N . LEU B 1 176 ? 13.781 -14.484 -4.074 1 97.88 176 LEU B N 1
ATOM 3107 C CA . LEU B 1 176 ? 14.984 -14.164 -3.311 1 97.88 176 LEU B CA 1
ATOM 3108 C C . LEU B 1 176 ? 15.922 -15.367 -3.248 1 97.88 176 LEU B C 1
ATOM 3110 O O . LEU B 1 176 ? 17.078 -15.273 -3.65 1 97.88 176 LEU B O 1
ATOM 3114 N N . ALA B 1 177 ? 15.469 -16.516 -2.912 1 97.12 177 ALA B N 1
ATOM 3115 C CA . ALA B 1 177 ? 16.328 -17.688 -2.707 1 97.12 177 ALA B CA 1
ATOM 3116 C C . ALA B 1 177 ? 16.969 -18.125 -4.012 1 97.12 177 ALA B C 1
ATOM 3118 O O . ALA B 1 177 ? 18.172 -18.406 -4.051 1 97.12 177 ALA B O 1
ATOM 3119 N N . PRO B 1 178 ? 16.234 -18.156 -5.133 1 94.75 178 PRO B N 1
ATOM 3120 C CA . PRO B 1 178 ? 16.875 -18.5 -6.402 1 94.75 178 PRO B CA 1
ATOM 3121 C C . PRO B 1 178 ? 17.984 -17.547 -6.793 1 94.75 178 PRO B C 1
ATOM 3123 O O . PRO B 1 178 ? 18.875 -17.906 -7.566 1 94.75 178 PRO B O 1
ATOM 3126 N N . ALA B 1 179 ? 17.953 -16.328 -6.27 1 94.5 179 ALA B N 1
ATOM 3127 C CA . ALA B 1 179 ? 18.984 -15.344 -6.559 1 94.5 179 ALA B CA 1
ATOM 3128 C C . ALA B 1 179 ? 20.141 -15.445 -5.559 1 94.5 179 ALA B C 1
ATOM 3130 O O . ALA B 1 179 ? 21.016 -14.578 -5.516 1 94.5 179 ALA B O 1
ATOM 3131 N N . GLY B 1 180 ? 20.016 -16.453 -4.688 1 95.75 180 GLY B N 1
ATOM 3132 C CA . GLY B 1 180 ? 21.062 -16.672 -3.709 1 95.75 180 GLY B CA 1
ATOM 3133 C C . GLY B 1 180 ? 20.906 -15.844 -2.453 1 95.75 180 GLY B C 1
ATOM 3134 O O . GLY B 1 180 ? 21.844 -15.688 -1.676 1 95.75 180 GLY B O 1
ATOM 3135 N N . ILE B 1 181 ? 19.797 -15.266 -2.287 1 97.56 181 ILE B N 1
ATOM 3136 C CA . ILE B 1 181 ? 19.516 -14.438 -1.117 1 97.56 181 ILE B CA 1
ATOM 3137 C C . ILE B 1 181 ? 18.625 -15.219 -0.148 1 97.56 181 ILE B C 1
ATOM 3139 O O . ILE B 1 181 ? 17.406 -15.297 -0.336 1 97.56 181 ILE B O 1
ATOM 3143 N N . ASN B 1 182 ? 19.188 -15.711 0.951 1 98.44 182 ASN B N 1
ATOM 3144 C CA . ASN B 1 182 ? 18.5 -16.672 1.806 1 98.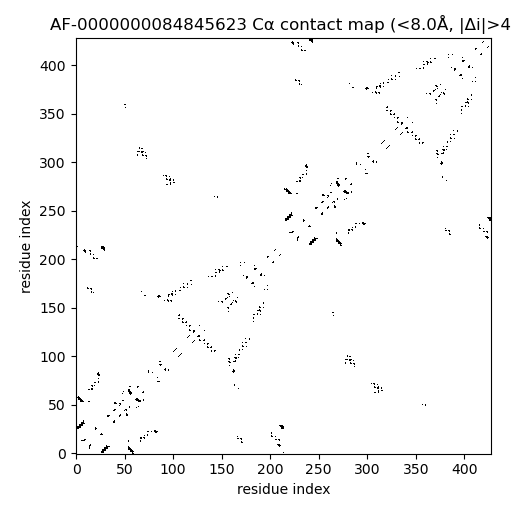44 182 ASN B CA 1
ATOM 3145 C C . ASN B 1 182 ? 18.047 -16.031 3.115 1 98.44 182 ASN B C 1
ATOM 3147 O O . ASN B 1 182 ? 18.031 -16.688 4.156 1 98.44 182 ASN B O 1
ATOM 3151 N N . LEU B 1 183 ? 17.75 -14.773 3.113 1 98.75 183 LEU B N 1
ATOM 3152 C CA . LEU B 1 183 ? 17.359 -14.016 4.301 1 98.75 183 LEU B CA 1
ATOM 3153 C C . LEU B 1 183 ? 16.125 -14.617 4.949 1 98.75 183 LEU B C 1
ATOM 3155 O O . LEU B 1 183 ? 16 -14.617 6.176 1 98.75 183 LEU B O 1
ATOM 3159 N N . ILE B 1 184 ? 15.188 -15.094 4.156 1 98.75 184 ILE B N 1
ATOM 3160 C CA . ILE B 1 184 ? 13.961 -15.695 4.672 1 98.75 184 ILE B CA 1
ATOM 3161 C C . ILE B 1 184 ? 14.297 -17 5.383 1 98.75 184 ILE B C 1
ATOM 3163 O O . ILE B 1 184 ? 13.891 -17.219 6.531 1 98.75 184 ILE B O 1
ATOM 3167 N N . GLN B 1 185 ? 15.086 -17.828 4.816 1 98.5 185 GLN B N 1
ATOM 3168 C CA . GLN B 1 185 ? 15.445 -19.156 5.32 1 98.5 185 GLN B CA 1
ATOM 3169 C C . GLN B 1 185 ? 16.297 -19.047 6.574 1 98.5 185 GLN B C 1
ATOM 3171 O O . GLN B 1 185 ? 16.344 -19.984 7.387 1 98.5 185 GLN B O 1
ATOM 3176 N N . GLU B 1 186 ? 16.922 -17.984 6.809 1 98.56 186 GLU B N 1
ATOM 3177 C CA . GLU B 1 186 ? 17.844 -17.766 7.93 1 98.56 186 GLU B CA 1
ATOM 3178 C C . GLU B 1 186 ? 17.078 -17.422 9.203 1 98.56 186 GLU B C 1
ATOM 3180 O O . GLU B 1 186 ? 17.672 -17.328 10.281 1 98.56 186 GLU B O 1
ATOM 3185 N N . ARG B 1 187 ? 15.82 -17.266 9.148 1 98.81 187 ARG B N 1
ATOM 3186 C CA . ARG B 1 187 ? 14.953 -16.891 10.258 1 98.81 187 ARG B CA 1
ATOM 3187 C C . ARG B 1 187 ? 13.844 -17.922 10.461 1 98.81 187 ARG B C 1
ATOM 3189 O O . ARG B 1 187 ? 12.906 -18 9.664 1 98.81 187 ARG B O 1
ATOM 3196 N N . PRO B 1 188 ? 13.93 -18.656 11.484 1 98.75 188 PRO B N 1
ATOM 3197 C CA . PRO B 1 188 ? 13.148 -19.891 11.578 1 98.75 188 PRO B CA 1
ATOM 3198 C C . PRO B 1 188 ? 11.648 -19.656 11.477 1 98.75 188 PRO B C 1
ATOM 3200 O O . PRO B 1 188 ? 10.938 -20.438 10.828 1 98.75 188 PRO B O 1
ATOM 3203 N N . HIS B 1 189 ? 11.117 -18.641 12.18 1 98.88 189 HIS B N 1
ATOM 3204 C CA . HIS B 1 189 ? 9.672 -18.422 12.156 1 98.88 189 HIS B CA 1
ATOM 3205 C C . HIS B 1 189 ? 9.227 -17.844 10.82 1 98.88 189 HIS B C 1
ATOM 3207 O O . HIS B 1 189 ? 8.133 -18.156 10.336 1 98.88 189 HIS B O 1
ATOM 3213 N N . VAL B 1 190 ? 10.078 -17 10.203 1 98.94 190 VAL B N 1
ATOM 3214 C CA . VAL B 1 190 ? 9.781 -16.484 8.867 1 98.94 190 VAL B CA 1
ATOM 3215 C C . VAL B 1 190 ? 9.844 -17.625 7.855 1 98.94 190 VAL B C 1
ATOM 3217 O O . VAL B 1 190 ? 8.992 -17.734 6.973 1 98.94 190 VAL B O 1
ATOM 3220 N N . ALA B 1 191 ? 10.836 -18.453 7.98 1 98.88 191 ALA B N 1
ATOM 3221 C CA . ALA B 1 191 ? 10.984 -19.609 7.09 1 98.88 191 ALA B CA 1
ATOM 3222 C C . ALA B 1 191 ? 9.766 -20.516 7.156 1 98.88 191 ALA B C 1
ATOM 3224 O O . ALA B 1 191 ? 9.242 -20.938 6.121 1 98.88 191 ALA B O 1
ATOM 3225 N N . ARG B 1 192 ? 9.367 -20.812 8.328 1 98.88 192 ARG B N 1
ATOM 3226 C CA . ARG B 1 192 ? 8.18 -21.641 8.508 1 98.88 192 ARG B CA 1
ATOM 3227 C C . ARG B 1 192 ? 6.961 -21.016 7.832 1 98.88 192 ARG B C 1
ATOM 3229 O O . ARG B 1 192 ? 6.258 -21.688 7.074 1 98.88 192 ARG B O 1
ATOM 3236 N N . TRP B 1 193 ? 6.738 -19.781 8.125 1 98.94 193 TRP B N 1
ATOM 3237 C CA . TRP B 1 193 ? 5.621 -19.016 7.59 1 98.94 193 TRP B CA 1
ATOM 3238 C C . TRP B 1 193 ? 5.66 -18.984 6.066 1 98.94 193 TRP B C 1
ATOM 3240 O O . TRP B 1 193 ? 4.668 -19.297 5.41 1 98.94 193 TRP B O 1
ATOM 3250 N N . PHE B 1 194 ? 6.785 -18.672 5.508 1 98.88 194 PHE B N 1
ATOM 3251 C CA . PHE B 1 194 ? 6.898 -18.5 4.062 1 98.88 194 PHE B CA 1
ATOM 3252 C C . PHE B 1 194 ? 6.809 -19.844 3.357 1 98.88 194 PHE B C 1
ATOM 3254 O O . PHE B 1 194 ? 6.223 -19.953 2.279 1 98.88 194 PHE B O 1
ATOM 3261 N N . ASN B 1 195 ? 7.41 -20.875 3.93 1 98.69 195 ASN B N 1
ATOM 3262 C CA . ASN B 1 195 ? 7.285 -22.219 3.381 1 98.69 195 ASN B CA 1
ATOM 3263 C C . ASN B 1 195 ? 5.828 -22.672 3.328 1 98.69 195 ASN B C 1
ATOM 3265 O O . ASN B 1 195 ? 5.406 -23.312 2.363 1 98.69 195 ASN B O 1
ATOM 3269 N N . GLU B 1 196 ? 5.129 -22.391 4.352 1 98.62 196 GLU B N 1
ATOM 3270 C CA . GLU B 1 196 ? 3.705 -22.703 4.352 1 98.62 196 GLU B CA 1
ATOM 3271 C C . GLU B 1 196 ? 2.979 -22.016 3.207 1 98.62 196 GLU B C 1
ATOM 3273 O O . GLU B 1 196 ? 2.145 -22.625 2.531 1 98.62 196 GLU B O 1
ATOM 3278 N N . LEU B 1 197 ? 3.256 -20.781 3.018 1 98.81 197 LEU B N 1
ATOM 3279 C CA . LEU B 1 197 ? 2.633 -20.031 1.935 1 98.81 197 LEU B CA 1
ATOM 3280 C C . LEU B 1 197 ? 2.99 -20.625 0.579 1 98.81 197 LEU B C 1
ATOM 3282 O O . LEU B 1 197 ? 2.117 -20.812 -0.275 1 98.81 197 LEU B O 1
ATOM 3286 N N . GLN B 1 198 ? 4.23 -20.969 0.364 1 98.56 198 GLN B N 1
ATOM 3287 C CA . GLN B 1 198 ? 4.715 -21.469 -0.917 1 98.56 198 GLN B CA 1
ATOM 3288 C C . GLN B 1 198 ? 4.121 -22.844 -1.23 1 98.56 198 GLN B C 1
ATOM 3290 O O . GLN B 1 198 ? 4.055 -23.25 -2.393 1 98.56 198 GLN B O 1
ATOM 3295 N N . ASN B 1 199 ? 3.732 -23.531 -0.252 1 98.56 199 ASN B N 1
ATOM 3296 C CA . ASN B 1 199 ? 3.227 -24.891 -0.446 1 98.56 199 ASN B CA 1
ATOM 3297 C C . ASN B 1 199 ? 1.713 -24.891 -0.646 1 98.56 199 ASN B C 1
ATOM 3299 O O . ASN B 1 199 ? 1.122 -25.953 -0.9 1 98.56 199 ASN B O 1
ATOM 3303 N N . ARG B 1 200 ? 1.083 -23.797 -0.494 1 98.69 200 ARG B N 1
ATOM 3304 C CA . ARG B 1 200 ? -0.349 -23.75 -0.771 1 98.69 200 ARG B CA 1
ATOM 3305 C C . ARG B 1 200 ? -0.639 -24.125 -2.221 1 98.69 200 ARG B C 1
ATOM 3307 O O . ARG B 1 200 ? 0.086 -23.719 -3.131 1 98.69 200 ARG B O 1
ATOM 3314 N N . PRO B 1 201 ? -1.736 -24.797 -2.484 1 98.5 201 PRO B N 1
ATOM 3315 C CA . PRO B 1 201 ? -2.076 -25.234 -3.842 1 98.5 201 PRO B CA 1
ATOM 3316 C C . PRO B 1 201 ? -2.223 -24.062 -4.812 1 98.5 201 PRO B C 1
ATOM 3318 O O . PRO B 1 201 ? -1.86 -24.172 -5.988 1 98.5 201 PRO B O 1
ATOM 3321 N N . SER B 1 202 ? -2.719 -22.969 -4.363 1 98.69 202 SER B N 1
ATOM 3322 C CA . SER B 1 202 ? -2.918 -21.797 -5.215 1 98.69 202 SER B CA 1
ATOM 3323 C C . SER B 1 202 ? -1.603 -21.328 -5.828 1 98.69 202 SER B C 1
ATOM 3325 O O . SER B 1 202 ? -1.52 -21.109 -7.039 1 98.69 202 SER B O 1
ATOM 3327 N N . TRP B 1 203 ? -0.554 -21.25 -5.035 1 98.69 203 TRP B N 1
ATOM 3328 C CA . TRP B 1 203 ? 0.753 -20.797 -5.516 1 98.69 203 TRP B CA 1
ATOM 3329 C C . TRP B 1 203 ? 1.422 -21.891 -6.352 1 98.69 203 TRP B C 1
ATOM 3331 O O . TRP B 1 203 ? 1.987 -21.609 -7.41 1 98.69 203 TRP B O 1
ATOM 3341 N N . GLN B 1 204 ? 1.31 -23.109 -5.91 1 98.56 204 GLN B N 1
ATOM 3342 C CA . GLN B 1 204 ? 1.93 -24.219 -6.617 1 98.56 204 GLN B CA 1
ATOM 3343 C C . GLN B 1 204 ? 1.401 -24.328 -8.047 1 98.56 204 GLN B C 1
ATOM 3345 O O . GLN B 1 204 ? 2.137 -24.719 -8.953 1 98.56 204 GLN B O 1
ATOM 3350 N N . THR B 1 205 ? 0.198 -23.938 -8.211 1 98 205 THR B N 1
ATOM 3351 C CA . THR B 1 205 ? -0.452 -24.031 -9.508 1 98 205 THR B CA 1
ATOM 3352 C C . THR B 1 205 ? 0.121 -23.016 -10.477 1 98 205 THR B C 1
ATOM 3354 O O . THR B 1 205 ? 0.228 -23.266 -11.68 1 98 205 THR B O 1
ATOM 3357 N N . ILE B 1 206 ? 0.605 -21.828 -9.945 1 97.75 206 ILE B N 1
ATOM 3358 C CA . ILE B 1 206 ? 0.884 -20.734 -10.867 1 97.75 206 ILE B CA 1
ATOM 3359 C C . ILE B 1 206 ? 2.361 -20.359 -10.797 1 97.75 206 ILE B C 1
ATOM 3361 O O . ILE B 1 206 ? 2.84 -19.531 -11.578 1 97.75 206 ILE B O 1
ATOM 3365 N N . LYS B 1 207 ? 3.146 -20.906 -9.891 1 96.31 207 LYS B N 1
ATOM 3366 C CA . LYS B 1 207 ? 4.496 -20.438 -9.586 1 96.31 207 LYS B CA 1
ATOM 3367 C C . LYS B 1 207 ? 5.383 -20.469 -10.828 1 96.31 207 LYS B C 1
ATOM 3369 O O . LYS B 1 207 ? 6.332 -19.703 -10.945 1 96.31 207 LYS B O 1
ATOM 3374 N N . ASP B 1 208 ? 5.055 -21.391 -11.797 1 96.25 208 ASP B N 1
ATOM 3375 C CA . ASP B 1 208 ? 5.891 -21.516 -12.984 1 96.25 208 ASP B CA 1
ATOM 3376 C C . ASP B 1 208 ? 5.273 -20.781 -14.172 1 96.25 208 ASP B C 1
ATOM 3378 O O . ASP B 1 208 ? 5.797 -20.828 -15.289 1 96.25 208 ASP B O 1
ATOM 3382 N N . GLY B 1 209 ? 4.137 -20.188 -13.977 1 97.69 209 GLY B N 1
ATOM 3383 C CA . GLY B 1 209 ? 3.479 -19.438 -15.023 1 97.69 209 GLY B CA 1
ATOM 3384 C C . GLY B 1 209 ? 1.966 -19.469 -14.922 1 97.69 209 GLY B C 1
ATOM 3385 O O . GLY B 1 209 ? 1.371 -20.516 -14.703 1 97.69 209 GLY B O 1
ATOM 3386 N N . VAL B 1 210 ? 1.361 -18.375 -15.109 1 98.44 210 VAL B N 1
ATOM 3387 C CA . VAL B 1 210 ? -0.088 -18.25 -15.008 1 98.44 210 VAL B CA 1
ATOM 3388 C C . VAL B 1 210 ? -0.745 -18.75 -16.297 1 98.44 210 VAL B C 1
ATOM 3390 O O . VAL B 1 210 ? -0.261 -18.469 -17.391 1 98.44 210 VAL B O 1
ATOM 3393 N N . LYS B 1 211 ? -1.799 -19.5 -16.188 1 98 211 LYS B N 1
ATOM 3394 C CA . LYS B 1 211 ? -2.645 -19.969 -17.281 1 98 211 LYS B CA 1
ATOM 3395 C C . LYS B 1 211 ? -4.121 -19.828 -16.938 1 98 211 LYS B C 1
ATOM 3397 O O . LYS B 1 211 ? -4.48 -19.672 -15.766 1 98 211 LYS B O 1
ATOM 3402 N N . SER B 1 212 ? -4.941 -19.875 -17.984 1 97.69 212 SER B N 1
ATOM 3403 C CA . SER B 1 212 ? -6.383 -19.844 -17.766 1 97.69 212 SER B CA 1
ATOM 3404 C C . SER B 1 212 ? -6.836 -21.016 -16.906 1 97.69 212 SER B C 1
ATOM 3406 O O . SER B 1 212 ? -6.266 -22.109 -16.984 1 97.69 212 SER B O 1
ATOM 3408 N N . SER B 1 213 ? -7.855 -20.781 -16.031 1 93.69 213 SER B N 1
ATOM 3409 C CA . SER B 1 213 ? -8.43 -21.875 -15.266 1 93.69 213 SER B CA 1
ATOM 3410 C C . SER B 1 213 ? -9.875 -22.141 -15.672 1 93.69 213 SER B C 1
ATOM 3412 O O . SER B 1 213 ? -10.516 -23.047 -15.133 1 93.69 213 SER B O 1
ATOM 3414 N N . ALA B 1 214 ? -10.414 -21.312 -16.469 1 90.88 214 ALA B N 1
ATOM 3415 C CA . ALA B 1 214 ? -11.75 -21.531 -17.031 1 90.88 214 ALA B CA 1
ATOM 3416 C C . ALA B 1 214 ? -11.68 -22.375 -18.281 1 90.88 214 ALA B C 1
ATOM 3418 O O . ALA B 1 214 ? -10.641 -22.422 -18.953 1 90.88 214 ALA B O 1
#

Secondary structure (DSSP, 8-state):
-PEEEEE-TT-HHHHHHHHHHHHTT--EEEEE--GGGTGGGSHHHHTTSTTS-S-EEEETTEEEESHHHHHHHHHHH-TTSSS--S-SSHHHHHHHHHHHHHIIIIIIHHHHHHHIIIIIHHHTTPPP-HHHHHHHHHHHHHHHHHHHHHHTTSSBTTBSS--HHHHTTHHHHHHHGGGT--TTTTSHHHHHHHHHHHTSHHHHHHTT------/-PEEEEE-TT-HHHHHHHHHHHHTT--EEEEE--GGGTGGGSHHHHTTSTTS-S-EEEETTEEEESHHHHHHHHHHH-TTSSS--S-SSHHHHHHHHHHHHHIIIIIIHHHHHHHIIIIIHHHTTPPP-HHHHHHHHHHHHHHHHHHHHHHTTSSBTTBSS--HHHHTTHHHHHHHGGGT--TTTTSHHHHHHHHHHHTSHHHHHHTT------

Foldseek 3Di:
DAKEKEEAFLDLLSLLLLLLCVQQVGFHAYHYQDVVVLSLVDPVNCVLVVVSHDIWMQDPNDIGDDSVVSSVVSCVVRVPGGFRAADPDPLLNVLVVVLLCCCVPQACVLLVVLCCQQPVCVVVVHHHDPVSNVVSLVSNLVSVVVVLVCLVVALASSHPGHHSSLSSNQSSVVSQVVSVHCSQVVRVSSVNNNVVNCPDPSNVVRVVTDHGPD/DAKEKEEAFLDLLSLLLLLLCVQQVGFHAYHYQDVVVLSLVDPVNCVLVVVSHDIWMQDPNDIGDDSVVSSVVSCVVRVPGGFRAADPDPLLNVLVVVLLCCCVPQACVLLVVLCCQQPVCVVVVHHHDPVSNVVSLVSNLVSVVVVLVCLVVALASSHPGHHSSLSSNQSSVVSQVVSVHCSQVVRVSSVNNNVVNCPDPSNVVRVVTDHGPD

=== Feature glossary ===
The record interleaves many kinds of information about one protein. Here is each kind framed as the question it answers.

Q: What does the local fold look like, residue by residue?
A: A 3Di character summarizes, for each residue, the relative orientation of the Cα frame of its nearest spatial neighbor. Because it encodes fold topology rather than chemistry, 3Di alignments detect remote structural similarity that sequence alignment misses.

Q: Which residues are in helices, strands, or loops?
A: Secondary structure is the local, repeating backbone conformation. DSSP classifies it into eight states by reading the hydrogen-bond network: three helix types (H, G, I), two β types (E, B), two non-regular types (T, S), and unstructured coil (-).

Q: How big and how compact is the whole molecule?
A: Three whole-structure scalars: the radius of gyration (RMS distance of Cα from centroid, in Å), the count of Cα–Cα contacts (pairs closer than 8 Å and separated by more than four residues in sequence — i.e. tertiary, not local, contacts), and the bounding-box dimensions. Together they distinguish compact globular folds from extended fibres or disordered chains.

Q: How confident is the AlphaFold model at each residue?
A: For AlphaFold models, the B-factor field carries pLDDT — the model's own estimate of local accuracy on a 0–100 scale. Regions with pLDDT<50 should be treated as essentially unmodeled; they often correspond to intrinsically disordered segments.

Q: What family and function is it annotated with?
A: Functional annotations link the protein to curated databases. InterPro entries identify conserved domains and families by matching the sequence against member-database signatures (Pfam, PROSITE, CDD, …). Gene Ontology (GO) terms describe molecular function, biological process, and cellular component in a controlled vocabulary. CATH places the structure in a hierarchical fold classification (Class/Architecture/Topology/Homologous-superfamily). The organism is the source species.

Q: What known structures does this most resemble?
A: Nearest PDB neighbors are the top structural matches found by Foldseek when searching this structure against the entire Protein Data Bank. Each hit reports a TM-score (0 to 1; >0.5 almost always implies the same fold) and an E-value. These are *structural* homologs — they may share no detectable sequence similarity.

Q: Which residues are buried vs exposed?
A: Solvent-accessible surface area (SASA) is the area in Å² traced out by the centre of a 1.4 Å probe sphere (a water molecule) rolled over the protein's van der Waals surface (Shrake–Rupley / Lee–Richards construction). Buried residues have near-zero SASA; fully exposed residues can exceed 200 Å². The total SASA scales roughly with the number of surface residues.

Q: What are the backbone torsion angles?
A: φ (phi) and ψ (psi) are the two rotatable backbone dihedrals per residue: φ is the C(i-1)–N–Cα–C torsion, ψ is the N–Cα–C–N(i+1) torsion, both in degrees on (−180°, 180°]. α-helical residues cluster near (−60°, −45°); β-strand residues near (−120°, +130°). A Ramachandran plot is simply a scatter of (φ, ψ) for every residue.

Q: Are the domains correctly placed relative to each other?
A: Predicted aligned error is AlphaFold's pairwise confidence. Unlike pLDDT (per-residue), PAE is per-residue-pair and captures whether two parts of the structure are correctly placed relative to each other. Units are ångströms of expected positional error.

Q: What if only a Cα trace is available?
A: P-SEA three-state annotation labels each residue as helix, strand, or coil based purely on the geometry of the Cα trace. It serves as a fallback when the full backbone (and thus DSSP) is unavailable.

Q: What is the amino-acid chain?
A: This is the polypeptide sequence — one letter per residue, N-terminus first. Length ranges from a few dozen residues for small domains to over a thousand for large multi-domain proteins.

Q: What do the rendered images show?
A: The six renders are orthographic views along the three Cartesian axes in both directions. Representation (cartoon, sticks, or surface) and color scheme (sequence-rainbow or by-chain) vary across proteins so the training set covers all the common visualization conventions.

Q: What do the diagnostic plots show?
A: Plot images: a contact map (which residues are close in 3D, as an N×N binary image), a Ramachandran scatter (backbone torsion angles, revealing secondary-structure composition at a glance), and — for AlphaFold structures — a PAE heatmap (pairwise prediction confidence).

Q: How mobile is each atom in the crystal?
A: B-factor (Debye–Waller factor) reflects atomic displacement in the crystal lattice. It is an experimental observable (units Å²), not a prediction; low values mean the atom is pinned down, high values mean it moves or is heterogeneous across the crystal.

Q: Where is each backbone atom in 3D?
A: The mmCIF table is the protein's shape written out atom by atom. For each backbone N, Cα, C, and carbonyl O, it records an (x, y, z) coordinate triple in Å plus the residue type, chain letter, and residue number.